Protein 3NAV (pdb70)

Secondary structure (DSSP, 8-state):
---HHHHHHHHHHHTTB-EEEEEEETTSS-HHHHHHHHHHHHHTT-SSEEEE-----GGG--SHHHHHHHHHHHTT--HHHHHHHHHHHHHH-TTS-EEEEE-HHHHHHT-HHHHHHHHHHHT--EEEETTS-GGG-HHHHHHHHHTTPEEEEEE-TT--HHHHHHHHHH--S-EEE------HHHHHHHHHHHHTTPPPEEE-SS--SHHHHHHHHHTT-SEEEESHHHHHHHHHTTT-HHHHHHHHHHHHHHHHHTTB-/---HHHHHHHHHHHHTB-EEEEEEETTSS-HHHHHHHHHHHHHTT-SSEEEE-----TT---HHHHHHHHHHHHTT--HHHHHHHHHHHHHH-TTS-EEEEE-HHHHHTT-HHHHHHHHHHHT--EEEETTS-GGG-HHHHHHHHHTTPEEE-EE-TT--SHHHHHHHHH--S-EEE-----HHHHHHHHHHTTPPPEEE-SS--SHHHHHHHHHTT-SEEEESSHHHHHHHHTTT-HHHHHHHHHHHHHHHHHTTB-

InterPro domains:
  IPR002028 Tryptophan synthase, alpha chain [MF_00131] (14-265)
  IPR002028 Tryptophan synthase, alpha chain [PF00290] (8-266)
  IPR002028 Tryptophan synthase, alpha chain [PTHR43406] (3-266)
  IPR002028 Tryptophan synthase, alpha chain [TIGR00262] (8-263)
  IPR002028 Tryptophan synthase, alpha chain [cd04724] (18-263)
  IPR011060 Ribulose-phosphate binding barrel [SSF51366] (1-266)
  IPR013785 Aldolase-type TIM barrel [G3DSA:3.20.20.70] (1-268)
  IPR018204 Tryptophan synthase, alpha chain, active site [PS00167] (48-61)

Structure (mmCIF, N/CA/C/O backbone):
data_3NAV
#
_entry.id   3NAV
#
_cell.length_a   57.594
_cell.length_b   60.380
_cell.length_c   141.197
_cell.angle_alpha   90.00
_cell.angle_beta   90.00
_cell.angle_gamma   90.00
#
_symmetry.space_group_name_H-M   'P 21 21 21'
#
loop_
_entity.id
_entity.type
_entity.pdbx_description
1 polymer 'Tryptophan synthase alpha chain'
2 non-polymer 1,2-ETHANEDIOL
3 water water
#
loop_
_atom_site.group_PDB
_atom_site.id
_atom_site.type_symbol
_atom_site.label_atom_id
_atom_site.label_alt_id
_atom_site.label_comp_id
_atom_site.label_asym_id
_atom_site.label_entity_id
_atom_site.label_seq_id
_atom_site.pdbx_PDB_ins_code
_atom_site.Cartn_x
_atom_site.Cartn_y
_atom_site.Cartn_z
_atom_site.occupancy
_atom_site.B_iso_or_equiv
_atom_site.auth_seq_id
_atom_site.auth_comp_id
_atom_site.auth_asym_id
_atom_site.auth_atom_id
_atom_site.pdbx_PDB_model_num
ATOM 1 N N . ALA A 1 3 ? 18.370 25.949 16.215 1.00 56.26 0 ALA A N 1
ATOM 2 C CA . ALA A 1 3 ? 17.819 24.873 15.323 1.00 54.65 0 ALA A CA 1
ATOM 3 C C . ALA A 1 3 ? 17.185 23.706 16.122 1.00 51.69 0 ALA A C 1
ATOM 4 O O . ALA A 1 3 ? 17.278 23.665 17.355 1.00 51.57 0 ALA A O 1
ATOM 6 N N . MET A 1 4 ? 16.531 22.775 15.416 1.00 49.30 1 MET A N 1
ATOM 7 C CA . MET A 1 4 ? 15.663 21.760 16.048 1.00 46.06 1 MET A CA 1
ATOM 8 C C . MET A 1 4 ? 16.423 20.780 16.937 1.00 42.39 1 MET A C 1
ATOM 9 O O . MET A 1 4 ? 17.484 20.302 16.549 1.00 41.27 1 MET A O 1
ATOM 14 N N . ASN A 1 5 ? 15.858 20.460 18.103 1.00 38.29 2 ASN A N 1
ATOM 15 C CA . ASN A 1 5 ? 16.363 19.377 18.909 1.00 35.24 2 ASN A CA 1
ATOM 16 C C . ASN A 1 5 ? 15.949 18.028 18.301 1.00 33.12 2 ASN A C 1
ATOM 17 O O . ASN A 1 5 ? 15.179 17.972 17.339 1.00 32.51 2 ASN A O 1
ATOM 22 N N . ARG A 1 6 ? 16.487 16.939 18.826 1.00 30.06 3 ARG A N 1
ATOM 23 C CA . ARG A 1 6 ? 16.355 15.683 18.159 1.00 28.93 3 ARG A CA 1
ATOM 24 C C . ARG A 1 6 ? 14.875 15.202 18.117 1.00 27.15 3 ARG A C 1
ATOM 25 O O . ARG A 1 6 ? 14.424 14.545 17.176 1.00 24.90 3 ARG A O 1
ATOM 33 N N . TYR A 1 7 ? 14.127 15.557 19.126 1.00 24.70 4 TYR A N 1
ATOM 34 C CA . TYR A 1 7 ? 12.759 15.100 19.195 1.00 24.60 4 TYR A CA 1
ATOM 35 C C . TYR A 1 7 ? 11.894 15.903 18.238 1.00 24.39 4 TYR A C 1
ATOM 36 O O . TYR A 1 7 ? 11.027 15.340 17.573 1.00 24.82 4 TYR A O 1
ATOM 45 N N . GLN A 1 8 ? 12.151 17.193 18.133 1.00 23.48 5 GLN A N 1
ATOM 46 C CA . GLN A 1 8 ? 11.359 18.080 17.250 1.00 24.03 5 GLN A CA 1
ATOM 47 C C . GLN A 1 8 ? 11.486 17.573 15.831 1.00 22.36 5 GLN A C 1
ATOM 48 O O . GLN A 1 8 ? 10.503 17.400 15.132 1.00 21.26 5 GLN A O 1
ATOM 54 N N . ALA A 1 9 ? 12.706 17.292 15.448 1.00 21.63 6 ALA A N 1
ATOM 55 C CA . ALA A 1 9 ? 12.991 16.721 14.113 1.00 22.07 6 ALA A CA 1
ATOM 56 C C . ALA A 1 9 ? 12.348 15.350 13.931 1.00 21.27 6 ALA A C 1
ATOM 57 O O . ALA A 1 9 ? 11.699 15.109 12.938 1.00 21.51 6 ALA A O 1
ATOM 59 N N . LEU A 1 10 ? 12.477 14.461 14.918 1.00 21.39 7 LEU A N 1
ATOM 60 C CA . LEU A 1 10 ? 11.872 13.143 14.811 1.00 19.44 7 LEU A CA 1
ATOM 61 C C . LEU A 1 10 ? 10.432 13.290 14.519 1.00 20.31 7 LEU A C 1
ATOM 62 O O . LEU A 1 10 ? 9.925 12.737 13.552 1.00 19.89 7 LEU A O 1
ATOM 67 N N . PHE A 1 11 ? 9.726 14.061 15.354 1.00 21.31 8 PHE A N 1
ATOM 68 C CA . PHE A 1 11 ? 8.290 14.117 15.213 1.00 22.98 8 PHE A CA 1
ATOM 69 C C . PHE A 1 11 ? 7.857 14.702 13.884 1.00 23.71 8 PHE A C 1
ATOM 70 O O . PHE A 1 11 ? 6.869 14.243 13.300 1.00 22.92 8 PHE A O 1
ATOM 78 N N . GLN A 1 12 ? 8.601 15.669 13.375 1.00 23.14 9 GLN A N 1
ATOM 79 C CA . GLN A 1 12 ? 8.171 16.262 12.109 1.00 25.43 9 GLN A CA 1
ATOM 80 C C . GLN A 1 12 ? 8.394 15.251 10.966 1.00 25.11 9 GLN A C 1
ATOM 81 O O . GLN A 1 12 ? 7.552 15.113 10.058 1.00 24.68 9 GLN A O 1
ATOM 87 N N . ARG A 1 13 ? 9.489 14.501 11.066 1.00 24.26 10 ARG A N 1
ATOM 88 C CA . ARG A 1 13 ? 9.851 13.553 10.036 1.00 25.27 10 ARG A CA 1
ATOM 89 C C . ARG A 1 13 ? 8.867 12.386 10.021 1.00 25.16 10 ARG A C 1
ATOM 90 O O . ARG A 1 13 ? 8.444 11.935 8.957 1.00 25.77 10 ARG A O 1
ATOM 98 N N . LEU A 1 14 ? 8.493 11.919 11.216 1.00 24.43 11 LEU A N 1
ATOM 99 C CA . LEU A 1 14 ? 7.543 10.848 11.351 1.00 24.44 11 LEU A CA 1
ATOM 100 C C . LEU A 1 14 ? 6.148 11.211 10.845 1.00 25.91 11 LEU A C 1
ATOM 101 O O . LEU A 1 14 ? 5.544 10.426 10.097 1.00 25.86 11 LEU A O 1
ATOM 106 N N . SER A 1 15 ? 5.640 12.373 11.265 1.00 27.17 12 SER A N 1
ATOM 107 C CA . SER A 1 15 ? 4.386 12.893 10.734 1.00 29.26 12 SER A CA 1
ATOM 108 C C . SER A 1 15 ? 4.382 12.960 9.212 1.00 30.77 12 SER A C 1
ATOM 109 O O . SER A 1 15 ? 3.408 12.579 8.604 1.00 31.73 12 SER A O 1
ATOM 112 N N . ALA A 1 16 ? 5.458 13.433 8.599 1.00 31.93 13 ALA A N 1
ATOM 113 C CA . ALA A 1 16 ? 5.517 13.435 7.124 1.00 34.46 13 ALA A CA 1
ATOM 114 C C . ALA A 1 16 ? 5.449 12.008 6.581 1.00 36.52 13 ALA A C 1
ATOM 115 O O . ALA A 1 16 ? 5.052 11.831 5.463 1.00 38.13 13 ALA A O 1
ATOM 117 N N . ALA A 1 17 ? 5.836 11.000 7.366 1.00 37.01 14 ALA A N 1
ATOM 118 C CA . ALA A 1 17 ? 5.759 9.607 6.910 1.00 38.61 14 ALA A CA 1
ATOM 119 C C . ALA A 1 17 ? 4.468 8.939 7.387 1.00 39.37 14 ALA A C 1
ATOM 120 O O . ALA A 1 17 ? 4.252 7.749 7.180 1.00 40.71 14 ALA A O 1
ATOM 122 N N . GLN A 1 18 ? 3.596 9.720 8.003 1.00 39.12 15 GLN A N 1
ATOM 123 C CA . GLN A 1 18 ? 2.356 9.204 8.575 1.00 39.19 15 GLN A CA 1
ATOM 124 C C . GLN A 1 18 ? 2.599 8.034 9.530 1.00 36.71 15 GLN A C 1
ATOM 125 O O . GLN A 1 18 ? 1.980 6.992 9.428 1.00 37.90 15 GLN A O 1
ATOM 131 N N . GLN A 1 19 ? 3.510 8.227 10.457 1.00 33.89 16 GLN A N 1
ATOM 132 C CA . GLN A 1 19 ? 3.762 7.269 11.536 1.00 32.21 16 GLN A CA 1
ATOM 133 C C . GLN A 1 19 ? 3.821 7.998 12.853 1.00 30.77 16 GLN A C 1
ATOM 134 O O . GLN A 1 19 ? 4.191 9.170 12.891 1.00 31.17 16 GLN A O 1
ATOM 140 N N . GLY A 1 20 ? 3.527 7.295 13.928 1.00 28.00 17 GLY A N 1
ATOM 141 C CA . GLY A 1 20 ? 3.900 7.750 15.207 1.00 27.52 17 GLY A CA 1
ATOM 142 C C . GLY A 1 20 ? 5.204 7.092 15.669 1.00 24.69 17 GLY A C 1
ATOM 143 O O . GLY A 1 20 ? 5.826 6.334 14.955 1.00 25.94 17 GLY A O 1
ATOM 144 N N . ALA A 1 21 ? 5.626 7.441 16.856 1.00 22.36 18 ALA A N 1
ATOM 145 C CA . ALA A 1 21 ? 6.913 7.009 17.405 1.00 19.87 18 ALA A CA 1
ATOM 146 C C . ALA A 1 21 ? 6.725 5.754 18.278 1.00 19.31 18 ALA A C 1
ATOM 147 O O . ALA A 1 21 ? 5.749 5.676 19.006 1.00 19.37 18 ALA A O 1
ATOM 149 N N . PHE A 1 22 ? 7.677 4.832 18.244 1.00 18.87 19 PHE A N 1
ATOM 150 C CA . PHE A 1 22 ? 7.769 3.780 19.241 1.00 18.78 19 PHE A CA 1
ATOM 151 C C . PHE A 1 22 ? 9.081 3.883 20.009 1.00 18.42 19 PHE A C 1
ATOM 152 O O . PHE A 1 22 ? 10.134 3.997 19.380 1.00 18.34 19 PHE A O 1
ATOM 160 N N . VAL A 1 23 ? 8.979 3.921 21.344 1.00 18.37 20 VAL A N 1
ATOM 161 C CA . VAL A 1 23 ? 10.161 4.175 22.194 1.00 18.20 20 VAL A CA 1
ATOM 162 C C . VAL A 1 23 ? 10.250 3.086 23.229 1.00 18.21 20 VAL A C 1
ATOM 163 O O . VAL A 1 23 ? 9.380 2.987 24.109 1.00 20.09 20 VAL A O 1
ATOM 167 N N . PRO A 1 24 ? 11.265 2.226 23.139 1.00 18.12 21 PRO A N 1
ATOM 168 C CA . PRO A 1 24 ? 11.335 1.199 24.130 1.00 18.17 21 PRO A CA 1
ATOM 169 C C . PRO A 1 24 ? 12.179 1.638 25.311 1.00 18.23 21 PRO A C 1
ATOM 170 O O . PRO A 1 24 ? 13.061 2.466 25.156 1.00 18.27 21 PRO A O 1
ATOM 174 N N . PHE A 1 25 ? 11.938 1.062 26.477 1.00 18.02 22 PHE A N 1
ATOM 175 C CA . PHE A 1 25 ? 12.732 1.388 27.684 1.00 18.00 22 PHE A CA 1
ATOM 176 C C . PHE A 1 25 ? 13.538 0.175 28.119 1.00 17.94 22 PHE A C 1
ATOM 177 O O . PHE A 1 25 ? 13.018 -0.920 28.118 1.00 18.59 22 PHE A O 1
ATOM 185 N N . VAL A 1 26 ? 14.825 0.369 28.469 1.00 17.91 23 VAL A N 1
ATOM 186 C CA . VAL A 1 26 ? 15.647 -0.654 29.108 1.00 17.94 23 VAL A CA 1
ATOM 187 C C . VAL A 1 26 ? 16.478 -0.014 30.197 1.00 18.03 23 VAL A C 1
ATOM 188 O O . VAL A 1 26 ? 16.673 1.224 30.215 1.00 18.07 23 VAL A O 1
ATOM 192 N N . THR A 1 27 ? 16.848 -0.834 31.186 1.00 18.14 24 THR A N 1
ATOM 193 C CA . THR A 1 27 ? 17.758 -0.430 32.257 1.00 18.31 24 THR A CA 1
ATOM 194 C C . THR A 1 27 ? 19.158 -0.616 31.735 1.00 18.37 24 THR A C 1
ATOM 195 O O . THR A 1 27 ? 19.513 -1.667 31.173 1.00 18.38 24 THR A O 1
ATOM 199 N N . ILE A 1 28 ? 19.975 0.388 31.911 1.00 18.49 25 ILE A N 1
ATOM 200 C CA . ILE A 1 28 ? 21.372 0.372 31.382 1.00 18.66 25 ILE A CA 1
ATOM 201 C C . ILE A 1 28 ? 22.201 -0.566 32.261 1.00 18.90 25 ILE A C 1
ATOM 202 O O . ILE A 1 28 ? 22.151 -0.479 33.495 1.00 19.04 25 ILE A O 1
ATOM 207 N N . GLY A 1 29 ? 22.944 -1.449 31.624 1.00 19.03 26 GLY A N 1
ATOM 208 C CA . GLY A 1 29 ? 23.728 -2.459 32.328 1.00 19.33 26 GLY A CA 1
ATOM 209 C C . GLY A 1 29 ? 23.066 -3.794 32.603 1.00 19.29 26 GLY A C 1
ATOM 210 O O . GLY A 1 29 ? 23.683 -4.686 33.227 1.00 19.60 26 GLY A O 1
ATOM 211 N N . ASP A 1 30 ? 21.812 -3.930 32.189 1.00 18.99 27 ASP A N 1
ATOM 212 C CA . ASP A 1 30 ? 21.048 -5.164 32.356 1.00 19.00 27 ASP A CA 1
ATOM 213 C C . ASP A 1 30 ? 21.161 -5.976 31.038 1.00 19.03 27 ASP A C 1
ATOM 214 O O . ASP A 1 30 ? 20.792 -5.465 29.974 1.00 18.84 27 ASP A O 1
ATOM 219 N N . PRO A 1 31 ? 21.678 -7.233 31.111 1.00 20.91 28 PRO A N 1
ATOM 220 C CA . PRO A 1 31 ? 22.149 -8.021 32.278 1.00 21.18 28 PRO A CA 1
ATOM 221 C C . PRO A 1 31 ? 23.587 -7.784 32.648 1.00 22.47 28 PRO A C 1
ATOM 222 O O . PRO A 1 31 ? 24.015 -8.140 33.768 1.00 24.41 28 PRO A O 1
ATOM 226 N N . ASN A 1 32 ? 24.323 -7.196 31.712 1.00 22.94 29 ASN A N 1
ATOM 227 C CA . ASN A 1 32 ? 25.667 -6.705 31.952 1.00 23.76 29 ASN A CA 1
ATOM 228 C C . ASN A 1 32 ? 25.979 -5.646 30.883 1.00 24.42 29 ASN A C 1
ATOM 229 O O . ASN A 1 32 ? 25.263 -5.533 29.914 1.00 23.53 29 ASN A O 1
ATOM 234 N N . PRO A 1 33 ? 27.031 -4.856 31.095 1.00 25.61 30 PRO A N 1
ATOM 235 C CA . PRO A 1 33 ? 27.354 -3.768 30.175 1.00 26.28 30 PRO A CA 1
ATOM 236 C C . PRO A 1 33 ? 27.432 -4.179 28.691 1.00 26.99 30 PRO A C 1
ATOM 237 O O . PRO A 1 33 ? 26.762 -3.574 27.819 1.00 26.57 30 PRO A O 1
ATOM 241 N N . GLU A 1 34 ? 28.204 -5.216 28.404 1.00 26.80 31 GLU A N 1
ATOM 242 C CA . GLU A 1 34 ? 28.414 -5.580 27.007 1.00 28.57 31 GLU A CA 1
ATOM 243 C C . GLU A 1 34 ? 27.115 -6.030 26.331 1.00 26.28 31 GLU A C 1
ATOM 244 O O . GLU A 1 34 ? 26.826 -5.662 25.163 1.00 24.74 31 GLU A O 1
ATOM 250 N N . GLN A 1 35 ? 26.316 -6.799 27.068 1.00 22.67 32 GLN A N 1
ATOM 251 C CA . GLN A 1 35 ? 25.057 -7.234 26.524 1.00 22.03 32 GLN A CA 1
ATOM 252 C C . GLN A 1 35 ? 24.054 -6.077 26.481 1.00 20.79 32 GLN A C 1
ATOM 253 O O . GLN A 1 35 ? 23.228 -6.025 25.574 1.00 20.31 32 GLN A O 1
ATOM 259 N N . SER A 1 36 ? 24.137 -5.159 27.435 1.00 19.64 33 SER A N 1
ATOM 260 C CA . SER A 1 36 ? 23.251 -4.024 27.434 1.00 19.66 33 SER A CA 1
ATOM 261 C C . SER A 1 36 ? 23.579 -3.172 26.195 1.00 20.59 33 SER A C 1
ATOM 262 O O . SER A 1 36 ? 22.678 -2.646 25.527 1.00 21.45 33 SER A O 1
ATOM 265 N N . LEU A 1 37 ? 24.851 -3.088 25.813 1.00 22.34 34 LEU A N 1
ATOM 266 C CA . LEU A 1 37 ? 25.199 -2.334 24.617 1.00 23.25 34 LEU A CA 1
ATOM 267 C C . LEU A 1 37 ? 24.574 -3.023 23.385 1.00 23.22 34 LEU A C 1
ATOM 268 O O . LEU A 1 37 ? 24.020 -2.359 22.519 1.00 23.35 34 LEU A O 1
ATOM 273 N N . ALA A 1 38 ? 24.643 -4.347 23.327 1.00 23.47 35 ALA A N 1
ATOM 274 C CA . ALA A 1 38 ? 24.087 -5.069 22.182 1.00 23.19 35 ALA A CA 1
ATOM 275 C C . ALA A 1 38 ? 22.561 -4.886 22.127 1.00 21.91 35 ALA A C 1
ATOM 276 O O . ALA A 1 38 ? 21.971 -4.644 21.052 1.00 21.39 35 ALA A O 1
ATOM 278 N N . ILE A 1 39 ? 21.937 -4.976 23.301 1.00 21.22 36 ILE A N 1
ATOM 279 C CA . ILE A 1 39 ? 20.514 -4.722 23.455 1.00 19.83 36 ILE A CA 1
ATOM 280 C C . ILE A 1 39 ? 20.138 -3.337 22.892 1.00 18.78 36 ILE A C 1
ATOM 281 O O . ILE A 1 39 ? 19.232 -3.240 22.044 1.00 19.27 36 ILE A O 1
ATOM 286 N N . MET A 1 40 ? 20.849 -2.285 23.299 1.00 18.77 37 MET A N 1
ATOM 287 C CA . MET A 1 40 ? 20.458 -0.924 22.877 1.00 18.64 37 MET A CA 1
ATOM 288 C C . MET A 1 40 ? 20.559 -0.757 21.372 1.00 18.86 37 MET A C 1
ATOM 289 O O . MET A 1 40 ? 19.658 -0.233 20.746 1.00 18.75 37 MET A O 1
ATOM 294 N N . GLN A 1 41 ? 21.626 -1.289 20.798 1.00 20.63 38 GLN A N 1
ATOM 295 C CA . GLN A 1 41 ? 21.862 -1.216 19.370 1.00 21.24 38 GLN A CA 1
ATOM 296 C C . GLN A 1 41 ? 20.830 -2.017 18.641 1.00 20.58 38 GLN A C 1
ATOM 297 O O . GLN A 1 41 ? 20.418 -1.655 17.537 1.00 19.73 38 GLN A O 1
ATOM 303 N N . THR A 1 42 ? 20.410 -3.137 19.241 1.00 21.77 39 THR A N 1
ATOM 304 C CA . THR A 1 42 ? 19.429 -4.014 18.580 1.00 21.18 39 THR A CA 1
ATOM 305 C C . THR A 1 42 ? 18.083 -3.310 18.512 1.00 20.83 39 THR A C 1
ATOM 306 O O . THR A 1 42 ? 17.344 -3.438 17.524 1.00 22.07 39 THR A O 1
ATOM 310 N N . LEU A 1 43 ? 17.754 -2.553 19.560 1.00 19.31 40 LEU A N 1
ATOM 311 C CA . LEU A 1 43 ? 16.488 -1.850 19.579 1.00 18.83 40 LEU A CA 1
ATOM 312 C C . LEU A 1 43 ? 16.488 -0.789 18.475 1.00 19.08 40 LEU A C 1
ATOM 313 O O . LEU A 1 43 ? 15.484 -0.600 17.781 1.00 20.06 40 LEU A O 1
ATOM 318 N N . ILE A 1 44 ? 17.602 -0.078 18.343 1.00 18.87 41 ILE A N 1
ATOM 319 C CA . ILE A 1 44 ? 17.739 0.953 17.347 1.00 19.09 41 ILE A CA 1
ATOM 320 C C . ILE A 1 44 ? 17.644 0.332 15.960 1.00 20.42 41 ILE A C 1
ATOM 321 O O . ILE A 1 44 ? 16.941 0.848 15.080 1.00 22.23 41 ILE A O 1
ATOM 326 N N . ASP A 1 45 ? 18.351 -0.762 15.763 1.00 20.99 42 ASP A N 1
ATOM 327 C CA . ASP A 1 45 ? 18.457 -1.364 14.449 1.00 21.82 42 ASP A CA 1
ATOM 328 C C . ASP A 1 45 ? 17.125 -1.919 14.015 1.00 22.99 42 ASP A C 1
ATOM 329 O O . ASP A 1 45 ? 16.789 -1.942 12.826 1.00 22.83 42 ASP A O 1
ATOM 334 N N . ALA A 1 46 ? 16.345 -2.412 14.993 1.00 23.19 43 ALA A N 1
ATOM 335 C CA . ALA A 1 46 ? 15.033 -2.992 14.682 1.00 22.12 43 ALA A CA 1
ATOM 336 C C . ALA A 1 46 ? 13.903 -1.980 14.476 1.00 22.98 43 ALA A C 1
ATOM 337 O O . ALA A 1 46 ? 12.762 -2.375 14.211 1.00 23.74 43 ALA A O 1
ATOM 339 N N . GLY A 1 47 ? 14.188 -0.677 14.572 1.00 22.28 44 GLY A N 1
ATOM 340 C CA . GLY A 1 47 ? 13.185 0.367 14.319 1.00 22.07 44 GLY A CA 1
ATOM 341 C C . GLY A 1 47 ? 12.728 1.223 15.514 1.00 22.40 44 GLY A C 1
ATOM 342 O O . GLY A 1 47 ? 11.760 1.961 15.362 1.00 21.70 44 GLY A O 1
ATOM 343 N N . ALA A 1 48 ? 13.369 1.145 16.700 1.00 20.65 45 ALA A N 1
ATOM 344 C CA . ALA A 1 48 ? 13.029 2.120 17.737 1.00 20.24 45 ALA A CA 1
ATOM 345 C C . ALA A 1 48 ? 13.312 3.528 17.234 1.00 19.92 45 ALA A C 1
ATOM 346 O O . ALA A 1 48 ? 14.404 3.820 16.787 1.00 20.09 45 ALA A O 1
ATOM 348 N N . ASP A 1 49 ? 12.317 4.406 17.374 1.00 20.12 46 ASP A N 1
ATOM 349 C CA . ASP A 1 49 ? 12.440 5.817 16.999 1.00 19.37 46 ASP A CA 1
ATOM 350 C C . ASP A 1 49 ? 13.276 6.650 17.990 1.00 19.78 46 ASP A C 1
ATOM 351 O O . ASP A 1 49 ? 13.983 7.571 17.566 1.00 19.78 46 ASP A O 1
ATOM 356 N N . ALA A 1 50 ? 13.289 6.267 19.268 1.00 18.73 47 ALA A N 1
ATOM 357 C CA . ALA A 1 50 ? 14.202 6.827 20.263 1.00 18.67 47 ALA A CA 1
ATOM 358 C C . ALA A 1 50 ? 14.412 5.755 21.318 1.00 18.41 47 ALA A C 1
ATOM 359 O O . ALA A 1 50 ? 13.755 4.730 21.281 1.00 18.32 47 ALA A O 1
ATOM 361 N N . LEU A 1 51 ? 15.339 5.962 22.240 1.00 18.37 48 LEU A N 1
ATOM 362 C CA . LEU A 1 51 ? 15.520 5.071 23.402 1.00 18.19 48 LEU A CA 1
ATOM 363 C C . LEU A 1 51 ? 15.170 5.810 24.666 1.00 18.23 48 LEU A C 1
ATOM 364 O O . LEU A 1 51 ? 15.475 6.991 24.778 1.00 18.41 48 LEU A O 1
ATOM 369 N N . GLU A 1 52 ? 14.544 5.125 25.618 1.00 21.07 49 GLU A N 1
ATOM 370 C CA . GLU A 1 52 ? 14.438 5.606 26.931 1.00 20.87 49 GLU A CA 1
ATOM 371 C C . GLU A 1 52 ? 15.229 4.669 27.835 1.00 20.35 49 GLU A C 1
ATOM 372 O O . GLU A 1 52 ? 15.000 3.469 27.800 1.00 21.87 49 GLU A O 1
ATOM 378 N N . LEU A 1 53 ? 16.095 5.216 28.685 1.00 20.17 50 LEU A N 1
ATOM 379 C CA . LEU A 1 53 ? 17.071 4.444 29.442 1.00 19.79 50 LEU A CA 1
ATOM 380 C C . LEU A 1 53 ? 17.103 4.797 30.921 1.00 19.67 50 LEU A C 1
ATOM 381 O O . LEU A 1 53 ? 17.047 5.949 31.310 1.00 19.84 50 LEU A O 1
ATOM 386 N N . GLY A 1 54 ? 17.252 3.779 31.750 1.00 19.41 51 GLY A N 1
ATOM 387 C CA . GLY A 1 54 ? 17.183 3.952 33.210 1.00 19.34 51 GLY A CA 1
ATOM 388 C C . GLY A 1 54 ? 18.510 3.544 33.759 1.00 19.20 51 GLY A C 1
ATOM 389 O O . GLY A 1 54 ? 19.174 2.692 33.191 1.00 19.09 51 GLY A O 1
ATOM 390 N N . MET A 1 55 ? 18.922 4.173 34.835 1.00 19.27 52 MET A N 1
ATOM 391 C CA . MET A 1 55 ? 20.093 3.727 35.558 1.00 19.24 52 MET A CA 1
ATOM 392 C C . MET A 1 55 ? 19.652 2.941 36.779 1.00 19.19 52 MET A C 1
ATOM 393 O O . MET A 1 55 ? 18.661 3.296 37.410 1.00 19.25 52 MET A O 1
ATOM 398 N N . PRO A 1 56 ? 20.383 1.870 37.085 1.00 19.13 53 PRO A N 1
ATOM 399 C CA . PRO A 1 56 ? 20.016 0.985 38.185 1.00 19.15 53 PRO A CA 1
ATOM 400 C C . PRO A 1 56 ? 20.358 1.545 39.566 1.00 19.50 53 PRO A C 1
ATOM 401 O O . PRO A 1 56 ? 21.340 2.247 39.703 1.00 20.15 53 PRO A O 1
ATOM 405 N N . PHE A 1 57 ? 19.561 1.179 40.561 1.00 19.45 54 PHE A N 1
ATOM 406 C CA . PHE A 1 57 ? 19.836 1.506 41.962 1.00 20.99 54 PHE A CA 1
ATOM 407 C C . PHE A 1 57 ? 19.017 0.526 42.827 1.00 22.05 54 PHE A C 1
ATOM 408 O O . PHE A 1 57 ? 18.086 -0.166 42.347 1.00 21.52 54 PHE A O 1
ATOM 416 N N . SER A 1 58 ? 19.416 0.400 44.065 1.00 23.87 55 SER A N 1
ATOM 417 C CA . SER A 1 58 ? 18.819 -0.564 44.933 1.00 25.20 55 SER A CA 1
ATOM 418 C C . SER A 1 58 ? 17.630 0.059 45.629 1.00 24.00 55 SER A C 1
ATOM 419 O O . SER A 1 58 ? 17.685 1.199 46.114 1.00 24.23 55 SER A O 1
ATOM 422 N N . ASP A 1 59 ? 16.571 -0.723 45.684 1.00 23.33 56 ASP A N 1
ATOM 423 C CA . ASP A 1 59 ? 15.320 -0.364 46.362 1.00 23.78 56 ASP A CA 1
ATOM 424 C C . ASP A 1 59 ? 14.584 -1.628 46.936 1.00 23.16 56 ASP A C 1
ATOM 425 O O . ASP A 1 59 ? 13.500 -1.969 46.490 1.00 22.81 56 ASP A O 1
ATOM 430 N N . PRO A 1 60 ? 15.171 -2.300 47.932 1.00 23.82 57 PRO A N 1
ATOM 431 C CA . PRO A 1 60 ? 14.693 -3.619 48.378 1.00 24.33 57 PRO A CA 1
ATOM 432 C C . PRO A 1 60 ? 13.221 -3.653 48.807 1.00 24.45 57 PRO A C 1
ATOM 433 O O . PRO A 1 60 ? 12.554 -4.631 48.522 1.00 24.72 57 PRO A O 1
ATOM 437 N N . LEU A 1 61 ? 12.724 -2.590 49.428 1.00 24.19 58 LEU A N 1
ATOM 438 C CA . LEU A 1 61 ? 11.303 -2.468 49.785 1.00 25.06 58 LEU A CA 1
ATOM 439 C C . LEU A 1 61 ? 10.366 -2.550 48.612 1.00 25.67 58 LEU A C 1
ATOM 440 O O . LEU A 1 61 ? 9.231 -2.964 48.782 1.00 25.97 58 LEU A O 1
ATOM 445 N N . ALA A 1 62 ? 10.856 -2.201 47.419 1.00 25.73 59 ALA A N 1
ATOM 446 C CA . ALA A 1 62 ? 10.014 -2.222 46.204 1.00 26.09 59 ALA A CA 1
ATOM 447 C C . ALA A 1 62 ? 10.354 -3.387 45.290 1.00 25.77 59 ALA A C 1
ATOM 448 O O . ALA A 1 62 ? 9.984 -3.373 44.142 1.00 23.57 59 ALA A O 1
ATOM 450 N N . ASP A 1 63 ? 11.035 -4.406 45.792 1.00 26.13 60 ASP A N 1
ATOM 451 C CA . ASP A 1 63 ? 11.284 -5.563 44.960 1.00 26.88 60 ASP A CA 1
ATOM 452 C C . ASP A 1 63 ? 10.006 -6.230 44.444 1.00 26.40 60 ASP A C 1
ATOM 453 O O . ASP A 1 63 ? 8.958 -6.272 45.140 1.00 25.45 60 ASP A O 1
ATOM 458 N N . GLY A 1 64 ? 10.122 -6.748 43.221 1.00 24.97 61 GLY A N 1
ATOM 459 C CA . GLY A 1 64 ? 9.065 -7.540 42.576 1.00 25.77 61 GLY A CA 1
ATOM 460 C C . GLY A 1 64 ? 8.724 -7.165 41.125 1.00 25.88 61 GLY A C 1
ATOM 461 O O . GLY A 1 64 ? 8.636 -8.034 40.250 1.00 26.31 61 GLY A O 1
ATOM 462 N N . PRO A 1 65 ? 8.524 -5.867 40.848 1.00 24.61 62 PRO A N 1
ATOM 463 C CA . PRO A 1 65 ? 8.130 -5.588 39.456 1.00 23.64 62 PRO A CA 1
ATOM 464 C C . PRO A 1 65 ? 9.314 -5.810 38.486 1.00 23.08 62 PRO A C 1
ATOM 465 O O . PRO A 1 65 ? 10.446 -5.889 38.917 1.00 23.33 62 PRO A O 1
ATOM 469 N N . THR A 1 66 ? 9.024 -5.949 37.202 1.00 22.20 63 THR A N 1
ATOM 470 C CA . THR A 1 66 ? 10.075 -6.221 36.174 1.00 22.00 63 THR A CA 1
ATOM 471 C C . THR A 1 66 ? 11.293 -5.292 36.161 1.00 21.44 63 THR A C 1
ATOM 472 O O . THR A 1 66 ? 12.421 -5.764 36.109 1.00 22.16 63 THR A O 1
ATOM 476 N N . ILE A 1 67 ? 11.079 -3.980 36.195 1.00 21.73 64 ILE A N 1
ATOM 477 C CA . ILE A 1 67 ? 12.206 -3.047 36.126 1.00 21.22 64 ILE A CA 1
ATOM 478 C C . ILE A 1 67 ? 13.073 -3.160 37.349 1.00 20.75 64 ILE A C 1
ATOM 479 O O . ILE A 1 67 ? 14.293 -3.167 37.206 1.00 22.29 64 ILE A O 1
ATOM 484 N N . GLN A 1 68 ? 12.513 -3.305 38.541 1.00 20.45 65 GLN A N 1
ATOM 485 C CA A GLN A 1 68 ? 13.314 -3.531 39.736 0.50 20.13 65 GLN A CA 1
ATOM 486 C CA B GLN A 1 68 ? 13.392 -3.512 39.718 0.50 19.92 65 GLN A CA 1
ATOM 487 C C . GLN A 1 68 ? 14.179 -4.798 39.566 1.00 20.68 65 GLN A C 1
ATOM 488 O O . GLN A 1 68 ? 15.349 -4.881 40.035 1.00 19.66 65 GLN A O 1
ATOM 499 N N . GLY A 1 69 ? 13.599 -5.795 38.897 1.00 19.82 66 GLY A N 1
ATOM 500 C CA . GLY A 1 69 ? 14.345 -7.018 38.576 1.00 20.04 66 GLY A CA 1
ATOM 501 C C . GLY A 1 69 ? 15.546 -6.668 37.712 1.00 19.39 66 GLY A C 1
ATOM 502 O O . GLY A 1 69 ? 16.627 -7.106 37.971 1.00 18.93 66 GLY A O 1
ATOM 503 N N . ALA A 1 70 ? 15.356 -5.840 36.701 1.00 19.04 67 ALA A N 1
ATOM 504 C CA . ALA A 1 70 ? 16.462 -5.362 35.890 1.00 18.81 67 ALA A CA 1
ATOM 505 C C . ALA A 1 70 ? 17.535 -4.644 36.741 1.00 18.68 67 ALA A C 1
ATOM 506 O O . ALA A 1 70 ? 18.735 -4.817 36.552 1.00 19.08 67 ALA A O 1
ATOM 508 N N . ASN A 1 71 ? 17.091 -3.803 37.659 1.00 18.61 68 ASN A N 1
ATOM 509 C CA . ASN A 1 71 ? 18.007 -3.066 38.477 1.00 18.60 68 ASN A CA 1
ATOM 510 C C . ASN A 1 71 ? 18.896 -4.000 39.280 1.00 18.70 68 ASN A C 1
ATOM 511 O O . ASN A 1 71 ? 20.095 -3.751 39.398 1.00 18.66 68 ASN A O 1
ATOM 516 N N . LEU A 1 72 ? 18.328 -5.059 39.837 1.00 18.90 69 LEU A N 1
ATOM 517 C CA . LEU A 1 72 ? 19.110 -6.029 40.591 1.00 19.06 69 LEU A CA 1
ATOM 518 C C . LEU A 1 72 ? 20.171 -6.728 39.702 1.00 18.96 69 LEU A C 1
ATOM 519 O O . LEU A 1 72 ? 21.302 -6.873 40.078 1.00 19.03 69 LEU A O 1
ATOM 524 N N . ARG A 1 73 ? 19.802 -7.115 38.495 1.00 18.84 70 ARG A N 1
ATOM 525 C CA . ARG A 1 73 ? 20.756 -7.749 37.591 1.00 18.82 70 ARG A CA 1
ATOM 526 C C . ARG A 1 73 ? 21.915 -6.859 37.237 1.00 18.72 70 ARG A C 1
ATOM 527 O O . ARG A 1 73 ? 23.088 -7.272 37.311 1.00 18.85 70 ARG A O 1
ATOM 535 N N . ALA A 1 74 ? 21.608 -5.623 36.873 1.00 18.55 71 ALA A N 1
ATOM 536 C CA . ALA A 1 74 ? 22.609 -4.611 36.545 1.00 18.47 71 ALA A CA 1
ATOM 537 C C . ALA A 1 74 ? 23.524 -4.281 37.698 1.00 18.57 71 ALA A C 1
ATOM 538 O O . ALA A 1 74 ? 24.703 -4.124 37.518 1.00 18.64 71 ALA A O 1
ATOM 540 N N . LEU A 1 75 ? 22.967 -4.233 38.901 1.00 18.66 72 LEU A N 1
ATOM 541 C CA . LEU A 1 75 ? 23.750 -4.024 40.115 1.00 19.71 72 LEU A CA 1
ATOM 542 C C . LEU A 1 75 ? 24.641 -5.257 40.377 1.00 20.71 72 LEU A C 1
ATOM 543 O O . LEU A 1 75 ? 25.826 -5.124 40.617 1.00 20.93 72 LEU A O 1
ATOM 548 N N . ALA A 1 76 ? 24.091 -6.454 40.245 1.00 19.59 73 ALA A N 1
ATOM 549 C CA . ALA A 1 76 ? 24.910 -7.663 40.391 1.00 19.43 73 ALA A CA 1
ATOM 550 C C . ALA A 1 76 ? 26.069 -7.674 39.378 1.00 19.39 73 ALA A C 1
ATOM 551 O O . ALA A 1 76 ? 27.095 -8.216 39.672 1.00 19.66 73 ALA A O 1
ATOM 553 N N . ALA A 1 77 ? 25.904 -7.013 38.244 1.00 19.17 74 ALA A N 1
ATOM 554 C CA . ALA A 1 77 ? 26.928 -6.888 37.255 1.00 19.24 74 ALA A CA 1
ATOM 555 C C . ALA A 1 77 ? 27.812 -5.704 37.527 1.00 19.23 74 ALA A C 1
ATOM 556 O O . ALA A 1 77 ? 28.654 -5.379 36.735 1.00 19.31 74 ALA A O 1
ATOM 558 N N . LYS A 1 78 ? 27.605 -5.056 38.663 1.00 19.20 75 LYS A N 1
ATOM 559 C CA . LYS A 1 78 ? 28.394 -3.885 39.114 1.00 20.49 75 LYS A CA 1
ATOM 560 C C . LYS A 1 78 ? 28.306 -2.700 38.183 1.00 20.29 75 LYS A C 1
ATOM 561 O O . LYS A 1 78 ? 29.281 -2.005 37.979 1.00 21.31 75 LYS A O 1
ATOM 567 N N . THR A 1 79 ? 27.115 -2.456 37.648 1.00 19.12 76 THR A N 1
ATOM 568 C CA . THR A 1 79 ? 26.875 -1.234 36.898 1.00 18.84 76 THR A CA 1
ATOM 569 C C . THR A 1 79 ? 26.876 0.008 37.795 1.00 18.75 76 THR A C 1
ATOM 570 O O . THR A 1 79 ? 26.235 0.031 38.827 1.00 18.58 76 THR A O 1
ATOM 574 N N . THR A 1 80 ? 27.590 1.049 37.372 1.00 18.57 77 THR A N 1
ATOM 575 C CA . THR A 1 80 ? 27.674 2.265 38.135 1.00 18.75 77 THR A CA 1
ATOM 576 C C . THR A 1 80 ? 27.208 3.369 37.192 1.00 18.42 77 THR A C 1
ATOM 577 O O . THR A 1 80 ? 27.075 3.136 35.994 1.00 19.66 77 THR A O 1
ATOM 581 N N . PRO A 1 81 ? 27.001 4.568 37.701 1.00 18.42 78 PRO A N 1
ATOM 582 C CA . PRO A 1 81 ? 26.615 5.623 36.763 1.00 18.32 78 PRO A CA 1
ATOM 583 C C . PRO A 1 81 ? 27.692 5.974 35.724 1.00 18.40 78 PRO A C 1
ATOM 584 O O . PRO A 1 81 ? 27.338 6.224 34.565 1.00 18.36 78 PRO A O 1
ATOM 588 N N . ASP A 1 82 ? 28.963 5.913 36.123 1.00 18.58 79 ASP A N 1
ATOM 589 C CA . ASP A 1 82 ? 30.101 6.137 35.224 1.00 18.76 79 ASP A CA 1
ATOM 590 C C . ASP A 1 82 ? 30.029 5.167 34.079 1.00 18.78 79 ASP A C 1
ATOM 591 O O . ASP A 1 82 ? 30.160 5.540 32.924 1.00 18.86 79 ASP A O 1
ATOM 596 N N . ILE A 1 83 ? 29.751 3.930 34.403 1.00 18.75 80 ILE A N 1
ATOM 597 C CA . ILE A 1 83 ? 29.543 2.913 33.378 1.00 18.79 80 ILE A CA 1
ATOM 598 C C . ILE A 1 83 ? 28.376 3.233 32.484 1.00 18.63 80 ILE A C 1
ATOM 599 O O . ILE A 1 83 ? 28.514 3.098 31.288 1.00 18.76 80 ILE A O 1
ATOM 604 N N . CYS A 1 84 ? 27.268 3.724 33.059 1.00 18.41 81 CYS A N 1
ATOM 605 C CA . CYS A 1 84 ? 26.069 4.031 32.291 1.00 18.30 81 CYS A CA 1
ATOM 606 C C . CYS A 1 84 ? 26.346 5.159 31.274 1.00 18.41 81 CYS A C 1
ATOM 607 O O . CYS A 1 84 ? 26.032 4.997 30.088 1.00 18.50 81 CYS A O 1
ATOM 610 N N . PHE A 1 85 ? 26.993 6.228 31.710 1.00 18.45 82 PHE A N 1
ATOM 611 C CA . PHE A 1 85 ? 27.414 7.300 30.815 1.00 18.60 82 PHE A CA 1
ATOM 612 C C . PHE A 1 85 ? 28.403 6.801 29.722 1.00 18.87 82 PHE A C 1
ATOM 613 O O . PHE A 1 85 ? 28.300 7.264 28.616 1.00 21.40 82 PHE A O 1
ATOM 621 N N . GLU A 1 86 ? 29.330 5.889 30.012 1.00 22.03 83 GLU A N 1
ATOM 622 C CA . GLU A 1 86 ? 30.282 5.412 28.991 1.00 23.74 83 GLU A CA 1
ATOM 623 C C . GLU A 1 86 ? 29.442 4.700 27.920 1.00 22.86 83 GLU A C 1
ATOM 624 O O . GLU A 1 86 ? 29.580 4.968 26.717 1.00 21.21 83 GLU A O 1
ATOM 630 N N . LEU A 1 87 ? 28.552 3.813 28.386 1.00 21.80 84 LEU A N 1
ATOM 631 C CA . LEU A 1 87 ? 27.661 3.095 27.463 1.00 21.33 84 LEU A CA 1
ATOM 632 C C . LEU A 1 87 ? 26.777 4.018 26.638 1.00 20.39 84 LEU A C 1
ATOM 633 O O . LEU A 1 87 ? 26.637 3.817 25.458 1.00 20.82 84 LEU A O 1
ATOM 638 N N . ILE A 1 88 ? 26.229 5.074 27.221 1.00 19.93 85 ILE A N 1
ATOM 639 C CA . ILE A 1 88 ? 25.430 5.981 26.445 1.00 19.57 85 ILE A CA 1
ATOM 640 C C . ILE A 1 88 ? 26.301 6.665 25.366 1.00 20.68 85 ILE A C 1
ATOM 641 O O . ILE A 1 88 ? 25.874 6.826 24.238 1.00 21.08 85 ILE A O 1
ATOM 646 N N . ALA A 1 89 ? 27.483 7.127 25.740 1.00 20.11 86 ALA A N 1
ATOM 647 C CA . ALA A 1 89 ? 28.400 7.694 24.769 1.00 21.31 86 ALA A CA 1
ATOM 648 C C . ALA A 1 89 ? 28.636 6.775 23.530 1.00 22.02 86 ALA A C 1
ATOM 649 O O . ALA A 1 89 ? 28.692 7.257 22.416 1.00 22.29 86 ALA A O 1
ATOM 651 N N . GLN A 1 90 ? 28.790 5.477 23.747 1.00 22.26 87 GLN A N 1
ATOM 652 C CA . GLN A 1 90 ? 29.102 4.569 22.650 1.00 23.43 87 GLN A CA 1
ATOM 653 C C . GLN A 1 90 ? 27.900 4.421 21.735 1.00 22.19 87 GLN A C 1
ATOM 654 O O . GLN A 1 90 ? 28.063 4.374 20.536 1.00 22.21 87 GLN A O 1
ATOM 660 N N . ILE A 1 91 ? 26.698 4.365 22.310 1.00 20.46 88 ILE A N 1
ATOM 661 C CA . ILE A 1 91 ? 25.463 4.342 21.523 1.00 19.71 88 ILE A CA 1
ATOM 662 C C . ILE A 1 91 ? 25.296 5.631 20.689 1.00 19.70 88 ILE A C 1
ATOM 663 O O . ILE A 1 91 ? 24.945 5.603 19.471 1.00 19.78 88 ILE A O 1
ATOM 668 N N . ARG A 1 92 ? 25.548 6.767 21.343 1.00 19.69 89 ARG A N 1
ATOM 669 C CA . ARG A 1 92 ? 25.529 8.047 20.637 1.00 19.81 89 ARG A CA 1
ATOM 670 C C . ARG A 1 92 ? 26.567 8.138 19.494 1.00 20.54 89 ARG A C 1
ATOM 671 O O . ARG A 1 92 ? 26.294 8.713 18.425 1.00 20.42 89 ARG A O 1
ATOM 679 N N . ALA A 1 93 ? 27.775 7.663 19.739 1.00 21.53 90 ALA A N 1
ATOM 680 C CA . ALA A 1 93 ? 28.832 7.693 18.707 1.00 22.70 90 ALA A CA 1
ATOM 681 C C . ALA A 1 93 ? 28.422 6.875 17.515 1.00 23.67 90 ALA A C 1
ATOM 682 O O . ALA A 1 93 ? 28.716 7.269 16.406 1.00 24.31 90 ALA A O 1
ATOM 684 N N . ARG A 1 94 ? 27.752 5.745 17.731 1.00 23.44 91 ARG A N 1
ATOM 685 C CA . ARG A 1 94 ? 27.406 4.820 16.615 1.00 24.17 91 ARG A CA 1
ATOM 686 C C . ARG A 1 94 ? 26.092 5.229 15.969 1.00 24.51 91 ARG A C 1
ATOM 687 O O . ARG A 1 94 ? 25.844 4.925 14.831 1.00 25.28 91 ARG A O 1
ATOM 689 N N . ASN A 1 95 ? 25.241 5.910 16.718 1.00 25.09 92 ASN A N 1
ATOM 690 C CA . ASN A 1 95 ? 23.938 6.347 16.226 1.00 24.44 92 ASN A CA 1
ATOM 691 C C . ASN A 1 95 ? 23.749 7.855 16.453 1.00 24.86 92 ASN A C 1
ATOM 692 O O . ASN A 1 95 ? 22.950 8.265 17.316 1.00 23.06 92 ASN A O 1
ATOM 697 N N . PRO A 1 96 ? 24.427 8.693 15.645 1.00 25.99 93 PRO A N 1
ATOM 698 C CA . PRO A 1 96 ? 24.342 10.139 15.908 1.00 27.23 93 PRO A CA 1
ATOM 699 C C . PRO A 1 96 ? 22.967 10.807 15.814 1.00 26.99 93 PRO A C 1
ATOM 700 O O . PRO A 1 96 ? 22.811 11.861 16.388 1.00 26.52 93 PRO A O 1
ATOM 704 N N . GLU A 1 97 ? 22.021 10.229 15.079 1.00 26.51 94 GLU A N 1
ATOM 705 C CA . GLU A 1 97 ? 20.655 10.799 14.906 1.00 26.31 94 GLU A CA 1
ATOM 706 C C . GLU A 1 97 ? 19.605 10.357 15.982 1.00 24.69 94 GLU A C 1
ATOM 707 O O . GLU A 1 97 ? 18.604 11.043 16.221 1.00 25.30 94 GLU A O 1
ATOM 713 N N . THR A 1 98 ? 19.802 9.202 16.613 1.00 22.65 95 THR A N 1
ATOM 714 C CA . THR A 1 98 ? 18.770 8.624 17.504 1.00 20.66 95 THR A CA 1
ATOM 715 C C . THR A 1 98 ? 18.596 9.424 18.793 1.00 19.89 95 THR A C 1
ATOM 716 O O . THR A 1 98 ? 19.576 9.576 19.553 1.00 19.81 95 THR A O 1
ATOM 720 N N . PRO A 1 99 ? 17.387 9.966 19.038 1.00 20.09 96 PRO A N 1
ATOM 721 C CA . PRO A 1 99 ? 17.185 10.630 20.337 1.00 19.98 96 PRO A CA 1
ATOM 722 C C . PRO A 1 99 ? 17.367 9.631 21.479 1.00 19.51 96 PRO A C 1
ATOM 723 O O . PRO A 1 99 ? 16.899 8.470 21.374 1.00 19.35 96 PRO A O 1
ATOM 727 N N . ILE A 1 100 ? 18.038 10.082 22.550 1.00 19.37 97 ILE A N 1
ATOM 728 C CA . ILE A 1 100 ? 18.286 9.309 23.785 1.00 19.06 97 ILE A CA 1
ATOM 729 C C . ILE A 1 100 ? 17.764 10.089 24.989 1.00 19.15 97 ILE A C 1
ATOM 730 O O . ILE A 1 100 ? 18.181 11.214 25.279 1.00 19.32 97 ILE A O 1
ATOM 735 N N . GLY A 1 101 ? 16.776 9.510 25.641 1.00 18.91 98 GLY A N 1
ATOM 736 C CA . GLY A 1 101 ? 16.235 10.059 26.839 1.00 18.76 98 GLY A CA 1
ATOM 737 C C . GLY A 1 101 ? 16.616 9.238 28.076 1.00 18.58 98 GLY A C 1
ATOM 738 O O . GLY A 1 101 ? 16.678 8.034 28.034 1.00 18.63 98 GLY A O 1
ATOM 739 N N . LEU A 1 102 ? 16.823 9.874 29.189 1.00 18.46 99 LEU A N 1
ATOM 740 C CA . LEU A 1 102 ? 16.995 9.103 30.430 1.00 18.39 99 LEU A CA 1
ATOM 741 C C . LEU A 1 102 ? 15.757 9.276 31.305 1.00 18.47 99 LEU A C 1
ATOM 742 O O . LEU A 1 102 ? 15.232 10.369 31.457 1.00 18.53 99 LEU A O 1
ATOM 747 N N . LEU A 1 103 ? 15.349 8.204 31.918 1.00 18.57 100 LEU A N 1
ATOM 748 C CA . LEU A 1 103 ? 14.322 8.226 32.937 1.00 18.75 100 LEU A CA 1
ATOM 749 C C . LEU A 1 103 ? 15.052 7.976 34.229 1.00 18.73 100 LEU A C 1
ATOM 750 O O . LEU A 1 103 ? 15.485 6.852 34.468 1.00 18.79 100 LEU A O 1
ATOM 755 N N . MET A 1 104 ? 15.189 9.013 35.056 1.00 18.71 101 MET A N 1
ATOM 756 C CA . MET A 1 104 ? 15.974 8.939 36.268 1.00 18.73 101 MET A CA 1
ATOM 757 C C . MET A 1 104 ? 15.097 9.090 37.462 1.00 19.02 101 MET A C 1
ATOM 758 O O . MET A 1 104 ? 14.100 9.803 37.454 1.00 19.17 101 MET A O 1
ATOM 763 N N . TYR A 1 105 ? 15.505 8.448 38.520 1.00 19.18 102 TYR A N 1
ATOM 764 C CA . TYR A 1 105 ? 15.067 8.866 39.840 1.00 19.48 102 TYR A CA 1
ATOM 765 C C . TYR A 1 105 ? 16.038 9.876 40.437 1.00 19.56 102 TYR A C 1
ATOM 766 O O . TYR A 1 105 ? 17.199 9.904 40.126 1.00 20.51 102 TYR A O 1
ATOM 775 N N . ALA A 1 106 ? 15.548 10.750 41.268 1.00 20.11 103 ALA A N 1
ATOM 776 C CA . ALA A 1 106 ? 16.350 11.816 41.810 1.00 21.04 103 ALA A CA 1
ATOM 777 C C . ALA A 1 106 ? 17.619 11.405 42.553 1.00 20.96 103 ALA A C 1
ATOM 778 O O . ALA A 1 106 ? 18.595 12.110 42.525 1.00 20.71 103 ALA A O 1
ATOM 780 N N . ASN A 1 107 ? 17.582 10.284 43.241 1.00 21.03 104 ASN A N 1
ATOM 781 C CA . ASN A 1 107 ? 18.718 9.827 44.035 1.00 21.53 104 ASN A CA 1
ATOM 782 C C . ASN A 1 107 ? 20.115 9.954 43.336 1.00 20.85 104 ASN A C 1
ATOM 783 O O . ASN A 1 107 ? 21.006 10.603 43.808 1.00 20.54 104 ASN A O 1
ATOM 788 N N . LEU A 1 108 ? 20.264 9.344 42.184 1.00 20.88 105 LEU A N 1
ATOM 789 C CA . LEU A 1 108 ? 21.496 9.361 41.464 1.00 20.95 105 LEU A CA 1
ATOM 790 C C . LEU A 1 108 ? 21.813 10.752 40.861 1.00 20.66 105 LEU A C 1
ATOM 791 O O . LEU A 1 108 ? 22.953 11.093 40.605 1.00 20.76 105 LEU A O 1
ATOM 796 N N . VAL A 1 109 ? 20.800 11.555 40.634 1.00 19.32 106 VAL A N 1
ATOM 797 C CA . VAL A 1 109 ? 21.010 12.874 40.072 1.00 18.80 106 VAL A CA 1
ATOM 798 C C . VAL A 1 109 ? 21.526 13.779 41.193 1.00 19.07 106 VAL A C 1
ATOM 799 O O . VAL A 1 109 ? 22.382 14.658 40.963 1.00 19.01 106 VAL A O 1
ATOM 803 N N . TYR A 1 110 ? 21.035 13.581 42.411 1.00 19.29 107 TYR A N 1
ATOM 804 C CA . TYR A 1 110 ? 21.555 14.403 43.510 1.00 19.56 107 TYR A CA 1
ATOM 805 C C . TYR A 1 110 ? 22.897 13.866 43.954 1.00 19.66 107 TYR A C 1
ATOM 806 O O . TYR A 1 110 ? 23.689 14.614 44.509 1.00 19.84 107 TYR A O 1
ATOM 815 N N . ALA A 1 111 ? 23.173 12.576 43.750 1.00 19.62 108 ALA A N 1
ATOM 816 C CA . ALA A 1 111 ? 24.262 11.989 44.560 1.00 20.91 108 ALA A CA 1
ATOM 817 C C . ALA A 1 111 ? 25.618 12.684 44.368 1.00 20.74 108 ALA A C 1
ATOM 818 O O . ALA A 1 111 ? 26.359 12.788 45.312 1.00 21.89 108 ALA A O 1
ATOM 820 N N . ARG A 1 112 ? 25.941 13.088 43.139 1.00 20.77 109 ARG A N 1
ATOM 821 C CA . ARG A 1 112 ? 27.199 13.776 42.803 1.00 21.90 109 ARG A CA 1
ATOM 822 C C . ARG A 1 112 ? 26.931 15.187 42.290 1.00 21.76 109 ARG A C 1
ATOM 823 O O . ARG A 1 112 ? 27.738 15.755 41.589 1.00 21.25 109 ARG A O 1
ATOM 831 N N . GLY A 1 113 ? 25.778 15.731 42.674 1.00 21.51 110 GLY A N 1
ATOM 832 C CA . GLY A 1 113 ? 25.391 17.075 42.331 1.00 21.83 110 GLY A CA 1
ATOM 833 C C . GLY A 1 113 ? 24.586 17.132 41.040 1.00 20.03 110 GLY A C 1
ATOM 834 O O . GLY A 1 113 ? 24.902 16.443 40.058 1.00 19.10 110 GLY A O 1
ATOM 835 N N . ILE A 1 114 ? 23.551 17.964 41.072 1.00 19.73 111 ILE A N 1
ATOM 836 C CA . ILE A 1 114 ? 22.598 18.046 40.027 1.00 19.46 111 ILE A CA 1
ATOM 837 C C . ILE A 1 114 ? 23.264 18.509 38.727 1.00 20.87 111 ILE A C 1
ATOM 838 O O . ILE A 1 114 ? 23.104 17.878 37.672 1.00 19.86 111 ILE A O 1
ATOM 843 N N . ASP A 1 115 ? 24.033 19.586 38.853 1.00 21.61 112 ASP A N 1
ATOM 844 C CA . ASP A 1 115 ? 24.719 20.236 37.776 1.00 22.87 112 ASP A CA 1
ATOM 845 C C . ASP A 1 115 ? 25.726 19.269 37.167 1.00 22.30 112 ASP A C 1
ATOM 846 O O . ASP A 1 115 ? 25.863 19.185 35.949 1.00 22.42 112 ASP A O 1
ATOM 851 N N . ASP A 1 116 ? 26.378 18.488 38.028 1.00 21.50 113 ASP A N 1
ATOM 852 C CA . ASP A 1 116 ? 27.339 17.516 37.560 1.00 20.27 113 ASP A CA 1
ATOM 853 C C . ASP A 1 116 ? 26.693 16.450 36.668 1.00 19.03 113 ASP A C 1
ATOM 854 O O . ASP A 1 116 ? 27.235 16.033 35.628 1.00 19.06 113 ASP A O 1
ATOM 859 N N . PHE A 1 117 ? 25.554 15.964 37.129 1.00 18.84 114 PHE A N 1
ATOM 860 C CA . PHE A 1 117 ? 24.790 14.986 36.368 1.00 18.64 114 PHE A CA 1
ATOM 861 C C . PHE A 1 117 ? 24.444 15.465 34.932 1.00 18.60 114 PHE A C 1
ATOM 862 O O . PHE A 1 117 ? 24.645 14.759 33.911 1.00 18.57 114 PHE A O 1
ATOM 870 N N . TYR A 1 118 ? 23.882 16.658 34.839 1.00 18.68 115 TYR A N 1
ATOM 871 C CA . TYR A 1 118 ? 23.524 17.190 33.524 1.00 18.74 115 TYR A CA 1
ATOM 872 C C . TYR A 1 118 ? 24.728 17.499 32.620 1.00 18.95 115 TYR A C 1
ATOM 873 O O . TYR A 1 118 ? 24.634 17.425 31.410 1.00 19.93 115 TYR A O 1
ATOM 882 N N . GLN A 1 119 ? 25.855 17.859 33.204 1.00 19.12 116 GLN A N 1
ATOM 883 C CA . GLN A 1 119 ? 27.091 17.998 32.460 1.00 19.40 116 GLN A CA 1
ATOM 884 C C . GLN A 1 119 ? 27.492 16.662 31.843 1.00 19.34 116 GLN A C 1
ATOM 885 O O . GLN A 1 119 ? 27.887 16.620 30.703 1.00 19.55 116 GLN A O 1
ATOM 891 N N . ARG A 1 120 ? 27.448 15.604 32.636 1.00 19.15 117 ARG A N 1
ATOM 892 C CA . ARG A 1 120 ? 27.736 14.269 32.143 1.00 19.16 117 ARG A CA 1
ATOM 893 C C . ARG A 1 120 ? 26.729 13.887 31.043 1.00 19.02 117 ARG A C 1
ATOM 894 O O . ARG A 1 120 ? 27.123 13.241 30.059 1.00 20.69 117 ARG A O 1
ATOM 902 N N . CYS A 1 121 ? 25.456 14.291 31.173 1.00 18.80 118 CYS A N 1
ATOM 903 C CA . CYS A 1 121 ? 24.479 14.060 30.128 1.00 18.75 118 CYS A CA 1
ATOM 904 C C . CYS A 1 121 ? 24.908 14.687 28.816 1.00 19.04 118 CYS A C 1
ATOM 905 O O . CYS A 1 121 ? 24.810 14.057 27.768 1.00 19.14 118 CYS A O 1
ATOM 908 N N . GLN A 1 122 ? 25.401 15.918 28.871 1.00 19.24 119 GLN A N 1
ATOM 909 C CA . GLN A 1 122 ? 25.792 16.601 27.644 1.00 20.54 119 GLN A CA 1
ATOM 910 C C . GLN A 1 122 ? 27.037 15.910 27.068 1.00 20.50 119 GLN A C 1
ATOM 911 O O . GLN A 1 122 ? 27.107 15.653 25.893 1.00 20.53 119 GLN A O 1
ATOM 917 N N . LYS A 1 123 ? 28.002 15.566 27.908 1.00 21.10 120 LYS A N 1
ATOM 918 C CA . LYS A 1 123 ? 29.196 14.874 27.411 1.00 21.66 120 LYS A CA 1
ATOM 919 C C . LYS A 1 123 ? 28.820 13.559 26.711 1.00 21.00 120 LYS A C 1
ATOM 920 O O . LYS A 1 123 ? 29.423 13.229 25.696 1.00 21.59 120 LYS A O 1
ATOM 926 N N . ALA A 1 124 ? 27.845 12.805 27.264 1.00 19.34 121 ALA A N 1
ATOM 927 C CA . ALA A 1 124 ? 27.453 11.511 26.696 1.00 19.47 121 ALA A CA 1
ATOM 928 C C . ALA A 1 124 ? 26.492 11.619 25.515 1.00 19.37 121 ALA A C 1
ATOM 929 O O . ALA A 1 124 ? 26.240 10.672 24.802 1.00 19.58 121 ALA A O 1
ATOM 931 N N . GLY A 1 125 ? 25.932 12.789 25.299 1.00 20.81 122 GLY A N 1
ATOM 932 C CA . GLY A 1 125 ? 25.026 13.014 24.124 1.00 20.75 12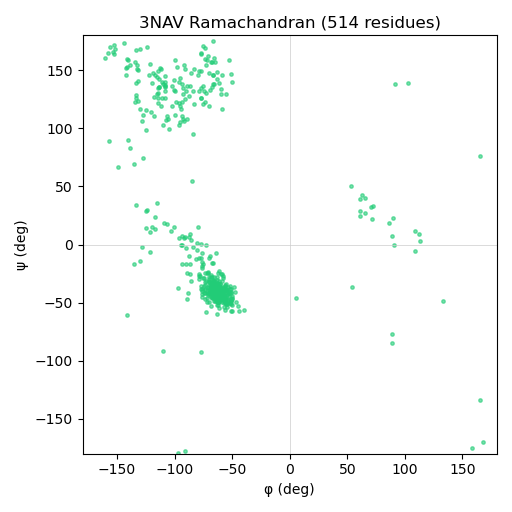2 GLY A CA 1
ATOM 933 C C . GLY A 1 125 ? 23.550 12.717 24.394 1.00 20.35 122 GLY A C 1
ATOM 934 O O . GLY A 1 125 ? 22.782 12.438 23.487 1.00 19.84 122 GLY A O 1
ATOM 935 N N . VAL A 1 126 ? 23.174 12.761 25.658 1.00 18.86 123 VAL A N 1
ATOM 936 C CA . VAL A 1 126 ? 21.778 12.591 26.058 1.00 18.79 123 VAL A CA 1
ATOM 937 C C . VAL A 1 126 ? 20.950 13.769 25.561 1.00 18.70 123 VAL A C 1
ATOM 938 O O . VAL A 1 126 ? 21.358 14.958 25.612 1.00 18.99 123 VAL A O 1
ATOM 942 N N . ASP A 1 127 ? 19.755 13.476 25.057 1.00 18.83 124 ASP A N 1
ATOM 943 C CA . ASP A 1 127 ? 18.840 14.534 24.684 1.00 18.85 124 ASP A CA 1
ATOM 944 C C . ASP A 1 127 ? 17.919 15.033 25.813 1.00 18.70 124 ASP A C 1
ATOM 945 O O . ASP A 1 127 ? 17.640 16.227 25.881 1.00 18.68 124 ASP A O 1
ATOM 950 N N . SER A 1 128 ? 17.384 14.130 26.623 1.00 18.68 125 SER A N 1
ATOM 951 C CA . SER A 1 128 ? 16.346 14.485 27.579 1.00 18.62 125 SER A CA 1
ATOM 952 C C . SER A 1 128 ? 16.509 13.740 28.898 1.00 18.51 125 SER A C 1
ATOM 953 O O . SER A 1 128 ? 17.043 12.640 28.939 1.00 18.58 125 SER A O 1
ATOM 956 N N . VAL A 1 129 ? 16.042 14.362 29.968 1.00 18.40 126 VAL A N 1
ATOM 957 C CA . VAL A 1 129 ? 16.009 13.731 31.281 1.00 18.36 126 VAL A CA 1
ATOM 958 C C . VAL A 1 129 ? 14.669 13.940 31.932 1.00 18.43 126 VAL A C 1
ATOM 959 O O . VAL A 1 129 ? 14.158 15.033 32.017 1.00 18.41 126 VAL A O 1
ATOM 963 N N . LEU A 1 130 ? 14.122 12.827 32.373 1.00 18.57 127 LEU A N 1
ATOM 964 C CA . LEU A 1 130 ? 12.852 12.800 33.053 1.00 18.70 127 LEU A CA 1
ATOM 965 C C . LEU A 1 130 ? 13.142 12.407 34.473 1.00 18.67 127 LEU A C 1
ATOM 966 O O . LEU A 1 130 ? 13.703 11.350 34.738 1.00 18.76 127 LEU A O 1
ATOM 971 N N . ILE A 1 131 ? 12.806 13.296 35.392 1.00 18.60 128 ILE A N 1
ATOM 972 C CA . ILE A 1 131 ? 13.013 13.039 36.799 1.00 18.64 128 ILE A CA 1
ATOM 973 C C . ILE A 1 131 ? 11.721 12.483 37.428 1.00 18.86 128 ILE A C 1
ATOM 974 O O . ILE A 1 131 ? 10.800 13.181 37.686 1.00 19.09 128 ILE A O 1
ATOM 979 N N . ALA A 1 132 ? 11.701 11.194 37.701 1.00 19.06 129 ALA A N 1
ATOM 980 C CA . ALA A 1 132 ? 10.467 10.445 37.837 1.00 19.37 129 ALA A CA 1
ATOM 981 C C . ALA A 1 132 ? 9.717 10.844 39.098 1.00 20.80 129 ALA A C 1
ATOM 982 O O . ALA A 1 132 ? 8.486 10.751 39.135 1.00 20.56 129 ALA A O 1
ATOM 984 N N . ASP A 1 133 ? 10.452 11.290 40.120 1.00 19.95 130 ASP A N 1
ATOM 985 C CA . ASP A 1 133 ? 9.902 11.420 41.455 1.00 19.87 130 ASP A CA 1
ATOM 986 C C . ASP A 1 133 ? 9.996 12.807 42.108 1.00 19.43 130 ASP A C 1
ATOM 987 O O . ASP A 1 133 ? 10.041 12.898 43.291 1.00 19.58 130 ASP A O 1
ATOM 992 N N . VAL A 1 134 ? 9.973 13.862 41.304 1.00 19.25 131 VAL A N 1
ATOM 993 C CA . VAL A 1 134 ? 9.991 15.238 41.737 1.00 19.27 131 VAL A CA 1
ATOM 994 C C . VAL A 1 134 ? 8.904 15.954 40.929 1.00 20.15 131 VAL A C 1
ATOM 995 O O . VAL A 1 134 ? 8.913 15.875 39.703 1.00 19.80 131 VAL A O 1
ATOM 999 N N . PRO A 1 135 ? 7.975 16.642 41.597 1.00 19.92 132 PRO A N 1
ATOM 1000 C CA . PRO A 1 135 ? 6.924 17.336 40.861 1.00 21.33 132 PRO A CA 1
ATOM 1001 C C . PRO A 1 135 ? 7.347 18.615 40.215 1.00 20.77 132 PRO A C 1
ATOM 1002 O O . PRO A 1 135 ? 8.367 19.173 40.546 1.00 19.56 132 PRO A O 1
ATOM 1006 N N . THR A 1 136 ? 6.535 19.081 39.283 1.00 21.90 133 THR A N 1
ATOM 1007 C CA . THR A 1 136 ? 6.911 20.196 38.476 1.00 22.56 133 THR A CA 1
ATOM 1008 C C . THR A 1 136 ? 7.247 21.406 39.362 1.00 23.50 133 THR A C 1
ATOM 1009 O O . THR A 1 136 ? 8.166 22.191 39.038 1.00 22.01 133 THR A O 1
ATOM 1013 N N . ASN A 1 137 ? 6.493 21.557 40.456 1.00 23.35 134 ASN A N 1
ATOM 1014 C CA . ASN A 1 137 ? 6.627 22.716 41.290 1.00 24.63 134 ASN A CA 1
ATOM 1015 C C . ASN A 1 137 ? 7.869 22.664 42.202 1.00 24.15 134 ASN A C 1
ATOM 101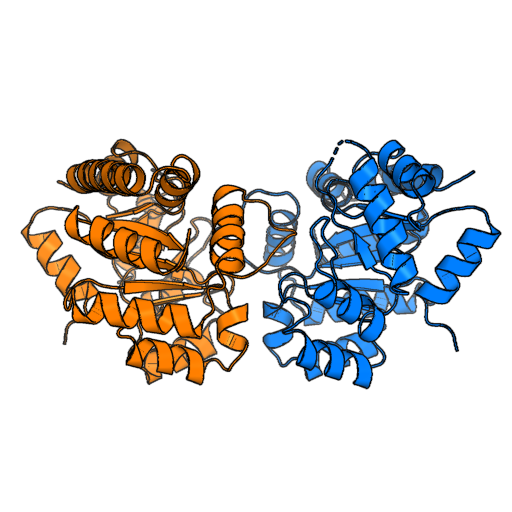6 O O . ASN A 1 137 ? 8.120 23.603 42.914 1.00 24.61 134 ASN A O 1
ATOM 1021 N N . GLU A 1 138 ? 8.660 21.590 42.108 1.00 22.43 135 GLU A N 1
ATOM 1022 C CA . GLU A 1 138 ? 9.905 21.433 42.823 1.00 21.99 135 GLU A CA 1
ATOM 1023 C C . GLU A 1 138 ? 11.025 21.144 41.846 1.00 21.21 135 GLU A C 1
ATOM 1024 O O . GLU A 1 138 ? 12.128 20.773 42.237 1.00 19.57 135 GLU A O 1
ATOM 1030 N N . SER A 1 139 ? 10.763 21.367 40.581 1.00 20.96 136 SER A N 1
ATOM 1031 C CA . SER A 1 139 ? 11.692 20.950 39.553 1.00 22.28 136 SER A CA 1
ATOM 1032 C C . SER A 1 139 ? 12.751 21.977 39.150 1.00 22.17 136 SER A C 1
ATOM 1033 O O . SER A 1 139 ? 13.649 21.675 38.333 1.00 21.27 136 SER A O 1
ATOM 1036 N N . GLN A 1 140 ? 12.675 23.174 39.734 1.00 23.71 137 GLN A N 1
ATOM 1037 C CA . GLN A 1 140 ? 13.506 24.310 39.376 1.00 24.51 137 GLN A CA 1
ATOM 1038 C C . GLN A 1 140 ? 15.002 23.997 39.240 1.00 23.12 137 GLN A C 1
ATOM 1039 O O . GLN A 1 140 ? 15.598 24.375 38.274 1.00 23.66 137 GLN A O 1
ATOM 1045 N N . PRO A 1 141 ? 15.621 23.329 40.215 1.00 22.00 138 PRO A N 1
ATOM 1046 C CA . PRO A 1 141 ? 17.088 23.152 40.079 1.00 21.32 138 PRO A CA 1
ATOM 1047 C C . PRO A 1 141 ? 17.469 22.116 39.010 1.00 21.01 138 PRO A C 1
ATOM 1048 O O . PRO A 1 141 ? 18.548 22.203 38.426 1.00 21.83 138 PRO A O 1
ATOM 1052 N N . PHE A 1 142 ? 16.556 21.190 38.721 1.00 19.03 139 PHE A N 1
ATOM 1053 C CA . PHE A 1 142 ? 16.712 20.243 37.641 1.00 18.74 139 PHE A CA 1
ATOM 1054 C C . PHE A 1 142 ? 16.658 20.891 36.284 1.00 18.72 139 PHE A C 1
ATOM 1055 O O . PHE A 1 142 ? 17.541 20.638 35.457 1.00 18.62 139 PHE A O 1
ATOM 1063 N N . VAL A 1 143 ? 15.659 21.763 36.108 1.00 18.89 140 VAL A N 1
ATOM 1064 C CA . VAL A 1 143 ? 15.443 22.519 34.862 1.00 19.00 140 VAL A CA 1
ATOM 1065 C C . VAL A 1 143 ? 16.556 23.532 34.613 1.00 19.20 140 VAL A C 1
ATOM 1066 O O . VAL A 1 143 ? 17.021 23.666 33.483 1.00 19.19 140 VAL A O 1
ATOM 1070 N N . ALA A 1 144 ? 17.043 24.181 35.663 1.00 19.44 141 ALA A N 1
ATOM 1071 C CA . ALA A 1 144 ? 18.144 25.156 35.521 1.00 19.74 141 ALA A CA 1
ATOM 1072 C C . ALA A 1 144 ? 19.380 24.454 34.987 1.00 19.70 141 ALA A C 1
ATOM 1073 O O . ALA A 1 144 ? 20.036 24.948 34.087 1.00 19.66 141 ALA A O 1
ATOM 1075 N N . ALA A 1 145 ? 19.670 23.279 35.549 1.00 19.28 142 ALA A N 1
ATOM 1076 C CA . ALA A 1 145 ? 20.744 22.460 35.075 1.00 19.12 142 ALA A CA 1
ATOM 1077 C C . ALA A 1 145 ? 20.539 21.962 33.651 1.00 18.88 142 ALA A C 1
ATOM 1078 O O . ALA A 1 145 ? 21.443 22.072 32.818 1.00 18.93 142 ALA A O 1
ATOM 1080 N N . ALA A 1 146 ? 19.337 21.456 33.375 1.00 20.44 143 ALA A N 1
ATOM 1081 C CA . ALA A 1 146 ? 18.997 21.019 32.054 1.00 20.51 143 ALA A CA 1
ATOM 1082 C C . ALA A 1 146 ? 19.201 22.157 31.031 1.00 21.47 143 ALA A C 1
ATOM 1083 O O . ALA A 1 146 ? 19.789 21.933 29.964 1.00 19.33 143 ALA A O 1
ATOM 1085 N N . GLU A 1 147 ? 18.742 23.349 31.370 1.00 22.63 144 GLU A N 1
ATOM 1086 C CA . GLU A 1 147 ? 18.872 24.479 30.456 1.00 25.02 144 GLU A CA 1
ATOM 1087 C C . GLU A 1 147 ? 20.348 24.830 30.162 1.00 24.42 144 GLU A C 1
ATOM 1088 O O . GLU A 1 147 ? 20.733 25.038 29.039 1.00 22.95 144 GLU A O 1
ATOM 1094 N N . LYS A 1 148 ? 21.152 24.903 31.202 1.00 23.02 145 LYS A N 1
ATOM 1095 C CA . LYS A 1 148 ? 22.554 25.195 31.080 1.00 23.59 145 LYS A CA 1
ATOM 1096 C C . LYS A 1 148 ? 23.290 24.199 30.135 1.00 21.70 145 LYS A C 1
ATOM 1097 O O . LYS A 1 148 ? 24.145 24.619 29.319 1.00 21.00 145 LYS A O 1
ATOM 1103 N N . PHE A 1 149 ? 22.921 22.912 30.221 1.00 19.12 146 PHE A N 1
ATOM 1104 C CA . PHE A 1 149 ? 23.585 21.845 29.446 1.00 18.74 146 PHE A CA 1
ATOM 1105 C C . PHE A 1 149 ? 22.824 21.397 28.181 1.00 18.91 146 PHE A C 1
ATOM 1106 O O . PHE A 1 149 ? 23.176 20.387 27.573 1.00 19.04 146 PHE A O 1
ATOM 1114 N N . GLY A 1 150 ? 21.852 22.197 27.767 1.00 19.30 147 GLY A N 1
ATOM 1115 C CA . GLY A 1 150 ? 21.091 21.969 26.526 1.00 19.88 147 GLY A CA 1
ATOM 1116 C C . GLY A 1 150 ? 20.226 20.706 26.522 1.00 19.88 147 GLY A C 1
ATOM 1117 O O . GLY A 1 150 ? 19.969 20.174 25.476 1.00 20.40 147 GLY A O 1
ATOM 1118 N N . ILE A 1 151 ? 19.782 20.255 27.702 1.00 19.31 148 ILE A N 1
ATOM 1119 C CA . ILE A 1 151 ? 19.044 19.014 27.895 1.00 19.22 148 ILE A CA 1
ATOM 1120 C C . ILE A 1 151 ? 17.560 19.324 28.013 1.00 19.70 148 ILE A C 1
ATOM 1121 O O . ILE A 1 151 ? 17.158 20.198 28.775 1.00 19.81 148 ILE A O 1
ATOM 1126 N N . GLN A 1 152 ? 16.739 18.573 27.265 1.00 19.57 149 GLN A N 1
ATOM 1127 C CA . GLN A 1 152 ? 15.286 18.728 27.307 1.00 19.67 149 GLN A CA 1
ATOM 1128 C C . GLN A 1 152 ? 14.695 18.116 28.572 1.00 19.21 149 GLN A C 1
ATOM 1129 O O . GLN A 1 152 ? 14.852 16.912 28.797 1.00 19.18 149 GLN A O 1
ATOM 1135 N N . PRO A 1 153 ? 13.998 18.920 29.406 1.00 19.24 150 PRO A N 1
ATOM 1136 C CA . PRO A 1 153 ? 13.294 18.307 30.518 1.00 19.15 150 PRO A CA 1
ATOM 1137 C C . PRO A 1 153 ? 11.974 17.642 30.144 1.00 19.08 150 PRO A C 1
ATOM 1138 O O . PRO A 1 153 ? 11.163 18.234 29.449 1.00 19.42 150 PRO A O 1
ATOM 1142 N N . ILE A 1 154 ? 11.778 16.395 30.628 1.00 19.00 151 ILE A N 1
ATOM 1143 C CA . ILE A 1 154 ? 10.597 15.607 30.326 1.00 18.96 151 ILE A CA 1
ATOM 1144 C C . ILE A 1 154 ? 9.791 15.490 31.614 1.00 19.07 151 ILE A C 1
ATOM 1145 O O . ILE A 1 154 ? 10.300 15.002 32.655 1.00 19.48 151 ILE A O 1
ATOM 1150 N N . PHE A 1 155 ? 8.520 15.873 31.524 1.00 19.01 152 PHE A N 1
ATOM 1151 C CA . PHE A 1 155 ? 7.614 15.700 32.650 1.00 19.28 152 PHE A CA 1
ATOM 1152 C C . PHE A 1 155 ? 6.512 14.650 32.409 1.00 19.05 152 PHE A C 1
ATOM 1153 O O . PHE A 1 155 ? 6.055 14.412 31.264 1.00 18.75 152 PHE A O 1
ATOM 1161 N N . ILE A 1 156 ? 6.081 14.046 33.516 1.00 19.46 153 ILE A N 1
ATOM 1162 C CA . ILE A 1 156 ? 4.912 13.183 33.524 1.00 20.90 153 ILE A CA 1
ATOM 1163 C C . ILE A 1 156 ? 3.625 14.002 33.733 1.00 22.29 153 ILE A C 1
ATOM 1164 O O . ILE A 1 156 ? 3.569 14.886 34.617 1.00 22.62 153 ILE A O 1
ATOM 1169 N N . ALA A 1 157 ? 2.589 13.691 32.960 1.00 23.46 154 ALA A N 1
ATOM 1170 C CA . ALA A 1 157 ? 1.311 14.384 33.074 1.00 25.86 154 ALA A CA 1
ATOM 1171 C C . ALA A 1 157 ? 0.265 13.343 33.311 1.00 28.31 154 ALA A C 1
ATOM 1172 O O . ALA A 1 157 ? -0.134 12.677 32.384 1.00 29.84 154 ALA A O 1
ATOM 1174 N N . PRO A 1 158 ? -0.115 13.158 34.567 1.00 31.10 155 PRO A N 1
ATOM 1175 C CA . PRO A 1 158 ? -1.154 12.212 34.860 1.00 35.55 155 PRO A CA 1
ATOM 1176 C C . PRO A 1 158 ? -2.509 12.748 34.447 1.00 37.22 155 PRO A C 1
ATOM 1177 O O . PRO A 1 158 ? -2.657 13.934 34.134 1.00 35.79 155 PRO A O 1
ATOM 1181 N N . PRO A 1 159 ? -3.513 11.874 34.458 1.00 41.07 156 PRO A N 1
ATOM 1182 C CA . PRO A 1 159 ? -4.848 12.249 33.973 1.00 41.83 156 PRO A CA 1
ATOM 1183 C C . PRO A 1 159 ? -5.441 13.402 34.804 1.00 39.93 156 PRO A C 1
ATOM 1184 O O . PRO A 1 159 ? -6.072 14.286 34.273 1.00 37.76 156 PRO A O 1
ATOM 1188 N N . THR A 1 160 ? -5.154 13.387 36.096 1.00 39.38 157 THR A N 1
ATOM 1189 C CA . THR A 1 160 ? -5.627 14.401 36.997 1.00 39.32 157 THR A CA 1
ATOM 1190 C C . THR A 1 160 ? -4.789 15.706 36.945 1.00 35.71 157 THR A C 1
ATOM 1191 O O . THR A 1 160 ? -4.910 16.511 37.850 1.00 35.95 157 THR A O 1
ATOM 1195 N N . ALA A 1 161 ? -3.944 15.926 35.939 1.00 31.89 158 ALA A N 1
ATOM 1196 C CA . ALA A 1 161 ? -2.967 17.052 36.064 1.00 29.51 158 ALA A CA 1
ATOM 1197 C C . ALA A 1 161 ? -3.669 18.376 36.245 1.00 27.31 158 ALA A C 1
ATOM 1198 O O . ALA A 1 161 ? -4.612 18.684 35.509 1.00 27.69 158 ALA A O 1
ATOM 1200 N N . SER A 1 162 ? -3.195 19.160 37.202 1.00 24.99 159 SER A N 1
ATOM 1201 C CA . SER A 1 162 ? -3.730 20.502 37.430 1.00 23.76 159 SER A CA 1
ATOM 1202 C C . SER A 1 162 ? -3.259 21.466 36.326 1.00 23.18 159 SER A C 1
ATOM 1203 O O . SER A 1 162 ? -2.260 21.221 35.688 1.00 23.43 159 SER A O 1
ATOM 1206 N N . ASP A 1 163 ? -3.957 22.575 36.152 1.00 23.16 160 ASP A N 1
ATOM 1207 C CA . ASP A 1 163 ? -3.497 23.682 35.298 1.00 23.33 160 ASP A CA 1
ATOM 1208 C C . ASP A 1 163 ? -2.087 24.174 35.631 1.00 23.79 160 ASP A C 1
ATOM 1209 O O . ASP A 1 163 ? -1.301 24.467 34.717 1.00 22.32 160 ASP A O 1
ATOM 1214 N N . GLU A 1 164 ? -1.748 24.288 36.919 1.00 25.13 161 GLU A N 1
ATOM 1215 C CA . GLU A 1 164 ? -0.412 24.813 37.208 1.00 26.95 161 GLU A CA 1
ATOM 1216 C C . GLU A 1 164 ? 0.634 23.743 36.864 1.00 26.53 161 GLU A C 1
ATOM 1217 O O . GLU A 1 164 ? 1.714 24.076 36.389 1.00 25.09 161 GLU A O 1
ATOM 1223 N N . THR A 1 165 ? 0.283 22.466 37.008 1.00 26.35 162 THR A N 1
ATOM 1224 C CA . THR A 1 165 ? 1.160 21.395 36.502 1.00 26.84 162 THR A CA 1
ATOM 1225 C C . THR A 1 165 ? 1.285 21.496 34.985 1.00 24.58 162 THR A C 1
ATOM 1226 O O . THR A 1 165 ? 2.367 21.501 34.475 1.00 24.52 162 THR A O 1
ATOM 1230 N N . LEU A 1 166 ? 0.201 21.620 34.249 1.00 24.31 163 LEU A N 1
ATOM 1231 C CA . LEU A 1 166 ? 0.365 21.656 32.793 1.00 23.48 163 LEU A CA 1
ATOM 1232 C C . LEU A 1 166 ? 1.017 22.916 32.258 1.00 24.31 163 LEU A C 1
ATOM 1233 O O . LEU A 1 166 ? 1.656 22.867 31.206 1.00 26.13 163 LEU A O 1
ATOM 1238 N N . ARG A 1 167 ? 0.833 24.035 32.931 1.00 23.39 164 ARG A N 1
ATOM 1239 C CA . ARG A 1 167 ? 1.600 25.229 32.659 1.00 25.88 164 ARG A CA 1
ATOM 1240 C C . ARG A 1 167 ? 3.117 24.997 32.755 1.00 24.89 164 ARG A C 1
ATOM 1241 O O . ARG A 1 167 ? 3.870 25.355 31.874 1.00 23.38 164 ARG A O 1
ATOM 1249 N N . ALA A 1 168 ? 3.527 24.401 33.844 1.00 24.05 165 ALA A N 1
ATOM 1250 C CA . ALA A 1 168 ? 4.928 24.076 34.038 1.00 24.90 165 ALA A CA 1
ATOM 1251 C C . ALA A 1 168 ? 5.418 23.151 32.927 1.00 24.53 165 ALA A C 1
ATOM 1252 O O . ALA A 1 168 ? 6.469 23.378 32.345 1.00 26.07 165 ALA A O 1
ATOM 1254 N N . VAL A 1 169 ? 4.646 22.134 32.588 1.00 22.86 166 VAL A N 1
ATOM 1255 C CA . VAL A 1 169 ? 5.062 21.265 31.569 1.00 22.18 166 VAL A CA 1
ATOM 1256 C C . VAL A 1 169 ? 5.347 22.052 30.303 1.00 23.65 166 VAL A C 1
ATOM 1257 O O . VAL A 1 169 ? 6.416 21.925 29.749 1.00 24.12 166 VAL A O 1
ATOM 1261 N N . ALA A 1 170 ? 4.413 22.903 29.881 1.00 23.84 167 ALA A N 1
ATOM 1262 C CA . ALA A 1 170 ? 4.552 23.677 28.683 1.00 24.57 167 ALA A CA 1
ATOM 1263 C C . ALA A 1 170 ? 5.667 24.709 28.803 1.00 26.25 167 ALA A C 1
ATOM 1264 O O . ALA A 1 170 ? 6.347 24.905 27.851 1.00 27.25 167 ALA A O 1
ATOM 1266 N N . GLN A 1 171 ? 5.835 25.401 29.931 1.00 26.42 168 GLN A N 1
ATOM 1267 C CA . GLN A 1 171 ? 6.916 26.385 30.032 1.00 29.31 168 GLN A CA 1
ATOM 1268 C C . GLN A 1 171 ? 8.310 25.755 30.180 1.00 29.26 168 GLN A C 1
ATOM 1269 O O . GLN A 1 171 ? 9.258 26.214 29.566 1.00 29.94 168 GLN A O 1
ATOM 1275 N N . LEU A 1 172 ? 8.414 24.711 30.998 1.00 27.55 169 LEU A N 1
ATOM 1276 C CA . LEU A 1 172 ? 9.708 24.126 31.357 1.00 28.16 169 LEU A CA 1
ATOM 1277 C C . LEU A 1 172 ? 10.053 22.918 30.503 1.00 27.34 169 LEU A C 1
ATOM 1278 O O . LEU A 1 172 ? 11.204 22.695 30.200 1.00 27.41 169 LEU A O 1
ATOM 1283 N N . GLY A 1 173 ? 9.056 22.095 30.175 1.00 26.00 170 GLY A N 1
ATOM 1284 C CA . GLY A 1 173 ? 9.320 20.865 29.447 1.00 25.80 170 GLY A CA 1
ATOM 1285 C C . GLY A 1 173 ? 9.742 21.136 27.991 1.00 26.58 170 GLY A C 1
ATOM 1286 O O . GLY A 1 173 ? 9.308 22.075 27.383 1.00 25.10 170 GLY A O 1
ATOM 1287 N N . LYS A 1 174 ? 10.600 20.272 27.458 1.00 27.23 171 LYS A N 1
ATOM 1288 C CA . LYS A 1 174 ? 10.869 20.256 26.013 1.00 28.68 171 LYS A CA 1
ATOM 1289 C C . LYS A 1 174 ? 10.820 18.780 25.546 1.00 27.44 171 LYS A C 1
ATOM 1290 O O . LYS A 1 174 ? 10.730 17.858 26.362 1.00 26.58 171 LYS A O 1
ATOM 1296 N N . GLY A 1 175 ? 10.773 18.583 24.242 1.00 26.24 172 GLY A N 1
ATOM 1297 C CA . GLY A 1 175 ? 10.967 17.248 23.696 1.00 25.33 172 GLY A CA 1
ATOM 1298 C C . GLY A 1 175 ? 9.691 16.452 23.580 1.00 24.30 172 GLY A C 1
ATOM 1299 O O . GLY A 1 175 ? 9.164 16.317 22.495 1.00 25.47 172 GLY A O 1
ATOM 1300 N N . TYR A 1 176 ? 9.189 15.920 24.686 1.00 22.05 173 TYR A N 1
ATOM 1301 C CA . TYR A 1 176 ? 7.899 15.254 24.673 1.00 21.89 173 TYR A CA 1
ATOM 1302 C C . TYR A 1 176 ? 7.286 15.342 26.095 1.00 20.34 173 TYR A C 1
ATOM 1303 O O . TYR A 1 176 ? 8.004 15.674 27.064 1.00 20.36 173 TYR A O 1
ATOM 1312 N N . THR A 1 177 ? 6.010 15.057 26.205 1.00 30.93 174 THR A N 1
ATOM 1313 C CA . THR A 1 177 ? 5.352 14.877 27.492 1.00 31.48 174 THR A CA 1
ATOM 1314 C C . THR A 1 177 ? 5.031 13.414 27.703 1.00 29.98 174 THR A C 1
ATOM 1315 O O . THR A 1 177 ? 4.550 12.718 26.808 1.00 28.85 174 THR A O 1
ATOM 1319 N N . TYR A 1 178 ? 5.297 12.950 28.913 1.00 31.28 175 TYR A N 1
ATOM 1320 C CA . TYR A 1 178 ? 5.055 11.547 29.287 1.00 30.86 175 TYR A CA 1
ATOM 1321 C C . TYR A 1 178 ? 3.677 11.474 29.869 1.00 32.28 175 TYR A C 1
ATOM 1322 O O . TYR A 1 178 ? 3.459 11.894 31.011 1.00 31.38 175 TYR A O 1
ATOM 1331 N N . LEU A 1 179 ? 2.766 10.908 29.086 1.00 32.61 176 LEU A N 1
ATOM 1332 C CA . LEU A 1 179 ? 1.397 10.787 29.450 1.00 35.29 176 LEU A CA 1
ATOM 1333 C C . LEU A 1 179 ? 1.228 9.434 30.089 1.00 37.02 176 LEU A C 1
ATOM 1334 O O . LEU A 1 179 ? 1.369 8.400 29.454 1.00 35.30 176 LEU A O 1
ATOM 1339 N N . LEU A 1 180 ? 0.978 9.460 31.383 1.00 40.98 177 LEU A N 1
ATOM 1340 C CA . LEU A 1 180 ? 0.831 8.276 32.167 1.00 45.44 177 LEU A CA 1
ATOM 1341 C C . LEU A 1 180 ? -0.655 8.128 32.287 1.00 49.22 177 LEU A C 1
ATOM 1342 O O . LEU A 1 180 ? -1.342 8.972 32.868 1.00 50.42 177 LEU A O 1
ATOM 1347 N N . SER A 1 181 ? -1.163 7.097 31.643 1.00 52.94 178 SER A N 1
ATOM 1348 C CA . SER A 1 181 ? -2.555 6.776 31.707 1.00 56.78 178 SER A CA 1
ATOM 1349 C C . SER A 1 181 ? -2.594 5.369 32.281 1.00 60.79 178 SER A C 1
ATOM 1350 O O . SER A 1 181 ? -2.117 4.434 31.625 1.00 61.45 178 SER A O 1
ATOM 1353 N N . ARG A 1 182 ? -3.134 5.214 33.495 1.00 64.95 179 ARG A N 1
ATOM 1354 C CA . ARG A 1 182 ? -3.324 3.874 34.097 1.00 69.16 179 ARG A CA 1
ATOM 1355 C C . ARG A 1 182 ? -4.650 3.174 33.673 1.00 71.70 179 ARG A C 1
ATOM 1356 O O . ARG A 1 182 ? -5.433 2.738 34.519 1.00 74.00 179 ARG A O 1
ATOM 1364 N N . ALA A 1 183 ? -4.852 3.044 32.356 1.00 72.69 180 ALA A N 1
ATOM 1365 C CA . ALA A 1 183 ? -6.072 2.492 31.731 1.00 74.25 180 ALA A CA 1
ATOM 1366 C C . ALA A 1 183 ? -6.109 2.823 30.224 1.00 73.46 180 ALA A C 1
ATOM 1367 O O . ALA A 1 183 ? -5.433 3.754 29.746 1.00 71.83 180 ALA A O 1
ATOM 1369 N N . ALA A 1 192 ? -14.906 5.984 28.603 1.00 82.04 189 ALA A N 1
ATOM 1370 C CA . ALA A 1 192 ? -13.653 5.343 29.021 1.00 82.08 189 ALA A CA 1
ATOM 1371 C C . ALA A 1 192 ? -12.390 5.976 28.390 1.00 79.69 189 ALA A C 1
ATOM 1372 O O . ALA A 1 192 ? -11.404 6.228 29.097 1.00 79.33 189 ALA A O 1
ATOM 1374 N N . ASN A 1 193 ? -12.426 6.228 27.076 1.00 77.55 190 ASN A N 1
ATOM 1375 C CA . ASN A 1 193 ? -11.326 6.924 26.343 1.00 74.95 190 ASN A CA 1
ATOM 1376 C C . ASN A 1 193 ? -11.280 8.439 26.556 1.00 72.57 190 ASN A C 1
ATOM 1377 O O . ASN A 1 193 ? -10.263 9.076 26.297 1.00 70.91 190 ASN A O 1
ATOM 1382 N N . MET A 1 194 ? -12.395 8.997 27.027 1.00 71.75 191 MET A N 1
ATOM 1383 C CA . MET A 1 194 ? -12.592 10.443 27.150 1.00 69.44 191 MET A CA 1
ATOM 1384 C C . MET A 1 194 ? -11.474 11.120 27.948 1.00 67.48 191 MET A C 1
ATOM 1385 O O . MET A 1 194 ? -10.954 12.124 27.491 1.00 66.37 191 MET A O 1
ATOM 1387 N N . PRO A 1 195 ? -11.093 10.571 29.122 1.00 66.72 192 PRO A N 1
ATOM 1388 C CA . PRO A 1 195 ? -9.978 11.147 29.880 1.00 65.11 192 PRO A CA 1
ATOM 1389 C C . PRO A 1 195 ? -8.684 11.306 29.067 1.00 62.66 192 PRO A C 1
ATOM 1390 O O . PRO A 1 195 ? -8.025 12.340 29.162 1.00 61.50 192 PRO A O 1
ATOM 1394 N N . VAL A 1 196 ? -8.341 10.304 28.265 1.00 60.70 193 VAL A N 1
ATOM 1395 C CA . VAL A 1 196 ? -7.155 10.386 27.408 1.00 58.13 193 VAL A CA 1
ATOM 1396 C C . VAL A 1 196 ? -7.305 11.446 26.325 1.00 55.54 193 VAL A C 1
ATOM 1397 O O . VAL A 1 196 ? -6.385 12.235 26.098 1.00 53.31 193 VAL A O 1
ATOM 1401 N N . HIS A 1 197 ? -8.462 11.444 25.659 1.00 49.81 194 HIS A N 1
ATOM 1402 C CA . HIS A 1 197 ? -8.805 12.484 24.668 1.00 50.01 194 HIS A CA 1
ATOM 1403 C C . HIS A 1 197 ? -8.819 13.895 25.247 1.00 47.07 194 HIS A C 1
ATOM 1404 O O . HIS A 1 197 ? -8.385 14.830 24.615 1.00 46.06 194 HIS A O 1
ATOM 1411 N N . ALA A 1 198 ? -9.352 14.015 26.455 1.00 45.78 195 ALA A N 1
ATOM 1412 C CA . ALA A 1 198 ? -9.432 15.277 27.157 1.00 43.86 195 ALA A CA 1
ATOM 1413 C C . ALA A 1 198 ? -8.027 15.781 27.413 1.00 40.50 195 ALA A C 1
ATOM 1414 O O . ALA A 1 198 ? -7.760 16.962 27.173 1.00 40.81 195 ALA A O 1
ATOM 1416 N N . LEU A 1 199 ? -7.123 14.894 27.848 1.00 36.91 196 LEU A N 1
ATOM 1417 C CA . LEU A 1 199 ? -5.816 15.321 28.282 1.00 32.93 196 LEU A CA 1
ATOM 1418 C C . LEU A 1 199 ? -4.963 15.707 27.073 1.00 32.05 196 LEU A C 1
ATOM 1419 O O . LEU A 1 199 ? -4.313 16.738 27.097 1.00 27.92 196 LEU A O 1
ATOM 1424 N N . LEU A 1 200 ? -5.027 14.927 25.997 1.00 31.81 197 LEU A N 1
ATOM 1425 C CA . LEU A 1 200 ? -4.340 15.295 24.784 1.00 32.30 197 LEU A CA 1
ATOM 1426 C C . LEU A 1 200 ? -4.751 16.699 24.312 1.00 33.81 197 LEU A C 1
ATOM 1427 O O . LEU A 1 200 ? -3.915 17.537 23.986 1.00 32.54 197 LEU A O 1
ATOM 1432 N N . GLU A 1 201 ? -6.051 16.960 24.304 1.00 36.27 198 GLU A N 1
ATOM 1433 C CA . GLU A 1 201 ? -6.557 18.259 23.846 1.00 36.97 198 GLU A CA 1
ATOM 1434 C C . GLU A 1 201 ? -6.125 19.405 24.766 1.00 34.25 198 GLU A C 1
ATOM 1435 O O . GLU A 1 201 ? -5.730 20.446 24.317 1.00 32.82 198 GLU A O 1
ATOM 1441 N N . ARG A 1 202 ? -6.168 19.152 26.064 1.00 32.72 199 ARG A N 1
ATOM 1442 C CA . ARG A 1 202 ? -5.691 20.052 27.110 1.00 30.97 199 ARG A CA 1
ATOM 1443 C C . ARG A 1 202 ? -4.208 20.383 26.931 1.00 28.74 199 ARG A C 1
ATOM 1444 O O . ARG A 1 202 ? -3.794 21.573 26.938 1.00 27.83 199 ARG A O 1
ATOM 1452 N N . LEU A 1 203 ? -3.400 19.346 26.713 1.00 25.52 200 LEU A N 1
ATOM 1453 C CA . LEU A 1 203 ? -1.983 19.541 26.552 1.00 24.51 200 LEU A CA 1
ATOM 1454 C C . LEU A 1 203 ? -1.678 20.435 25.346 1.00 25.22 200 LEU A C 1
ATOM 1455 O O . LEU A 1 203 ? -0.793 21.288 25.404 1.00 23.93 200 LEU A O 1
ATOM 1460 N N . GLN A 1 204 ? -2.408 20.254 24.254 1.00 26.29 201 GLN A N 1
ATOM 1461 C CA . GLN A 1 204 ? -2.211 21.118 23.113 1.00 28.19 201 GLN A CA 1
ATOM 1462 C C . GLN A 1 204 ? -2.609 22.571 23.419 1.00 27.25 201 GLN A C 1
ATOM 1463 O O . GLN A 1 204 ? -1.982 23.503 22.907 1.00 27.91 201 GLN A O 1
ATOM 1469 N N . GLN A 1 205 ? -3.672 22.764 24.193 1.00 26.02 202 GLN A N 1
ATOM 1470 C CA . GLN A 1 205 ? -4.156 24.113 24.499 1.00 26.82 202 GLN A CA 1
ATOM 1471 C C . GLN A 1 205 ? -3.152 24.857 25.356 1.00 24.73 202 GLN A C 1
ATOM 1472 O O . GLN A 1 205 ? -2.936 26.036 25.177 1.00 25.18 202 GLN A O 1
ATOM 1478 N N . PHE A 1 206 ? -2.512 24.136 26.254 1.00 22.45 203 PHE A N 1
ATOM 1479 C CA . PHE A 1 206 ? -1.407 24.647 27.020 1.00 21.54 203 PHE A CA 1
ATOM 1480 C C . PHE A 1 206 ? -0.118 24.725 26.233 1.00 21.24 203 PHE A C 1
ATOM 1481 O O . PHE A 1 206 ? 0.830 25.322 26.710 1.00 20.73 203 PHE A O 1
ATOM 1489 N N . ASP A 1 207 ? -0.085 24.203 25.019 1.00 22.65 204 ASP A N 1
ATOM 1490 C CA . ASP A 1 207 ? 1.133 24.219 24.178 1.00 25.28 204 ASP A CA 1
ATOM 1491 C C . ASP A 1 207 ? 2.274 23.377 24.763 1.00 24.87 204 ASP A C 1
ATOM 1492 O O . ASP A 1 207 ? 3.439 23.802 24.750 1.00 25.67 204 ASP A O 1
ATOM 1497 N N . ALA A 1 208 ? 1.945 22.209 25.321 1.00 24.00 205 ALA A N 1
ATOM 1498 C CA . ALA A 1 208 ? 2.972 21.259 25.821 1.00 23.45 205 ALA A CA 1
ATOM 1499 C C . ALA A 1 208 ? 3.640 20.481 24.679 1.00 23.11 205 ALA A C 1
ATOM 1500 O O . ALA A 1 208 ? 3.165 20.477 23.572 1.00 23.40 205 ALA A O 1
ATOM 1502 N N . PRO A 1 209 ? 4.782 19.838 24.973 1.00 22.67 206 PRO A N 1
ATOM 1503 C CA . PRO A 1 209 ? 5.467 19.100 23.963 1.00 22.97 206 PRO A CA 1
ATOM 1504 C C . PRO A 1 209 ? 4.558 17.925 23.586 1.00 22.58 206 PRO A C 1
ATOM 1505 O O . PRO A 1 209 ? 3.681 17.566 24.344 1.00 19.44 206 PRO A O 1
ATOM 1509 N N . PRO A 1 210 ? 4.777 17.339 22.420 1.00 23.72 207 PRO A N 1
ATOM 1510 C CA . PRO A 1 210 ? 4.000 16.169 21.952 1.00 23.67 207 PRO A CA 1
ATOM 1511 C C . PRO A 1 210 ? 3.935 15.053 22.971 1.00 21.98 207 PRO A C 1
ATOM 1512 O O . PRO A 1 210 ? 4.876 14.898 23.731 1.00 21.89 207 PRO A O 1
ATOM 1516 N N . ALA A 1 211 ? 2.820 14.310 23.030 1.00 21.83 208 ALA A N 1
ATOM 1517 C CA . ALA A 1 211 ? 2.604 13.301 24.081 1.00 20.45 208 ALA A CA 1
ATOM 1518 C C . ALA A 1 211 ? 3.068 11.962 23.603 1.00 21.39 208 ALA A C 1
ATOM 1519 O O . ALA A 1 211 ? 2.746 11.592 22.478 1.00 23.63 208 ALA A O 1
ATOM 1521 N N . LEU A 1 212 ? 3.796 11.248 24.453 1.00 20.36 209 LEU A N 1
ATOM 1522 C CA . LEU A 1 212 ? 3.914 9.796 24.392 1.00 20.95 209 LEU A CA 1
ATOM 1523 C C . LEU A 1 212 ? 3.170 9.125 25.544 1.00 20.99 209 LEU A C 1
ATOM 1524 O O . LEU A 1 212 ? 3.418 9.472 26.705 1.00 19.34 209 LEU A O 1
ATOM 1529 N N . LEU A 1 213 ? 2.267 8.181 25.228 1.00 23.18 210 LEU A N 1
ATOM 1530 C CA . LEU A 1 213 ? 1.560 7.389 26.255 1.00 24.69 210 LEU A CA 1
ATOM 1531 C C . LEU A 1 213 ? 2.532 6.372 26.743 1.00 24.25 210 LEU A C 1
ATOM 1532 O O . LEU A 1 213 ? 3.081 5.610 25.931 1.00 24.85 210 LEU A O 1
ATOM 1537 N N . GLY A 1 214 ? 2.729 6.330 28.054 1.00 24.02 211 GLY A N 1
ATOM 1538 C CA . GLY A 1 214 ? 3.824 5.570 28.604 1.00 24.75 211 GLY A CA 1
ATOM 1539 C C . GLY A 1 214 ? 3.598 4.461 29.580 1.00 26.51 211 GLY A C 1
ATOM 1540 O O . GLY A 1 214 ? 4.559 3.779 29.947 1.00 29.56 211 GLY A O 1
ATOM 1541 N N . PHE A 1 215 ? 2.380 4.263 30.031 1.00 24.17 212 PHE A N 1
ATOM 1542 C CA . PHE A 1 215 ? 2.131 3.305 31.106 1.00 23.47 212 PHE A CA 1
ATOM 1543 C C . PHE A 1 215 ? 1.428 2.034 30.689 1.00 22.85 212 PHE A C 1
ATOM 1544 O O . PHE A 1 215 ? 0.404 2.101 30.073 1.00 23.66 212 PHE A O 1
ATOM 1552 N N . GLY A 1 216 ? 1.939 0.875 31.103 1.00 21.84 213 GLY A N 1
ATOM 1553 C CA . GLY A 1 216 ? 1.292 -0.408 30.745 1.00 21.92 213 GLY A CA 1
ATOM 1554 C C . GLY A 1 216 ? 1.205 -0.722 29.275 1.00 20.81 213 GLY A C 1
ATOM 1555 O O . GLY A 1 216 ? 0.317 -1.473 28.856 1.00 20.54 213 GLY A O 1
ATOM 1556 N N . ILE A 1 217 ? 2.096 -0.149 28.472 1.00 19.77 214 ILE A N 1
ATOM 1557 C CA . ILE A 1 217 ? 2.055 -0.372 27.034 1.00 20.31 214 ILE A CA 1
ATOM 1558 C C . ILE A 1 217 ? 2.901 -1.609 26.720 1.00 20.75 214 ILE A C 1
ATOM 1559 O O . ILE A 1 217 ? 4.145 -1.565 26.843 1.00 19.96 214 ILE A O 1
ATOM 1564 N N . SER A 1 218 ? 2.228 -2.701 26.367 1.00 20.33 215 SER A N 1
ATOM 1565 C CA . SER A 1 218 ? 2.888 -3.981 26.064 1.00 20.73 215 SER A CA 1
ATOM 1566 C C . SER A 1 218 ? 2.441 -4.606 24.762 1.00 20.00 215 SER A C 1
ATOM 1567 O O . SER A 1 218 ? 3.092 -5.509 24.253 1.00 21.31 215 SER A O 1
ATOM 1570 N N . GLU A 1 219 ? 1.349 -4.153 24.181 1.00 20.26 216 GLU A N 1
ATOM 1571 C CA . GLU A 1 219 ? 0.904 -4.792 22.906 1.00 20.16 216 GLU A CA 1
ATOM 1572 C C . GLU A 1 219 ? 0.928 -3.807 21.751 1.00 18.82 216 GLU A C 1
ATOM 1573 O O . GLU A 1 219 ? 0.593 -2.650 21.946 1.00 19.29 216 GLU A O 1
ATOM 1579 N N . PRO A 1 220 ? 1.241 -4.276 20.534 1.00 18.98 217 PRO A N 1
ATOM 1580 C CA . PRO A 1 220 ? 1.191 -3.431 19.353 1.00 19.13 217 PRO A CA 1
ATOM 1581 C C . PRO A 1 220 ? -0.109 -2.689 19.204 1.00 19.49 217 PRO A C 1
ATOM 1582 O O . PRO A 1 220 ? -0.079 -1.541 18.888 1.00 19.90 217 PRO A O 1
ATOM 1586 N N . ALA A 1 221 ? -1.246 -3.323 19.489 1.00 20.99 218 ALA A N 1
ATOM 1587 C CA . ALA A 1 221 ? -2.562 -2.669 19.407 1.00 21.36 218 ALA A CA 1
ATOM 1588 C C . ALA A 1 221 ? -2.659 -1.422 20.337 1.00 20.90 218 ALA A C 1
ATOM 1589 O O . ALA A 1 221 ? -3.304 -0.417 19.982 1.00 20.07 218 ALA A O 1
ATOM 1591 N N . GLN A 1 222 ? -1.957 -1.449 21.464 1.00 19.26 219 GLN A N 1
ATOM 1592 C CA . GLN A 1 222 ? -1.957 -0.274 22.355 1.00 19.98 219 GLN A CA 1
ATOM 1593 C C . GLN A 1 222 ? -1.235 0.875 21.733 1.00 19.33 219 GLN A C 1
ATOM 1594 O O . GLN A 1 222 ? -1.637 2.004 21.877 1.00 18.96 219 GLN A O 1
ATOM 1600 N N . VAL A 1 223 ? -0.158 0.568 21.023 1.00 20.35 220 VAL A N 1
ATOM 1601 C CA . VAL A 1 223 ? 0.571 1.598 20.262 1.00 20.49 220 VAL A CA 1
ATOM 1602 C C . VAL A 1 223 ? -0.317 2.221 19.201 1.00 21.45 220 VAL A C 1
ATOM 1603 O O . VAL A 1 223 ? -0.393 3.445 19.139 1.00 22.40 220 VAL A O 1
ATOM 1607 N N . LYS A 1 224 ? -0.915 1.395 18.334 1.00 22.30 221 LYS A N 1
ATOM 1608 C CA . LYS A 1 224 ? -1.832 1.886 17.311 1.00 23.32 221 LYS A CA 1
ATOM 1609 C C . LYS A 1 224 ? -2.967 2.753 17.932 1.00 24.09 221 LYS A C 1
ATOM 1610 O O . LYS A 1 224 ? -3.240 3.860 17.467 1.00 22.55 221 LYS A O 1
ATOM 1616 N N . GLN A 1 225 ? -3.578 2.262 19.015 1.00 24.99 222 GLN A N 1
ATOM 1617 C CA . GLN A 1 225 ? -4.604 3.025 19.713 1.00 27.22 222 GLN A CA 1
ATOM 1618 C C . GLN A 1 225 ? -4.075 4.339 20.229 1.00 26.76 222 GLN A C 1
ATOM 1619 O O . GLN A 1 225 ? -4.797 5.289 20.179 1.00 28.26 222 GLN A O 1
ATOM 1625 N N . ALA A 1 226 ? -2.839 4.400 20.744 1.00 25.45 223 ALA A N 1
ATOM 1626 C CA . ALA A 1 226 ? -2.307 5.663 21.277 1.00 25.13 223 ALA A CA 1
ATOM 1627 C C . ALA A 1 226 ? -2.259 6.728 20.181 1.00 25.34 223 ALA A C 1
ATOM 1628 O O . ALA A 1 226 ? -2.609 7.874 20.395 1.00 24.00 223 ALA A O 1
ATOM 1630 N N . ILE A 1 227 ? -1.803 6.300 19.006 1.00 25.79 224 ILE A N 1
ATOM 1631 C CA . ILE A 1 227 ? -1.656 7.154 17.833 1.00 27.60 224 ILE A CA 1
ATOM 1632 C C . ILE A 1 227 ? -3.001 7.579 17.262 1.00 30.59 224 ILE A C 1
ATOM 1633 O O . ILE A 1 227 ? -3.165 8.745 16.877 1.00 31.79 224 ILE A O 1
ATOM 1638 N N . GLU A 1 228 ? -3.966 6.664 17.281 1.00 32.37 225 GLU A N 1
ATOM 1639 C CA . GLU A 1 228 ? -5.302 6.946 16.812 1.00 35.39 225 GLU A CA 1
ATOM 1640 C C . GLU A 1 228 ? -5.987 7.997 17.700 1.00 35.81 225 GLU A C 1
ATOM 1641 O O . GLU A 1 228 ? -6.613 8.908 17.179 1.00 36.86 225 GLU A O 1
ATOM 1647 N N . ALA A 1 229 ? -5.798 7.901 19.025 1.00 34.92 226 ALA A N 1
ATOM 1648 C CA . ALA A 1 229 ? -6.315 8.889 19.974 1.00 34.64 226 ALA A CA 1
ATOM 1649 C C . ALA A 1 229 ? -5.629 10.252 19.805 1.00 34.50 226 ALA A C 1
ATOM 1650 O O . ALA A 1 229 ? -6.135 11.236 20.311 1.00 35.86 226 ALA A O 1
ATOM 1652 N N . GLY A 1 230 ? -4.493 10.308 19.120 1.00 33.32 227 GLY A N 1
ATOM 1653 C CA . GLY A 1 230 ? -3.846 11.578 18.830 1.00 32.98 227 GLY A CA 1
ATOM 1654 C C . GLY A 1 230 ? -2.514 11.808 19.508 1.00 31.11 227 GLY A C 1
ATOM 1655 O O . GLY A 1 230 ? -1.920 12.859 19.326 1.00 31.21 227 GLY A O 1
ATOM 1656 N N . ALA A 1 231 ? -2.012 10.821 20.256 1.00 28.78 228 ALA A N 1
ATOM 1657 C CA . ALA A 1 231 ? -0.685 10.907 20.808 1.00 26.50 228 ALA A CA 1
ATOM 1658 C C . ALA A 1 231 ? 0.306 10.841 19.669 1.00 27.11 228 ALA A C 1
ATOM 1659 O O . ALA A 1 231 ? 0.011 10.340 18.564 1.00 27.84 228 ALA A O 1
ATOM 1661 N N . ALA A 1 232 ? 1.486 11.366 19.934 1.00 26.55 229 ALA A N 1
ATOM 1662 C CA . ALA A 1 232 ? 2.599 11.357 18.978 1.00 26.16 229 ALA A CA 1
ATOM 1663 C C . ALA A 1 232 ? 3.282 9.965 18.861 1.00 25.18 229 ALA A C 1
ATOM 1664 O O . ALA A 1 232 ? 4.028 9.683 17.905 1.00 24.37 229 ALA A O 1
ATOM 1666 N N . GLY A 1 233 ? 3.023 9.115 19.844 1.00 22.97 230 GLY A N 1
ATOM 1667 C CA . GLY A 1 233 ? 3.649 7.800 19.953 1.00 21.39 230 GLY A CA 1
ATOM 1668 C C . GLY A 1 233 ? 3.397 7.150 21.315 1.00 20.60 230 GLY A C 1
ATOM 1669 O O . GLY A 1 233 ? 2.570 7.636 22.136 1.00 20.27 230 GLY A O 1
ATOM 1670 N N . ALA A 1 234 ? 4.119 6.055 21.553 1.00 19.84 231 ALA A N 1
ATOM 1671 C CA . ALA A 1 234 ? 4.035 5.301 22.796 1.00 19.20 231 ALA A CA 1
ATOM 1672 C C . ALA A 1 234 ? 5.403 4.802 23.249 1.00 18.94 231 ALA A C 1
ATOM 1673 O O . ALA A 1 234 ? 6.331 4.619 22.429 1.00 18.75 231 ALA A O 1
ATOM 1675 N N . ILE A 1 235 ? 5.513 4.639 24.569 1.00 18.32 232 ILE A N 1
ATOM 1676 C CA . ILE A 1 235 ? 6.693 4.114 25.222 1.00 18.59 232 ILE A CA 1
ATOM 1677 C C . ILE A 1 235 ? 6.337 2.867 25.972 1.00 20.28 232 ILE A C 1
ATOM 1678 O O . ILE A 1 235 ? 5.301 2.826 26.641 1.00 20.80 232 ILE A 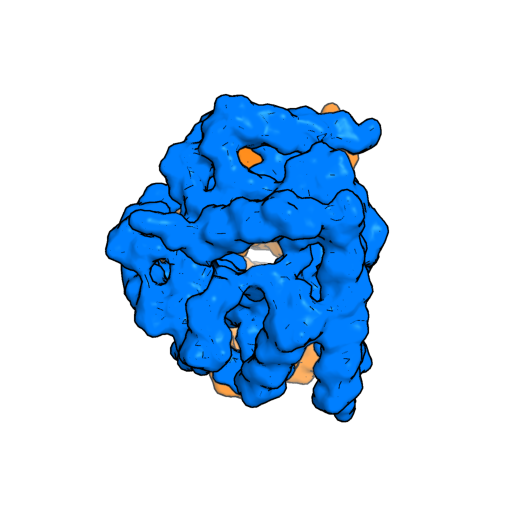O 1
ATOM 1683 N N . SER A 1 236 ? 7.214 1.861 25.897 1.00 22.06 233 SER A N 1
ATOM 1684 C CA . SER A 1 236 ? 6.997 0.555 26.536 1.00 22.84 233 SER A CA 1
ATOM 1685 C C . SER A 1 236 ? 8.083 0.276 27.591 1.00 23.73 233 SER A C 1
ATOM 1686 O O . SER A 1 236 ? 9.219 0.141 27.272 1.00 25.10 233 SER A O 1
ATOM 1689 N N . GLY A 1 237 ? 7.732 0.286 28.851 1.00 26.07 234 GLY A N 1
ATOM 1690 C CA . GLY A 1 237 ? 8.691 -0.067 29.923 1.00 27.23 234 GLY A CA 1
ATOM 1691 C C . GLY A 1 237 ? 8.940 -1.557 30.051 1.00 28.92 234 GLY A C 1
ATOM 1692 O O . GLY A 1 237 ? 9.820 -2.205 29.365 1.00 31.44 234 GLY A O 1
ATOM 1693 N N . SER A 1 238 ? 8.138 -2.105 30.920 1.00 27.26 235 SER A N 1
ATOM 1694 C CA . SER A 1 238 ? 8.239 -3.457 31.374 1.00 27.27 235 SER A CA 1
ATOM 1695 C C . SER A 1 238 ? 8.416 -4.488 30.264 1.00 25.64 235 SER A C 1
ATOM 1696 O O . SER A 1 238 ? 9.105 -5.449 30.446 1.00 25.99 235 SER A O 1
ATOM 1699 N N . ALA A 1 239 ? 7.706 -4.329 29.171 1.00 20.09 236 ALA A N 1
ATOM 1700 C CA . ALA A 1 239 ? 7.550 -5.420 28.215 1.00 20.38 236 ALA A CA 1
ATOM 1701 C C . ALA A 1 239 ? 8.860 -5.708 27.475 1.00 19.55 236 ALA A C 1
ATOM 1702 O O . ALA A 1 239 ? 9.176 -6.848 27.125 1.00 20.43 236 ALA A O 1
ATOM 1704 N N . VAL A 1 240 ? 9.659 -4.687 27.260 1.00 19.51 237 VAL A N 1
ATOM 1705 C CA . VAL A 1 240 ? 10.991 -4.913 26.665 1.00 19.22 237 VAL A CA 1
ATOM 1706 C C . VAL A 1 240 ? 11.923 -5.573 27.661 1.00 18.92 237 VAL A C 1
ATOM 1707 O O . VAL A 1 240 ? 12.627 -6.568 27.325 1.00 18.50 237 VAL A O 1
ATOM 1711 N N . VAL A 1 241 ? 11.928 -5.052 28.908 1.00 18.11 238 VAL A N 1
ATOM 1712 C CA . VAL A 1 241 ? 12.744 -5.615 29.922 1.00 17.95 238 VAL A CA 1
ATOM 1713 C C . VAL A 1 241 ? 12.375 -7.085 30.207 1.00 18.51 238 VAL A C 1
ATOM 1714 O O . VAL A 1 241 ? 13.243 -7.911 30.411 1.00 21.26 238 VAL A O 1
ATOM 1718 N N . LYS A 1 242 ? 11.099 -7.396 30.226 1.00 19.02 239 LYS A N 1
ATOM 1719 C CA . LYS A 1 242 ? 10.614 -8.757 30.417 1.00 21.30 239 LYS A CA 1
ATOM 1720 C C . LYS A 1 242 ? 11.258 -9.718 29.410 1.00 21.76 239 LYS A C 1
ATOM 1721 O O . LYS A 1 242 ? 11.582 -10.887 29.753 1.00 23.91 239 LYS A O 1
ATOM 1727 N N . ILE A 1 243 ? 11.475 -9.260 28.184 1.00 20.27 240 ILE A N 1
ATOM 1728 C CA . ILE A 1 243 ? 12.012 -10.159 27.154 1.00 19.72 240 ILE A CA 1
ATOM 1729 C C . ILE A 1 243 ? 13.440 -10.547 27.561 1.00 19.51 240 ILE A C 1
ATOM 1730 O O . ILE A 1 243 ? 13.863 -11.738 27.491 1.00 19.00 240 ILE A O 1
ATOM 1735 N N . ILE A 1 244 ? 14.182 -9.548 28.011 1.00 18.32 241 ILE A N 1
ATOM 1736 C CA . ILE A 1 244 ? 15.533 -9.778 28.507 1.00 19.40 241 ILE A CA 1
ATOM 1737 C C . ILE A 1 244 ? 15.477 -10.818 29.666 1.00 19.92 241 ILE A C 1
ATOM 1738 O O . ILE A 1 244 ? 16.223 -11.770 29.679 1.00 20.96 241 ILE A O 1
ATOM 1743 N N . GLU A 1 245 ? 14.572 -10.647 30.609 1.00 21.79 242 GLU A N 1
ATOM 1744 C CA . GLU A 1 245 ? 14.471 -11.561 31.754 1.00 23.60 242 GLU A CA 1
ATOM 1745 C C . GLU A 1 245 ? 14.113 -12.992 31.369 1.00 25.91 242 GLU A C 1
ATOM 1746 O O . GLU A 1 245 ? 14.621 -13.931 31.970 1.00 27.74 242 GLU A O 1
ATOM 1752 N N . THR A 1 246 ? 13.260 -13.145 30.365 1.00 25.64 243 THR A N 1
ATOM 1753 C CA . THR A 1 246 ? 12.744 -14.442 29.921 1.00 27.77 243 THR A CA 1
ATOM 1754 C C . THR A 1 246 ? 13.822 -15.288 29.268 1.00 28.94 243 THR A C 1
ATOM 1755 O O . THR A 1 246 ? 13.790 -16.458 29.385 1.00 30.21 243 THR A O 1
ATOM 1759 N N . HIS A 1 247 ? 14.772 -14.651 28.601 1.00 28.89 244 HIS A N 1
ATOM 1760 C CA . HIS A 1 247 ? 15.866 -15.294 27.938 1.00 29.83 244 HIS A CA 1
ATOM 1761 C C . HIS A 1 247 ? 17.234 -14.967 28.511 1.00 30.38 244 HIS A C 1
ATOM 1762 O O . HIS A 1 247 ? 18.208 -14.872 27.772 1.00 30.02 244 HIS A O 1
ATOM 1769 N N . LEU A 1 248 ? 17.316 -14.798 29.815 1.00 31.65 245 LEU A N 1
ATOM 1770 C CA . LEU A 1 248 ? 18.603 -14.617 30.460 1.00 34.38 245 LEU A CA 1
ATOM 1771 C C . LEU A 1 248 ? 19.606 -15.697 30.067 1.00 36.08 245 LEU A C 1
ATOM 1772 O O . LEU A 1 248 ? 20.778 -15.431 29.911 1.00 35.70 245 LEU A O 1
ATOM 1777 N N . ASP A 1 249 ? 19.134 -16.926 29.940 1.00 38.92 246 ASP A N 1
ATOM 1778 C CA . ASP A 1 249 ? 20.025 -18.067 29.631 1.00 41.99 246 ASP A CA 1
ATOM 1779 C C . ASP A 1 249 ? 20.637 -17.993 28.211 1.00 40.69 246 ASP A C 1
ATOM 1780 O O . ASP A 1 249 ? 21.615 -18.676 27.925 1.00 42.41 246 ASP A O 1
ATOM 1785 N N . ASN A 1 250 ? 20.086 -17.166 27.331 1.00 37.83 247 ASN A N 1
ATOM 1786 C CA . ASN A 1 250 ? 20.468 -17.227 25.929 1.00 37.31 247 ASN A CA 1
ATOM 1787 C C . ASN A 1 250 ? 20.573 -15.844 25.302 1.00 35.57 247 ASN A C 1
ATOM 1788 O O . ASN A 1 250 ? 19.584 -15.358 24.788 1.00 34.71 247 ASN A O 1
ATOM 1793 N N . PRO A 1 251 ? 21.772 -15.217 25.359 1.00 35.11 248 PRO A N 1
ATOM 1794 C CA . PRO A 1 251 ? 21.956 -13.867 24.887 1.00 33.91 248 PRO A CA 1
ATOM 1795 C C . PRO A 1 251 ? 21.518 -13.662 23.474 1.00 33.40 248 PRO A C 1
ATOM 1796 O O . PRO A 1 251 ? 20.967 -12.625 23.198 1.00 31.56 248 PRO A O 1
ATOM 1800 N N . ALA A 1 252 ? 21.764 -14.635 22.612 1.00 33.45 249 ALA A N 1
ATOM 1801 C CA . ALA A 1 252 ? 21.406 -14.520 21.199 1.00 34.03 249 ALA A CA 1
ATOM 1802 C C . ALA A 1 252 ? 19.924 -14.477 20.996 1.00 33.32 249 ALA A C 1
ATOM 1803 O O . ALA A 1 252 ? 19.451 -13.772 20.106 1.00 32.20 249 ALA A O 1
ATOM 1805 N N . LYS A 1 253 ? 19.182 -15.239 21.789 1.00 32.91 250 LYS A N 1
ATOM 1806 C CA . LYS A 1 253 ? 17.739 -15.196 21.637 1.00 33.41 250 LYS A CA 1
ATOM 1807 C C . LYS A 1 253 ? 17.083 -13.962 22.291 1.00 30.42 250 LYS A C 1
ATOM 1808 O O . LYS A 1 253 ? 16.008 -13.547 21.892 1.00 30.28 250 LYS A O 1
ATOM 1814 N N . GLN A 1 254 ? 17.718 -13.416 23.312 1.00 29.35 251 GLN A N 1
ATOM 1815 C CA . GLN A 1 254 ? 17.351 -12.112 23.828 1.00 28.00 251 GLN A CA 1
ATOM 1816 C C . GLN A 1 254 ? 17.279 -11.131 22.660 1.00 26.30 251 GLN A C 1
ATOM 1817 O O . GLN A 1 254 ? 16.298 -10.458 22.505 1.00 24.72 251 GLN A O 1
ATOM 1823 N N . LEU A 1 255 ? 18.331 -11.070 21.855 1.00 25.46 252 LEU A N 1
ATOM 1824 C CA . LEU A 1 255 ? 18.391 -10.075 20.828 1.00 25.58 252 LEU A CA 1
ATOM 1825 C C . LEU A 1 255 ? 17.349 -10.306 19.754 1.00 25.73 252 LEU A C 1
ATOM 1826 O O . LEU A 1 255 ? 16.664 -9.369 19.352 1.00 26.06 252 LEU A O 1
ATOM 1831 N N . THR A 1 256 ? 17.204 -11.532 19.294 1.00 27.28 253 THR A N 1
ATOM 1832 C CA . THR A 1 256 ? 16.251 -11.810 18.181 1.00 27.72 253 THR A CA 1
ATOM 1833 C C . THR A 1 256 ? 14.819 -11.585 18.691 1.00 27.31 253 THR A C 1
ATOM 1834 O O . THR A 1 256 ? 13.975 -11.012 17.992 1.00 28.46 253 THR A O 1
ATOM 1838 N N . GLU A 1 257 ? 14.543 -11.936 19.948 1.00 27.10 254 GLU A N 1
ATOM 1839 C CA . GLU A 1 257 ? 13.216 -11.646 20.499 1.00 26.85 254 GLU A CA 1
ATOM 1840 C C . GLU A 1 257 ? 12.992 -10.133 20.712 1.00 25.28 254 GLU A C 1
ATOM 1841 O O . GLU A 1 257 ? 11.923 -9.613 20.380 1.00 23.26 254 GLU A O 1
ATOM 1847 N N . LEU A 1 258 ? 14.001 -9.413 21.221 1.00 24.49 255 LEU A N 1
ATOM 1848 C CA . LEU A 1 258 ? 13.886 -7.942 21.268 1.00 23.28 255 LEU A CA 1
ATOM 1849 C C . LEU A 1 258 ? 13.695 -7.322 19.856 1.00 21.90 255 LEU A C 1
ATOM 1850 O O . LEU A 1 258 ? 12.935 -6.365 19.687 1.00 21.58 255 LEU A O 1
ATOM 1855 N N . ALA A 1 259 ? 14.389 -7.820 18.853 1.00 20.94 256 ALA A N 1
ATOM 1856 C CA . ALA A 1 259 ? 14.190 -7.246 17.517 1.00 21.17 256 ALA A CA 1
ATOM 1857 C C . ALA A 1 259 ? 12.762 -7.512 17.034 1.00 21.15 256 ALA A C 1
ATOM 1858 O O . ALA A 1 259 ? 12.100 -6.602 16.486 1.00 20.51 256 ALA A O 1
ATOM 1860 N N . ASN A 1 260 ? 12.296 -8.749 17.234 1.00 21.46 257 ASN A N 1
ATOM 1861 C CA . ASN A 1 260 ? 10.973 -9.155 16.752 1.00 22.54 257 ASN A CA 1
ATOM 1862 C C . ASN A 1 260 ? 9.879 -8.319 17.426 1.00 21.95 257 ASN A C 1
ATOM 1863 O O . ASN A 1 260 ? 8.960 -7.801 16.726 1.00 21.66 257 ASN A O 1
ATOM 1868 N N . PHE A 1 261 ? 10.003 -8.149 18.752 1.00 20.94 258 PHE A N 1
ATOM 1869 C CA . PHE A 1 261 ? 9.026 -7.353 19.508 1.00 20.89 258 PHE A CA 1
ATOM 1870 C C . PHE A 1 261 ? 9.028 -5.875 19.067 1.00 20.10 258 PHE A C 1
ATOM 1871 O O . PHE A 1 261 ? 7.933 -5.265 18.922 1.00 19.64 258 PHE A O 1
ATOM 1879 N N . THR A 1 262 ? 10.225 -5.332 18.822 1.00 18.81 259 THR A N 1
ATOM 1880 C CA . THR A 1 262 ? 10.376 -3.976 18.409 1.00 18.63 259 THR A CA 1
ATOM 1881 C C . THR A 1 262 ? 9.782 -3.734 17.021 1.00 20.33 259 THR A C 1
ATOM 1882 O O . THR A 1 262 ? 9.131 -2.709 16.792 1.00 19.09 259 THR A O 1
ATOM 1886 N N . GLN A 1 263 ? 9.969 -4.699 16.120 1.00 21.64 260 GLN A N 1
ATOM 1887 C CA . GLN A 1 263 ? 9.426 -4.605 14.795 1.00 23.20 260 GLN A CA 1
ATOM 1888 C C . GLN A 1 263 ? 7.905 -4.629 14.885 1.00 22.91 260 GLN A C 1
ATOM 1889 O O . GLN A 1 263 ? 7.217 -3.848 14.202 1.00 22.85 260 GLN A O 1
ATOM 1895 N N . ALA A 1 264 ? 7.366 -5.509 15.703 1.00 20.84 261 ALA A N 1
ATOM 1896 C CA . ALA A 1 264 ? 5.931 -5.564 15.834 1.00 21.43 261 ALA A CA 1
ATOM 1897 C C . ALA A 1 264 ? 5.389 -4.247 16.386 1.00 21.32 261 ALA A C 1
ATOM 1898 O O . ALA A 1 264 ? 4.431 -3.695 15.832 1.00 22.37 261 ALA A O 1
ATOM 1900 N N . MET A 1 265 ? 5.969 -3.746 17.477 1.00 19.54 262 MET A N 1
ATOM 1901 C CA . MET A 1 265 ? 5.522 -2.478 18.024 1.00 18.99 262 MET A CA 1
ATOM 1902 C C . MET A 1 265 ? 5.703 -1.284 17.064 1.00 19.10 262 MET A C 1
ATOM 1903 O O . MET A 1 265 ? 4.850 -0.415 17.005 1.00 19.27 262 MET A O 1
ATOM 1908 N N . LYS A 1 266 ? 6.765 -1.238 16.275 1.00 19.04 263 LYS A N 1
ATOM 1909 C CA . LYS A 1 266 ? 6.948 -0.114 15.381 1.00 20.41 263 LYS A CA 1
ATOM 1910 C C . LYS A 1 266 ? 5.990 -0.165 14.199 1.00 22.88 263 LYS A C 1
ATOM 1911 O O . LYS A 1 266 ? 5.543 0.910 13.698 1.00 22.52 263 LYS A O 1
ATOM 1917 N N . LYS A 1 267 ? 5.697 -1.398 13.742 1.00 23.83 264 LYS A N 1
ATOM 1918 C CA . LYS A 1 267 ? 4.770 -1.588 12.666 1.00 26.11 264 LYS A CA 1
ATOM 1919 C C . LYS A 1 267 ? 3.419 -0.993 13.051 1.00 25.73 264 LYS A C 1
ATOM 1920 O O . LYS A 1 267 ? 2.747 -0.434 12.188 1.00 26.04 264 LYS A O 1
ATOM 1926 N N . ALA A 1 268 ? 3.030 -1.134 14.326 1.00 23.80 265 ALA A N 1
ATOM 1927 C CA . ALA A 1 268 ? 1.753 -0.602 14.792 1.00 23.47 265 ALA A CA 1
ATOM 1928 C C . ALA A 1 268 ? 1.711 0.940 14.827 1.00 22.82 265 ALA A C 1
ATOM 1929 O O . ALA A 1 268 ? 0.664 1.496 15.052 1.00 23.07 265 ALA A O 1
ATOM 1931 N N . THR A 1 269 ? 2.855 1.616 14.641 1.00 22.16 266 THR A N 1
ATOM 1932 C CA . THR A 1 269 ? 2.865 3.069 14.520 1.00 22.33 266 THR A CA 1
ATOM 1933 C C . THR A 1 269 ? 2.478 3.545 13.105 1.00 25.15 266 THR A C 1
ATOM 1934 O O . THR A 1 269 ? 2.366 4.718 12.902 1.00 22.16 266 THR A O 1
ATOM 1938 N N . LYS A 1 270 ? 2.281 2.636 12.163 1.00 28.84 267 LYS A N 1
ATOM 1939 C CA . LYS A 1 270 ? 2.101 3.026 10.787 1.00 34.69 267 LYS A CA 1
ATOM 1940 C C . LYS A 1 270 ? 0.625 3.057 10.346 1.00 38.31 267 LYS A C 1
ATOM 1941 O O . LYS A 1 270 ? -0.239 2.425 10.947 1.00 38.82 267 LYS A O 1
ATOM 1947 N N . ILE A 1 271 ? 0.413 3.818 9.271 1.00 43.26 268 ILE A N 1
ATOM 1948 C CA . ILE A 1 271 ? -0.825 3.976 8.429 1.00 46.73 268 ILE A CA 1
ATOM 1949 C C . ILE A 1 271 ? -1.770 5.076 8.931 1.00 47.24 268 ILE A C 1
ATOM 1950 O O . ILE A 1 271 ? -1.871 6.131 8.302 1.00 49.21 268 ILE A O 1
ATOM 1955 N N . ALA B 1 3 ? 25.046 5.655 77.652 1.00 56.46 0 ALA B N 1
ATOM 1956 C CA . ALA B 1 3 ? 23.830 6.520 77.703 1.00 55.42 0 ALA B CA 1
ATOM 1957 C C . ALA B 1 3 ? 22.791 6.069 76.638 1.00 52.03 0 ALA B C 1
ATOM 1958 O O . ALA B 1 3 ? 23.008 6.195 75.420 1.00 51.45 0 ALA B O 1
ATOM 1960 N N . MET B 1 4 ? 21.661 5.532 77.099 1.00 49.60 1 MET B N 1
ATOM 1961 C CA . MET B 1 4 ? 20.764 4.777 76.203 1.00 45.64 1 MET B CA 1
ATOM 1962 C C . MET B 1 4 ? 19.921 5.672 75.287 1.00 42.50 1 MET B C 1
ATOM 1963 O O . MET B 1 4 ? 19.228 6.541 75.754 1.00 42.84 1 MET B O 1
ATOM 1968 N N . ASN B 1 5 ? 19.971 5.435 73.985 1.00 38.27 2 ASN B N 1
ATOM 1969 C CA . ASN B 1 5 ? 18.971 6.030 73.125 1.00 35.32 2 ASN B CA 1
ATOM 1970 C C . ASN B 1 5 ? 17.558 5.430 73.415 1.00 31.68 2 ASN B C 1
ATOM 1971 O O . ASN B 1 5 ? 17.397 4.520 74.257 1.00 29.90 2 ASN B O 1
ATOM 1976 N N . ARG B 1 6 ? 16.530 5.961 72.761 1.00 28.10 3 ARG B N 1
ATOM 1977 C CA . ARG B 1 6 ? 15.127 5.527 73.041 1.00 25.14 3 ARG B CA 1
ATOM 1978 C C . ARG B 1 6 ? 14.939 4.068 72.708 1.00 24.15 3 ARG B C 1
ATOM 1979 O O . ARG B 1 6 ? 14.145 3.375 73.379 1.00 24.28 3 ARG B O 1
ATOM 1987 N N . TYR B 1 7 ? 15.651 3.587 71.690 1.00 22.65 4 TYR B N 1
ATOM 1988 C CA . TYR B 1 7 ? 15.544 2.187 71.279 1.00 22.28 4 TYR B CA 1
ATOM 1989 C C . TYR B 1 7 ? 16.206 1.237 72.275 1.00 23.45 4 TYR B C 1
ATOM 1990 O O . TYR B 1 7 ? 15.688 0.174 72.562 1.00 22.49 4 TYR B O 1
ATOM 1999 N N . GLN B 1 8 ? 17.360 1.605 72.783 1.00 24.87 5 GLN B N 1
ATOM 2000 C CA . GLN B 1 8 ? 18.016 0.788 73.795 1.00 26.44 5 GLN B CA 1
ATOM 2001 C C . GLN B 1 8 ? 17.146 0.697 75.032 1.00 25.80 5 GLN B C 1
ATOM 2002 O O . GLN B 1 8 ? 17.042 -0.351 75.599 1.00 25.53 5 GLN B O 1
ATOM 2008 N N . ALA B 1 9 ? 16.499 1.780 75.425 1.00 25.71 6 ALA B N 1
ATOM 2009 C CA . ALA B 1 9 ? 15.681 1.750 76.642 1.00 25.57 6 ALA B CA 1
ATOM 2010 C C . ALA B 1 9 ? 14.460 0.867 76.371 1.00 25.07 6 ALA B C 1
ATOM 2011 O O . ALA B 1 9 ? 14.115 0.046 77.196 1.00 25.83 6 ALA B O 1
ATOM 2013 N N . LEU B 1 10 ? 13.857 1.000 75.187 1.00 21.77 7 LEU B N 1
ATOM 2014 C CA . LEU B 1 10 ? 12.851 0.068 74.737 1.00 21.77 7 LEU B CA 1
ATOM 2015 C C . LEU B 1 10 ? 13.256 -1.406 74.840 1.00 22.83 7 LEU B C 1
ATOM 2016 O O . LEU B 1 10 ? 12.578 -2.200 75.484 1.00 22.66 7 LEU B O 1
ATOM 2021 N N . PHE B 1 11 ? 14.359 -1.799 74.214 1.00 23.40 8 PHE B N 1
ATOM 2022 C CA . PHE B 1 11 ? 14.637 -3.220 74.157 1.00 23.44 8 PHE B CA 1
ATOM 2023 C C . PHE B 1 11 ? 14.952 -3.769 75.548 1.00 24.25 8 PHE B C 1
ATOM 2024 O O . PHE B 1 11 ? 14.715 -4.952 75.773 1.00 22.91 8 PHE B O 1
ATOM 2032 N N . GLN B 1 12 ? 15.484 -2.924 76.434 1.00 24.18 9 GLN B N 1
ATOM 2033 C CA . GLN B 1 12 ? 15.778 -3.331 77.822 1.00 24.77 9 GLN B CA 1
ATOM 2034 C C . GLN B 1 12 ? 14.438 -3.687 78.504 1.00 25.18 9 GLN B C 1
ATOM 2035 O O . GLN B 1 12 ? 14.313 -4.708 79.142 1.00 26.58 9 GLN B O 1
ATOM 2041 N N . ARG B 1 13 ? 13.450 -2.821 78.347 1.00 23.94 10 ARG B N 1
ATOM 2042 C CA . ARG B 1 13 ? 12.117 -3.041 78.844 1.00 25.25 10 ARG B CA 1
ATOM 2043 C C . ARG B 1 13 ? 11.456 -4.251 78.268 1.00 22.98 10 ARG B C 1
ATOM 2044 O O . ARG B 1 13 ? 10.802 -5.003 78.983 1.00 22.51 10 ARG B O 1
ATOM 2052 N N . LEU B 1 14 ? 11.562 -4.401 76.949 1.00 21.73 11 LEU B N 1
ATOM 2053 C CA . LEU B 1 14 ? 10.896 -5.490 76.295 1.00 20.97 11 LEU B CA 1
ATOM 2054 C C . LEU B 1 14 ? 11.545 -6.809 76.775 1.00 21.45 11 LEU B C 1
ATOM 2055 O O . LEU B 1 14 ? 10.869 -7.799 76.975 1.00 21.49 11 LEU B O 1
ATOM 2060 N N . SER B 1 15 ? 12.853 -6.787 76.952 1.00 21.28 12 SER B N 1
ATOM 2061 C CA . SER B 1 15 ? 13.548 -7.983 77.335 1.00 23.87 12 SER B CA 1
ATOM 2062 C C . SER B 1 15 ? 13.109 -8.412 78.740 1.00 23.59 12 SER B C 1
ATOM 2063 O O . SER B 1 15 ? 12.934 -9.570 78.974 1.00 25.03 12 SER B O 1
ATOM 2066 N N . ALA B 1 16 ? 12.936 -7.456 79.654 1.00 23.34 13 ALA B N 1
ATOM 2067 C CA . ALA B 1 16 ? 12.405 -7.713 81.008 1.00 24.23 13 ALA B CA 1
ATOM 2068 C C . ALA B 1 16 ? 10.955 -8.174 80.992 1.00 24.61 13 ALA B C 1
ATOM 2069 O O . ALA B 1 16 ? 10.509 -8.879 81.872 1.00 26.80 13 ALA B O 1
ATOM 2071 N N . ALA B 1 17 ? 10.212 -7.772 79.989 1.00 24.46 14 ALA B N 1
ATOM 2072 C CA . ALA B 1 17 ? 8.836 -8.145 79.924 1.00 24.06 14 ALA B CA 1
ATOM 2073 C C . ALA B 1 17 ? 8.633 -9.392 79.090 1.00 24.78 14 ALA B C 1
ATOM 2074 O O . ALA B 1 17 ? 7.496 -9.806 78.928 1.00 26.12 14 ALA B O 1
ATOM 2076 N N . GLN B 1 18 ? 9.679 -9.975 78.526 1.00 24.36 15 GLN B N 1
ATOM 2077 C CA . GLN B 1 18 ? 9.522 -11.226 77.804 1.00 26.63 15 GLN B CA 1
ATOM 2078 C C . GLN B 1 18 ? 8.609 -11.057 76.594 1.00 25.19 15 GLN B C 1
ATOM 2079 O O . GLN B 1 18 ? 7.715 -11.861 76.343 1.00 25.11 15 GLN B O 1
ATOM 2085 N N . GLN B 1 19 ? 8.839 -9.948 75.905 1.00 24.95 16 GLN B N 1
ATOM 2086 C CA . GLN B 1 19 ? 8.162 -9.614 74.672 1.00 24.39 16 GLN B CA 1
ATOM 2087 C C . GLN B 1 19 ? 9.177 -9.154 73.606 1.00 23.23 16 GLN B C 1
ATOM 2088 O O . GLN B 1 19 ? 10.235 -8.599 73.916 1.00 20.38 16 GLN B O 1
ATOM 2094 N N . GLY B 1 20 ? 8.837 -9.383 72.352 1.00 22.82 17 GLY B N 1
ATOM 2095 C CA . GLY B 1 20 ? 9.543 -8.723 71.256 1.00 23.32 17 GLY B CA 1
ATOM 2096 C C . GLY B 1 20 ? 8.821 -7.424 70.944 1.00 22.91 17 GLY B C 1
ATOM 2097 O O . GLY B 1 20 ? 7.836 -7.098 71.590 1.00 23.47 17 GLY B O 1
ATOM 2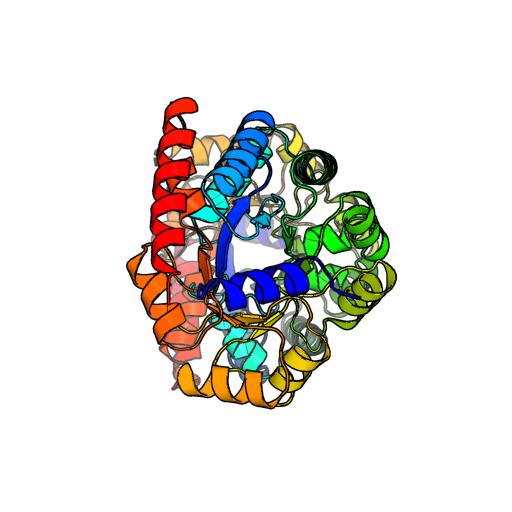098 N N . ALA B 1 21 ? 9.311 -6.705 69.930 1.00 23.42 18 ALA B N 1
ATOM 2099 C CA . ALA B 1 21 ? 8.792 -5.416 69.505 1.00 23.12 18 ALA B CA 1
ATOM 2100 C C . ALA B 1 21 ? 7.738 -5.502 68.362 1.00 23.52 18 ALA B C 1
ATOM 2101 O O . ALA B 1 21 ? 7.871 -6.324 67.414 1.00 22.98 18 ALA B O 1
ATOM 2103 N N . PHE B 1 22 ? 6.676 -4.699 68.484 1.00 22.28 19 PHE B N 1
ATOM 2104 C CA . PHE B 1 22 ? 5.784 -4.411 67.336 1.00 22.30 19 PHE B CA 1
ATOM 2105 C C . PHE B 1 22 ? 5.817 -2.940 66.892 1.00 21.29 19 PHE B C 1
ATOM 2106 O O . PHE B 1 22 ? 5.552 -2.022 67.693 1.00 21.07 19 PHE B O 1
ATOM 2114 N N . VAL B 1 23 ? 6.178 -2.730 65.625 1.00 20.84 20 VAL B N 1
ATOM 2115 C CA . VAL B 1 23 ? 6.400 -1.392 65.063 1.00 18.62 20 VAL B CA 1
ATOM 2116 C C . VAL B 1 23 ? 5.569 -1.264 63.781 1.00 18.07 20 VAL B C 1
ATOM 2117 O O . VAL B 1 23 ? 5.874 -1.915 62.755 1.00 18.16 20 VAL B O 1
ATOM 2121 N N . PRO B 1 24 ? 4.486 -0.499 63.839 1.00 18.04 21 PRO B N 1
ATOM 2122 C CA . PRO B 1 24 ? 3.701 -0.205 62.645 1.00 18.06 21 PRO B CA 1
ATOM 2123 C C . PRO B 1 24 ? 4.245 0.935 61.819 1.00 17.94 21 PRO B C 1
ATOM 2124 O O . PRO B 1 24 ? 4.911 1.855 62.361 1.00 17.86 21 PRO B O 1
ATOM 2128 N N . PHE B 1 25 ? 3.977 0.870 60.511 1.00 18.00 22 PHE B N 1
ATOM 2129 C CA . PHE B 1 25 ? 4.325 1.923 59.622 1.00 17.96 22 PHE B CA 1
ATOM 2130 C C . PHE B 1 25 ? 3.111 2.710 59.126 1.00 18.07 22 PHE B C 1
ATOM 2131 O O . PHE B 1 25 ? 2.113 2.090 58.711 1.00 18.09 22 PHE B O 1
ATOM 2139 N N . VAL B 1 26 ? 3.211 4.058 59.115 1.00 18.08 23 VAL B N 1
ATOM 2140 C CA . VAL B 1 26 ? 2.209 4.878 58.433 1.00 17.96 23 VAL B CA 1
ATOM 2141 C C . VAL B 1 26 ? 2.901 6.012 57.740 1.00 17.96 23 VAL B C 1
ATOM 2142 O O . VAL B 1 26 ? 4.029 6.389 58.091 1.00 17.93 23 VAL B O 1
ATOM 2146 N N . THR B 1 27 ? 2.205 6.559 56.754 1.00 18.04 24 THR B N 1
ATOM 2147 C CA . THR B 1 27 ? 2.662 7.732 56.030 1.00 18.10 24 THR B CA 1
ATOM 2148 C C . THR B 1 27 ? 2.101 8.917 56.783 1.00 18.12 24 THR B C 1
ATOM 2149 O O . THR B 1 27 ? 0.899 8.914 57.139 1.00 18.16 24 THR B O 1
ATOM 2153 N N . ILE B 1 28 ? 2.973 9.890 57.048 1.00 18.16 25 ILE B N 1
ATOM 2154 C CA . ILE B 1 28 ? 2.626 11.037 57.818 1.00 18.26 25 ILE B CA 1
ATOM 2155 C C . ILE B 1 28 ? 1.734 11.884 56.930 1.00 18.39 25 ILE B C 1
ATOM 2156 O O . ILE B 1 28 ? 2.069 12.180 55.780 1.00 18.54 25 ILE B O 1
ATOM 2161 N N . GLY B 1 29 ? 0.611 12.281 57.505 1.00 18.48 26 GLY B N 1
ATOM 2162 C CA . GLY B 1 29 ? -0.413 13.106 56.835 1.00 18.66 26 GLY B CA 1
ATOM 2163 C C . GLY B 1 29 ? -1.459 12.307 56.093 1.00 18.65 26 GLY B C 1
ATOM 2164 O O . GLY B 1 29 ? -2.241 12.882 55.391 1.00 19.30 26 GLY B O 1
ATOM 2165 N N . ASP B 1 30 ? -1.452 10.979 56.225 1.00 18.61 27 ASP B N 1
ATOM 2166 C CA . ASP B 1 30 ? -2.406 10.139 55.550 1.00 18.59 27 ASP B CA 1
ATOM 2167 C C . ASP B 1 30 ? -3.481 9.824 56.585 1.00 18.71 27 ASP B C 1
ATOM 2168 O O . ASP B 1 30 ? -3.136 9.256 57.636 1.00 18.62 27 ASP B O 1
ATOM 2173 N N . PRO B 1 31 ? -4.779 10.149 56.303 1.00 19.08 28 PRO B N 1
ATOM 2174 C CA . PRO B 1 31 ? -5.384 10.746 55.082 1.00 20.35 28 PRO B CA 1
ATOM 2175 C C . PRO B 1 31 ? -5.430 12.292 55.086 1.00 21.50 28 PRO B C 1
ATOM 2176 O O . PRO B 1 31 ? -5.629 12.911 54.036 1.00 22.07 28 PRO B O 1
ATOM 2180 N N . ASN B 1 32 ? -5.271 12.902 56.267 1.00 21.45 29 ASN B N 1
ATOM 2181 C CA . ASN B 1 32 ? -4.977 14.307 56.320 1.00 22.37 29 ASN B CA 1
ATOM 2182 C C . ASN B 1 32 ? -4.181 14.530 57.603 1.00 22.66 29 ASN B C 1
ATOM 2183 O O . ASN B 1 32 ? -4.123 13.650 58.431 1.00 22.82 29 ASN B O 1
ATOM 2188 N N . PRO B 1 33 ? -3.575 15.699 57.779 1.00 23.82 30 PRO B N 1
ATOM 2189 C CA . PRO B 1 33 ? -2.712 15.913 58.961 1.00 24.37 30 PRO B CA 1
ATOM 2190 C C . PRO B 1 33 ? -3.382 15.725 60.304 1.00 25.07 30 PRO B C 1
ATOM 2191 O O . PRO B 1 33 ? -2.792 15.135 61.208 1.00 24.95 30 PRO B O 1
ATOM 2195 N N . GLU B 1 34 ? -4.596 16.216 60.450 1.00 26.21 31 GLU B N 1
ATOM 2196 C CA . GLU B 1 34 ? -5.296 16.093 61.736 1.00 27.49 31 GLU B CA 1
ATOM 2197 C C . GLU B 1 34 ? -5.585 14.637 62.081 1.00 26.12 31 GLU B C 1
ATOM 2198 O O . GLU B 1 34 ? -5.361 14.210 63.225 1.00 25.50 31 GLU B O 1
ATOM 2204 N N . GLN B 1 35 ? -6.092 13.887 61.112 1.00 23.83 32 GLN B N 1
ATOM 2205 C CA . GLN B 1 35 ? -6.396 12.476 61.351 1.00 23.62 32 GLN B CA 1
ATOM 2206 C C . GLN B 1 35 ? -5.114 11.661 61.556 1.00 23.13 32 GLN B C 1
ATOM 2207 O O . GLN B 1 35 ? -5.125 10.744 62.360 1.00 23.39 32 GLN B O 1
ATOM 2213 N N . SER B 1 36 ? -4.033 12.007 60.844 1.00 22.05 33 SER B N 1
ATOM 2214 C CA . SER B 1 36 ? -2.734 11.335 60.990 1.00 21.80 33 SER B CA 1
ATOM 2215 C C . SER B 1 36 ? -2.208 11.462 62.400 1.00 22.16 33 SER B C 1
ATOM 2216 O O . SER B 1 36 ? -1.704 10.504 62.941 1.00 20.71 33 SER B O 1
ATOM 2219 N N . LEU B 1 37 ? -2.361 12.640 62.993 1.00 23.67 34 LEU B N 1
ATOM 2220 C CA . LEU B 1 37 ? -2.012 12.883 64.369 1.00 25.59 34 LEU B CA 1
ATOM 2221 C C . LEU B 1 37 ? -2.890 11.975 65.248 1.00 24.85 34 LEU B C 1
ATOM 2222 O O . LEU B 1 37 ? -2.350 11.332 66.141 1.00 22.76 34 LEU B O 1
ATOM 2227 N N . ALA B 1 38 ? -4.182 11.797 64.932 1.00 24.99 35 ALA B N 1
ATOM 2228 C CA . ALA B 1 38 ? -5.007 10.847 65.759 1.00 24.98 35 ALA B CA 1
ATOM 2229 C C . ALA B 1 38 ? -4.541 9.405 65.577 1.00 23.84 35 ALA B C 1
ATOM 2230 O O . ALA B 1 38 ? -4.495 8.596 66.526 1.00 23.03 35 ALA B O 1
ATOM 2232 N N . ILE B 1 39 ? -4.202 9.074 64.344 1.00 22.70 36 ILE B N 1
ATOM 2233 C CA . ILE B 1 39 ? -3.751 7.712 64.008 1.00 21.55 36 ILE B CA 1
ATOM 2234 C C . ILE B 1 39 ? -2.471 7.396 64.775 1.00 21.22 36 ILE B C 1
ATOM 2235 O O . ILE B 1 39 ? -2.382 6.394 65.464 1.00 21.70 36 ILE B O 1
ATOM 2240 N N . MET B 1 40 ? -1.486 8.263 64.687 1.00 21.00 37 MET B N 1
ATOM 2241 C CA . MET B 1 40 ? -0.234 8.035 65.410 1.00 20.71 37 MET B CA 1
ATOM 2242 C C . MET B 1 40 ? -0.426 7.845 66.916 1.00 21.05 37 MET B C 1
ATOM 2243 O O . MET B 1 40 ? 0.186 6.955 67.509 1.00 19.57 37 MET B O 1
ATOM 2248 N N . GLN B 1 41 ? -1.283 8.656 67.524 1.00 22.11 38 GLN B N 1
ATOM 2249 C CA . GLN B 1 41 ? -1.566 8.527 68.954 1.00 22.24 38 GLN B CA 1
ATOM 2250 C C . GLN B 1 41 ? -2.312 7.222 69.239 1.00 23.00 38 GLN B C 1
ATOM 2251 O O . GLN B 1 41 ? -2.059 6.535 70.258 1.00 23.34 38 GLN B O 1
ATOM 2257 N N . THR B 1 42 ? -3.275 6.887 68.383 1.00 23.22 39 THR B N 1
ATOM 2258 C CA . THR B 1 42 ? -4.029 5.612 68.514 1.00 23.55 39 THR B CA 1
ATOM 2259 C C . THR B 1 42 ? -3.095 4.386 68.477 1.00 22.56 39 THR B C 1
ATOM 2260 O O . THR B 1 42 ? -3.186 3.462 69.312 1.00 22.21 39 THR B O 1
ATOM 2264 N N . LEU B 1 43 ? -2.142 4.404 67.550 1.00 21.26 40 LEU B N 1
ATOM 2265 C CA . LEU B 1 43 ? -1.178 3.311 67.433 1.00 20.89 40 LEU B CA 1
ATOM 2266 C C . LEU B 1 43 ? -0.355 3.167 68.716 1.00 21.34 40 LEU B C 1
ATOM 2267 O O . LEU B 1 43 ? -0.190 2.053 69.243 1.00 21.60 40 LEU B O 1
ATOM 2272 N N . ILE B 1 44 ? 0.140 4.287 69.250 1.00 22.14 41 ILE B N 1
ATOM 2273 C CA . ILE B 1 44 ? 0.915 4.263 70.487 1.00 21.37 41 ILE B CA 1
ATOM 2274 C C . ILE B 1 44 ? 0.045 3.771 71.629 1.00 23.81 41 ILE B C 1
ATOM 2275 O O . ILE B 1 44 ? 0.470 2.902 72.416 1.00 24.54 41 ILE B O 1
ATOM 2280 N N . ASP B 1 45 ? -1.180 4.273 71.705 1.00 24.27 42 ASP B N 1
ATOM 2281 C CA . ASP B 1 45 ? -2.063 3.992 72.855 1.00 26.16 42 ASP B CA 1
ATOM 2282 C C . ASP B 1 45 ? -2.407 2.519 72.884 1.00 27.21 42 ASP B C 1
ATOM 2283 O O . ASP B 1 45 ? -2.546 1.940 73.958 1.00 27.65 42 ASP B O 1
ATOM 2288 N N . ALA B 1 46 ? -2.510 1.938 71.683 1.00 26.74 43 ALA B N 1
ATOM 2289 C CA . ALA B 1 46 ? -2.903 0.556 71.476 1.00 26.21 43 ALA B CA 1
ATOM 2290 C C . ALA B 1 46 ? -1.707 -0.439 71.576 1.00 26.38 43 ALA B C 1
ATOM 2291 O O . ALA B 1 46 ? -1.872 -1.640 71.357 1.00 27.38 43 ALA B O 1
ATOM 2293 N N . GLY B 1 47 ? -0.523 0.084 71.913 1.00 24.82 44 GLY B N 1
ATOM 2294 C CA . GLY B 1 47 ? 0.613 -0.698 72.382 1.00 23.92 44 GLY B CA 1
ATOM 2295 C C . GLY B 1 47 ? 1.784 -0.818 71.391 1.00 22.55 44 GLY B C 1
ATOM 2296 O O . GLY B 1 47 ? 2.677 -1.667 71.575 1.00 21.46 44 GLY B O 1
ATOM 2297 N N . ALA B 1 48 ? 1.760 -0.019 70.316 1.00 21.11 45 ALA B N 1
ATOM 2298 C CA . ALA B 1 48 ? 2.908 0.017 69.363 1.00 20.13 45 ALA B CA 1
ATOM 2299 C C . ALA B 1 48 ? 4.159 0.332 70.171 1.00 20.01 45 ALA B C 1
ATOM 2300 O O . ALA B 1 48 ? 4.169 1.290 70.954 1.00 19.82 45 ALA B O 1
ATOM 2302 N N . ASP B 1 49 ? 5.214 -0.454 70.006 1.00 18.99 46 ASP B N 1
ATOM 2303 C CA . ASP B 1 49 ? 6.424 -0.197 70.769 1.00 19.32 46 ASP B CA 1
ATOM 2304 C C . ASP B 1 49 ? 7.264 1.012 70.260 1.00 19.22 46 ASP B C 1
ATOM 2305 O O . ASP B 1 49 ? 8.021 1.623 71.021 1.00 18.47 46 ASP B O 1
ATOM 2310 N N . ALA B 1 50 ? 7.168 1.274 68.965 1.00 19.11 47 ALA B N 1
ATOM 2311 C CA . ALA B 1 50 ? 7.801 2.410 68.302 1.00 18.87 47 ALA B CA 1
ATOM 2312 C C . ALA B 1 50 ? 6.983 2.672 67.050 1.00 18.21 47 ALA B C 1
ATOM 2313 O O . ALA B 1 50 ? 6.170 1.805 66.634 1.00 19.40 47 ALA B O 1
ATOM 2315 N N . LEU B 1 51 ? 7.256 3.790 66.398 1.00 18.01 48 LEU B N 1
ATOM 2316 C CA . LEU B 1 51 ? 6.585 4.115 65.129 1.00 17.92 48 LEU B CA 1
ATOM 2317 C C . LEU B 1 51 ? 7.614 4.146 64.022 1.00 17.91 48 LEU B C 1
ATOM 2318 O O . LEU B 1 51 ? 8.740 4.539 64.261 1.00 18.00 48 LEU B O 1
ATOM 2323 N N . GLU B 1 52 ? 7.226 3.696 62.833 1.00 17.86 49 GLU B N 1
ATOM 2324 C CA . GLU B 1 52 ? 8.016 3.936 61.645 1.00 17.92 49 GLU B CA 1
ATOM 2325 C C . GLU B 1 52 ? 7.210 4.814 60.717 1.00 17.90 49 GLU B C 1
ATOM 2326 O O . GLU B 1 52 ? 6.020 4.549 60.488 1.00 17.85 49 GLU B O 1
ATOM 2332 N N . LEU B 1 53 ? 7.805 5.909 60.234 1.00 17.99 50 LEU B N 1
ATOM 2333 C CA . LEU B 1 53 ? 6.969 6.957 59.636 1.00 18.00 50 LEU B CA 1
ATOM 2334 C C . LEU B 1 53 ? 7.565 7.376 58.346 1.00 18.13 50 LEU B C 1
ATOM 2335 O O . LEU B 1 53 ? 8.759 7.547 58.262 1.00 18.28 50 LEU B O 1
ATOM 2340 N N . GLY B 1 54 ? 6.712 7.587 57.345 1.00 18.14 51 GLY B N 1
ATOM 2341 C CA . GLY B 1 54 ? 7.159 8.044 56.026 1.00 18.32 51 GLY B CA 1
ATOM 2342 C C . GLY B 1 54 ? 6.689 9.448 55.723 1.00 18.39 51 GLY B C 1
ATOM 2343 O O . GLY B 1 54 ? 5.618 9.868 56.166 1.00 19.01 51 GLY B O 1
ATOM 2344 N N . MET B 1 55 ? 7.450 10.172 54.903 1.00 18.63 52 MET B N 1
ATOM 2345 C CA . MET B 1 55 ? 6.995 11.457 54.414 1.00 19.19 52 MET B CA 1
ATOM 2346 C C . MET B 1 55 ? 6.514 11.298 52.984 1.00 19.88 52 MET B C 1
ATOM 2347 O O . MET B 1 55 ? 7.196 10.662 52.167 1.00 20.95 52 MET B O 1
ATOM 2352 N N . PRO B 1 56 ? 5.366 11.909 52.652 1.00 20.97 53 PRO B N 1
ATOM 2353 C CA . PRO B 1 56 ? 4.829 11.595 51.338 1.00 20.90 53 PRO B CA 1
ATOM 2354 C C . PRO B 1 56 ? 5.513 12.352 50.197 1.00 21.27 53 PRO B C 1
ATOM 2355 O O . PRO B 1 56 ? 5.941 13.476 50.380 1.00 20.98 53 PRO B O 1
ATOM 2359 N N . PHE B 1 57 ? 5.626 11.710 49.040 1.00 20.15 54 PHE B N 1
ATOM 2360 C CA . PHE B 1 57 ? 6.085 12.341 47.821 1.00 20.27 54 PHE B CA 1
ATOM 2361 C C . PHE B 1 57 ? 5.467 11.595 46.633 1.00 20.80 54 PHE B C 1
ATOM 2362 O O . PHE B 1 57 ? 4.970 10.497 46.777 1.00 21.41 54 PHE B O 1
ATOM 2370 N N . SER B 1 58 ? 5.513 12.206 45.488 1.00 21.76 55 SER B N 1
ATOM 2371 C CA . SER B 1 58 ? 4.806 11.730 44.309 1.00 23.45 55 SER B CA 1
ATOM 2372 C C . SER B 1 58 ? 5.747 10.846 43.487 1.00 22.88 55 SER B C 1
ATOM 2373 O O . SER B 1 58 ? 6.835 11.228 43.186 1.00 24.14 55 SER B O 1
ATOM 2376 N N . ASP B 1 59 ? 5.362 9.598 43.230 1.00 24.44 56 ASP B N 1
ATOM 2377 C CA . ASP B 1 59 ? 6.116 8.693 42.344 1.00 23.25 56 ASP B CA 1
ATOM 2378 C C . ASP B 1 59 ? 5.084 7.947 41.504 1.00 22.44 56 ASP B C 1
ATOM 2379 O O . ASP B 1 59 ? 4.663 6.814 41.813 1.00 22.04 56 ASP B O 1
ATOM 2384 N N . PRO B 1 60 ? 4.651 8.600 40.426 1.00 22.16 57 PRO B N 1
ATOM 2385 C CA . PRO B 1 60 ? 3.473 8.023 39.799 1.00 22.41 57 PRO B CA 1
ATOM 2386 C C . PRO B 1 60 ? 3.784 6.787 39.000 1.00 21.21 57 PRO B C 1
ATOM 2387 O O . PRO B 1 60 ? 2.896 6.067 38.666 1.00 21.40 57 PRO B O 1
ATOM 2391 N N . LEU B 1 61 ? 5.036 6.530 38.698 1.00 21.85 58 LEU B N 1
ATOM 2392 C CA . LEU B 1 61 ? 5.409 5.321 37.980 1.00 21.84 58 LEU B CA 1
ATOM 2393 C C . LEU B 1 61 ? 5.449 4.102 38.889 1.00 22.71 58 LEU B C 1
ATOM 2394 O O . LEU B 1 61 ? 5.478 2.985 38.386 1.00 23.39 58 LEU B O 1
ATOM 2399 N N . ALA B 1 62 ? 5.388 4.300 40.209 1.00 22.14 59 ALA B N 1
ATOM 2400 C CA . ALA B 1 62 ? 5.624 3.194 41.166 1.00 23.68 59 ALA B CA 1
ATOM 2401 C C . ALA B 1 62 ? 4.545 2.138 41.100 1.00 24.93 59 ALA B C 1
ATOM 2402 O O . ALA B 1 62 ? 3.396 2.424 40.842 1.00 25.06 59 ALA B O 1
ATOM 2404 N N . ASP B 1 63 ? 4.958 0.894 41.312 1.00 26.38 60 ASP B N 1
ATOM 2405 C CA . ASP B 1 63 ? 4.039 -0.230 41.465 1.00 27.44 60 ASP B CA 1
ATOM 2406 C C . ASP B 1 63 ? 3.993 -0.606 42.892 1.00 28.74 60 ASP B C 1
ATOM 2407 O O . ASP B 1 63 ? 4.931 -1.226 43.361 1.00 31.87 60 ASP B O 1
ATOM 2412 N N . GLY B 1 64 ? 2.896 -0.323 43.562 1.00 27.26 61 GLY B N 1
ATOM 2413 C CA . GLY B 1 64 ? 2.771 -0.571 44.979 1.00 26.74 61 GLY B CA 1
ATOM 2414 C C . GLY B 1 64 ? 1.556 0.214 45.430 1.00 26.33 61 GLY B C 1
ATOM 2415 O O . GLY B 1 64 ? 1.714 1.290 45.985 1.00 24.25 61 GLY B O 1
ATOM 2416 N N . PRO B 1 65 ? 0.339 -0.296 45.128 1.00 25.63 62 PRO B N 1
ATOM 2417 C CA . PRO B 1 65 ? -0.897 0.465 45.307 1.00 25.97 62 PRO B CA 1
ATOM 2418 C C . PRO B 1 65 ? -1.148 1.000 46.725 1.00 25.56 62 PRO B C 1
ATOM 2419 O O . PRO B 1 65 ? -1.671 2.114 46.885 1.00 23.71 62 PRO B O 1
ATOM 2423 N N . THR B 1 66 ? -0.806 0.217 47.744 1.00 26.16 63 THR B N 1
ATOM 2424 C CA . THR B 1 66 ? -1.076 0.645 49.147 1.00 27.50 63 THR B CA 1
ATOM 2425 C C . THR B 1 66 ? -0.306 1.892 49.520 1.00 26.91 63 THR B C 1
ATOM 2426 O O . THR B 1 66 ? -0.909 2.951 49.758 1.00 26.09 63 THR B O 1
ATOM 2430 N N . ILE B 1 67 ? 1.016 1.819 49.444 1.00 27.62 64 ILE B N 1
ATOM 2431 C CA . ILE B 1 67 ? 1.864 2.970 49.754 1.00 28.48 64 ILE B CA 1
ATOM 2432 C C . ILE B 1 67 ? 1.659 4.132 48.750 1.00 27.70 64 ILE B C 1
ATOM 2433 O O . ILE B 1 67 ? 1.773 5.283 49.128 1.00 26.99 64 ILE B O 1
ATOM 2438 N N . GLN B 1 68 ? 1.330 3.838 47.497 1.00 29.70 65 GLN B N 1
ATOM 2439 C CA . GLN B 1 68 ? 1.043 4.901 46.547 1.00 30.61 65 GLN B CA 1
ATOM 2440 C C . GLN B 1 68 ? -0.206 5.709 46.905 1.00 27.94 65 GLN B C 1
ATOM 2441 O O . GLN B 1 68 ? -0.246 6.905 46.744 1.00 27.50 65 GLN B O 1
ATOM 2447 N N . GLY B 1 69 ? -1.237 5.023 47.347 1.00 26.17 66 GLY B N 1
ATOM 2448 C CA . GLY B 1 69 ? -2.473 5.670 47.687 1.00 24.33 66 GLY B CA 1
ATOM 2449 C C . GLY B 1 69 ? -2.310 6.522 48.917 1.00 22.62 66 GLY B C 1
ATOM 2450 O O . GLY B 1 69 ? -2.908 7.573 49.004 1.00 22.61 66 GLY B O 1
ATOM 2451 N N . ALA B 1 70 ? -1.483 6.062 49.845 1.00 20.16 67 ALA B N 1
ATOM 2452 C CA . ALA B 1 70 ? -1.155 6.827 51.037 1.00 19.63 67 ALA B CA 1
ATOM 2453 C C . ALA B 1 70 ? -0.468 8.132 50.661 1.00 19.49 67 ALA B C 1
ATOM 2454 O O . ALA B 1 70 ? -0.831 9.181 51.213 1.00 19.14 67 ALA B O 1
ATOM 2456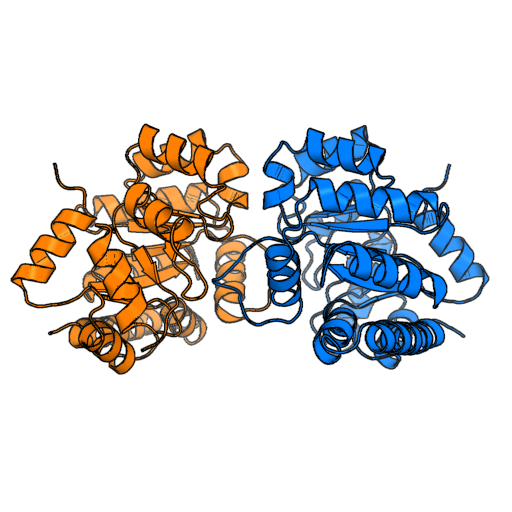 N N . ASN B 1 71 ? 0.516 8.062 49.768 1.00 19.86 68 ASN B N 1
ATOM 2457 C CA . ASN B 1 71 ? 1.180 9.257 49.275 1.00 19.87 68 ASN B CA 1
ATOM 2458 C C . ASN B 1 71 ? 0.180 10.194 48.654 1.00 20.42 68 ASN B C 1
ATOM 2459 O O . ASN B 1 71 ? 0.114 11.346 49.057 1.00 19.74 68 ASN B O 1
ATOM 2464 N N . LEU B 1 72 ? -0.664 9.678 47.746 1.00 22.38 69 LEU B N 1
ATOM 2465 C CA . LEU B 1 72 ? -1.641 10.506 47.053 1.00 23.90 69 LEU B CA 1
ATOM 2466 C C . LEU B 1 72 ? -2.591 11.189 48.060 1.00 23.03 69 LEU B C 1
ATOM 2467 O O . LEU B 1 72 ? -2.812 12.388 48.017 1.00 22.49 69 LEU B O 1
ATOM 2472 N N . ARG B 1 73 ? -3.147 10.417 48.977 1.00 22.70 70 ARG B N 1
ATOM 2473 C CA . ARG B 1 73 ? -4.031 10.994 49.988 1.00 22.86 70 ARG B CA 1
ATOM 2474 C C . ARG B 1 73 ? -3.373 12.117 50.789 1.00 21.77 70 ARG B C 1
ATOM 2475 O O . ARG B 1 73 ? -3.936 13.177 50.940 1.00 19.22 70 ARG B O 1
ATOM 2483 N N . ALA B 1 74 ? -2.234 11.817 51.419 1.00 21.46 71 ALA B N 1
ATOM 2484 C CA . ALA B 1 74 ? -1.512 12.809 52.201 1.00 20.22 71 ALA B CA 1
ATOM 2485 C C . ALA B 1 74 ? -1.169 14.068 51.392 1.00 20.04 71 ALA B C 1
ATOM 2486 O O . ALA B 1 74 ? -1.309 15.157 51.889 1.00 18.64 71 ALA B O 1
ATOM 2488 N N . LEU B 1 75 ? -0.789 13.911 50.121 1.00 20.16 72 LEU B N 1
ATOM 2489 C CA . LEU B 1 75 ? -0.434 15.060 49.279 1.00 20.55 72 LEU B CA 1
ATOM 2490 C C . LEU B 1 75 ? -1.667 15.867 48.863 1.00 21.61 72 LEU B C 1
ATOM 2491 O O . LEU B 1 75 ? -1.619 17.094 48.867 1.00 19.99 72 LEU B O 1
ATOM 2496 N N . ALA B 1 76 ? -2.776 15.204 48.550 1.00 21.11 73 ALA B N 1
ATOM 2497 C CA . ALA B 1 76 ? -3.999 15.956 48.255 1.00 22.23 73 ALA B CA 1
ATOM 2498 C C . ALA B 1 76 ? -4.466 16.755 49.473 1.00 21.63 73 ALA B C 1
ATOM 2499 O O . ALA B 1 76 ? -5.107 17.771 49.319 1.00 21.01 73 ALA B O 1
ATOM 2501 N N . ALA B 1 77 ? -4.149 16.284 50.666 1.00 19.84 74 ALA B N 1
ATOM 2502 C CA . ALA B 1 77 ? -4.462 17.027 51.882 1.00 20.02 74 ALA B CA 1
ATOM 2503 C C . ALA B 1 77 ? -3.358 18.035 52.229 1.00 20.90 74 ALA B C 1
ATOM 2504 O O . ALA B 1 77 ? -3.366 18.604 53.297 1.00 23.57 74 ALA B O 1
ATOM 2506 N N . LYS B 1 78 ? -2.402 18.245 51.331 1.00 20.50 75 LYS B N 1
ATOM 2507 C CA . LYS B 1 78 ? -1.421 19.301 51.437 1.00 21.22 75 LYS B CA 1
ATOM 2508 C C . LYS B 1 78 ? -0.360 19.094 52.502 1.00 20.55 75 LYS B C 1
ATOM 2509 O O . LYS B 1 78 ? 0.104 20.052 53.086 1.00 20.99 75 LYS B O 1
ATOM 2515 N N . THR B 1 79 ? 0.009 17.840 52.734 1.00 18.64 76 THR B N 1
ATOM 2516 C CA . THR B 1 79 ? 1.043 17.504 53.696 1.00 18.42 76 THR B CA 1
ATOM 2517 C C . THR B 1 79 ? 2.378 17.864 53.011 1.00 19.26 76 THR B C 1
ATOM 2518 O O . THR B 1 79 ? 2.562 17.564 51.831 1.00 20.32 76 THR B O 1
ATOM 2522 N N . THR B 1 80 ? 3.271 18.493 53.765 1.00 18.53 77 THR B N 1
ATOM 2523 C CA . THR B 1 80 ? 4.560 18.853 53.304 1.00 18.72 77 THR B CA 1
ATOM 2524 C C . THR B 1 80 ? 5.566 18.355 54.340 1.00 19.01 77 THR B C 1
ATOM 2525 O O . THR B 1 80 ? 5.207 17.959 55.479 1.00 18.33 77 THR B O 1
ATOM 2529 N N . PRO B 1 81 ? 6.831 18.391 53.967 1.00 18.75 78 PRO B N 1
ATOM 2530 C CA . PRO B 1 81 ? 7.860 18.016 54.933 1.00 19.02 78 PRO B CA 1
ATOM 2531 C C . PRO B 1 81 ? 7.789 18.917 56.188 1.00 19.33 78 PRO B C 1
ATOM 2532 O O . PRO B 1 81 ? 7.871 18.414 57.318 1.00 19.47 78 PRO B O 1
ATOM 2536 N N . ASP B 1 82 ? 7.579 20.211 56.006 1.00 19.63 79 ASP B N 1
ATOM 2537 C CA . ASP B 1 82 ? 7.511 21.106 57.191 1.00 20.54 79 ASP B CA 1
ATOM 2538 C C . ASP B 1 82 ? 6.426 20.597 58.181 1.00 19.71 79 ASP B C 1
ATOM 2539 O O . ASP B 1 82 ? 6.633 20.548 59.392 1.00 20.36 79 ASP B O 1
ATOM 2544 N N . ILE B 1 83 ? 5.256 20.293 57.646 1.00 18.58 80 ILE B N 1
ATOM 2545 C CA . ILE B 1 83 ? 4.166 19.768 58.426 1.00 18.44 80 ILE B CA 1
ATOM 2546 C C . ILE B 1 83 ? 4.535 18.419 59.045 1.00 18.27 80 ILE B C 1
ATOM 2547 O O . ILE B 1 83 ? 4.270 18.215 60.221 1.00 18.35 80 ILE B O 1
ATOM 2552 N N . CYS B 1 84 ? 5.129 17.501 58.273 1.00 20.53 81 CYS B N 1
ATOM 2553 C CA . CYS B 1 84 ? 5.560 16.224 58.820 1.00 19.83 81 CYS B CA 1
ATOM 2554 C C . CYS B 1 84 ? 6.394 16.490 60.076 1.00 19.69 81 CYS B C 1
ATOM 2555 O O . CYS B 1 84 ? 6.135 15.926 61.131 1.00 19.15 81 CYS B O 1
ATOM 2558 N N . PHE B 1 85 ? 7.356 17.390 59.995 1.00 19.93 82 PHE B N 1
ATOM 2559 C CA . PHE B 1 85 ? 8.196 17.644 61.195 1.00 20.18 82 PHE B CA 1
ATOM 2560 C C . PHE B 1 85 ? 7.366 18.241 62.335 1.00 20.42 82 PHE B C 1
ATOM 2561 O O . PHE B 1 85 ? 7.565 17.848 63.484 1.00 19.34 82 PHE B O 1
ATOM 2569 N N . GLU B 1 86 ? 6.404 19.109 62.020 1.00 21.55 83 GLU B N 1
ATOM 2570 C CA . GLU B 1 86 ? 5.539 19.660 63.088 1.00 23.55 83 GLU B CA 1
ATOM 2571 C C . GLU B 1 86 ? 4.694 18.576 63.774 1.00 22.92 83 GLU B C 1
ATOM 2572 O O . GLU B 1 86 ? 4.443 18.668 64.971 1.00 23.33 83 GLU B O 1
ATOM 2578 N N . LEU B 1 87 ? 4.206 17.594 63.000 1.00 21.60 84 LEU B N 1
ATOM 2579 C CA . LEU B 1 87 ? 3.364 16.516 63.570 1.00 20.87 84 LEU B CA 1
ATOM 2580 C C . LEU B 1 87 ? 4.188 15.566 64.431 1.00 20.41 84 LEU B C 1
ATOM 2581 O O . LEU B 1 87 ? 3.788 15.163 65.530 1.00 19.74 84 LEU B O 1
ATOM 2586 N N . ILE B 1 88 ? 5.358 15.231 63.904 1.00 19.19 85 ILE B N 1
ATOM 2587 C CA . ILE B 1 88 ? 6.323 14.468 64.666 1.00 19.15 85 ILE B CA 1
ATOM 2588 C C . ILE B 1 88 ? 6.608 15.165 65.992 1.00 20.35 85 ILE B C 1
ATOM 2589 O O . ILE B 1 88 ? 6.677 14.485 67.055 1.00 20.32 85 ILE B O 1
ATOM 2594 N N . ALA B 1 89 ? 6.778 16.496 65.969 1.00 20.16 86 ALA B N 1
ATOM 2595 C CA . ALA B 1 89 ? 7.145 17.161 67.230 1.00 20.56 86 ALA B CA 1
ATOM 2596 C C . ALA B 1 89 ? 5.990 17.053 68.233 1.00 22.10 86 ALA B C 1
ATOM 2597 O O . ALA B 1 89 ? 6.236 16.950 69.465 1.00 23.06 86 ALA B O 1
ATOM 2599 N N . GLN B 1 90 ? 4.747 17.024 67.751 1.00 21.70 87 GLN B N 1
ATOM 2600 C CA . GLN B 1 90 ? 3.616 16.967 68.676 1.00 23.02 87 GLN B CA 1
ATOM 2601 C C . GLN B 1 90 ? 3.479 15.616 69.311 1.00 22.23 87 GLN B C 1
ATOM 2602 O O . GLN B 1 90 ? 3.129 15.517 70.492 1.00 22.97 87 GLN B O 1
ATOM 2608 N N . ILE B 1 91 ? 3.730 14.577 68.515 1.00 20.86 88 ILE B N 1
ATOM 2609 C CA . ILE B 1 91 ? 3.725 13.203 68.997 1.00 19.39 88 ILE B CA 1
ATOM 2610 C C . ILE B 1 91 ? 4.803 12.986 70.030 1.00 19.20 88 ILE B C 1
ATOM 2611 O O . ILE B 1 91 ? 4.586 12.275 71.051 1.00 20.32 88 ILE B O 1
ATOM 2616 N N . ARG B 1 92 ? 5.929 13.632 69.812 1.00 19.07 89 ARG B N 1
ATOM 2617 C CA . ARG B 1 92 ? 7.081 13.526 70.687 1.00 19.81 89 ARG B CA 1
ATOM 2618 C C . ARG B 1 92 ? 6.810 14.154 72.043 1.00 21.65 89 ARG B C 1
ATOM 2619 O O . ARG B 1 92 ? 7.151 13.563 73.063 1.00 23.65 89 ARG B O 1
ATOM 2627 N N . ALA B 1 93 ? 6.137 15.307 72.049 1.00 23.01 90 ALA B N 1
ATOM 2628 C CA . ALA B 1 93 ? 5.831 16.055 73.276 1.00 23.90 90 ALA B CA 1
ATOM 2629 C C . ALA B 1 93 ? 4.867 15.255 74.151 1.00 24.14 90 ALA B C 1
ATOM 2630 O O . ALA B 1 93 ? 5.036 15.184 75.339 1.00 23.67 90 ALA B O 1
ATOM 2632 N N . ARG B 1 94 ? 3.858 14.682 73.520 1.00 24.18 91 ARG B N 1
ATOM 2633 C CA . ARG B 1 94 ? 2.868 13.862 74.176 1.00 25.19 91 ARG B CA 1
ATOM 2634 C C . ARG B 1 94 ? 3.381 12.433 74.518 1.00 25.87 91 ARG B C 1
ATOM 2635 O O . ARG B 1 94 ? 2.824 11.754 75.407 1.00 26.11 91 ARG B O 1
ATOM 2643 N N . ASN B 1 95 ? 4.445 11.964 73.853 1.00 24.01 92 ASN B N 1
ATOM 2644 C CA . ASN B 1 95 ? 4.907 10.593 74.059 1.00 24.86 92 ASN B CA 1
ATOM 2645 C C . ASN 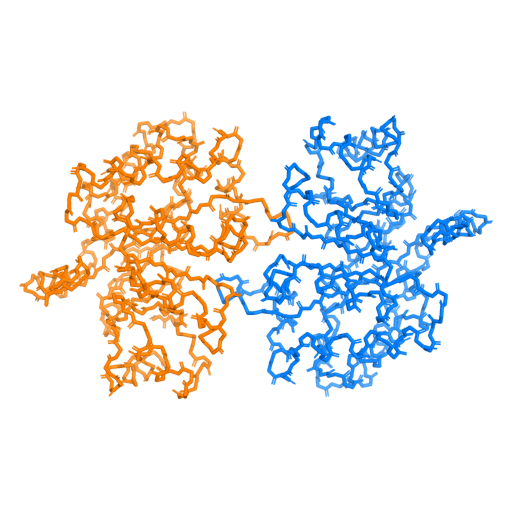B 1 95 ? 6.436 10.560 74.204 1.00 25.86 92 ASN B C 1
ATOM 2646 O O . ASN B 1 95 ? 7.135 10.020 73.343 1.00 24.83 92 ASN B O 1
ATOM 2651 N N . PRO B 1 96 ? 6.948 11.110 75.323 1.00 27.75 93 PRO B N 1
ATOM 2652 C CA . PRO B 1 96 ? 8.374 11.419 75.448 1.00 28.63 93 PRO B CA 1
ATOM 2653 C C . PRO B 1 96 ? 9.333 10.197 75.264 1.00 29.10 93 PRO B C 1
ATOM 2654 O O . PRO B 1 96 ? 10.476 10.374 74.781 1.00 28.66 93 PRO B O 1
ATOM 2658 N N . GLU B 1 97 ? 8.849 8.991 75.612 1.00 28.50 94 GLU B N 1
ATOM 2659 C CA . GLU B 1 97 ? 9.632 7.751 75.518 1.00 29.34 94 GLU B CA 1
ATOM 2660 C C . GLU B 1 97 ? 9.484 6.954 74.228 1.00 26.80 94 GLU B C 1
ATOM 2661 O O . GLU B 1 97 ? 10.305 6.085 73.945 1.00 24.07 94 GLU B O 1
ATOM 2667 N N . THR B 1 98 ? 8.442 7.218 73.450 1.00 24.62 95 THR B N 1
ATOM 2668 C CA . THR B 1 98 ? 8.193 6.328 72.338 1.00 23.61 95 THR B CA 1
ATOM 2669 C C . THR B 1 98 ? 9.228 6.591 71.245 1.00 21.96 95 THR B C 1
ATOM 2670 O O . THR B 1 98 ? 9.319 7.687 70.796 1.00 21.18 95 THR B O 1
ATOM 2674 N N . PRO B 1 99 ? 10.003 5.568 70.820 1.00 22.77 96 PRO B N 1
ATOM 2675 C CA . PRO B 1 99 ? 10.916 5.768 69.671 1.00 21.66 96 PRO B CA 1
ATOM 2676 C C . PRO B 1 99 ? 10.182 6.081 68.368 1.00 20.22 96 PRO B C 1
ATOM 2677 O O . PRO B 1 99 ? 9.087 5.571 68.127 1.00 19.61 96 PRO B O 1
ATOM 2681 N N . ILE B 1 100 ? 10.759 6.971 67.568 1.00 19.96 97 ILE B N 1
ATOM 2682 C CA . ILE B 1 100 ? 10.139 7.403 66.325 1.00 19.07 97 ILE B CA 1
ATOM 2683 C C . ILE B 1 100 ? 11.198 7.288 65.226 1.00 18.54 97 ILE B C 1
ATOM 2684 O O . ILE B 1 100 ? 12.222 7.970 65.256 1.00 18.57 97 ILE B O 1
ATOM 2689 N N . GLY B 1 101 ? 10.925 6.423 64.279 1.00 18.43 98 GLY B N 1
ATOM 2690 C CA . GLY B 1 101 ? 11.818 6.151 63.198 1.00 18.34 98 GLY B CA 1
ATOM 2691 C C . GLY B 1 101 ? 11.196 6.696 61.920 1.00 18.13 98 GLY B C 1
ATOM 2692 O O . GLY B 1 101 ? 9.964 6.621 61.745 1.00 18.11 98 GLY B O 1
ATOM 2693 N N . LEU B 1 102 ? 12.044 7.297 61.068 1.00 18.04 99 LEU B N 1
ATOM 2694 C CA . LEU B 1 102 ? 11.629 7.734 59.749 1.00 17.93 99 LEU B CA 1
ATOM 2695 C C . LEU B 1 102 ? 12.097 6.714 58.750 1.00 18.51 99 LEU B C 1
ATOM 2696 O O . LEU B 1 102 ? 13.245 6.285 58.806 1.00 18.13 99 LEU B O 1
ATOM 2701 N N . LEU B 1 103 ? 11.205 6.312 57.852 1.00 19.28 100 LEU B N 1
ATOM 2702 C CA . LEU B 1 103 ? 11.610 5.556 56.634 1.00 19.33 100 LEU B CA 1
ATOM 2703 C C . LEU B 1 103 ? 11.479 6.530 55.491 1.00 18.82 100 LEU B C 1
ATOM 2704 O O . LEU B 1 103 ? 10.390 6.895 55.152 1.00 18.20 100 LEU B O 1
ATOM 2709 N N . MET B 1 104 ? 12.614 6.945 54.923 1.00 19.21 101 MET B N 1
ATOM 2710 C CA . MET B 1 104 ? 12.686 7.985 53.903 1.00 18.32 101 MET B CA 1
ATOM 2711 C C . MET B 1 104 ? 13.349 7.470 52.633 1.00 19.84 101 MET B C 1
ATOM 2712 O O . MET B 1 104 ? 14.312 6.667 52.680 1.00 18.64 101 MET B O 1
ATOM 2717 N N . TYR B 1 105 ? 12.880 7.989 51.515 1.00 20.12 102 TYR B N 1
ATOM 2718 C CA . TYR B 1 105 ? 13.633 7.920 50.294 1.00 20.80 102 TYR B CA 1
ATOM 2719 C C . TYR B 1 105 ? 14.609 9.110 50.249 1.00 20.21 102 TYR B C 1
ATOM 2720 O O . TYR B 1 105 ? 14.328 10.197 50.782 1.00 21.10 102 TYR B O 1
ATOM 2729 N N . ALA B 1 106 ? 15.762 8.905 49.630 1.00 19.33 103 ALA B N 1
ATOM 2730 C CA . ALA B 1 106 ? 16.795 9.946 49.566 1.00 19.33 103 ALA B CA 1
ATOM 2731 C C . ALA B 1 106 ? 16.302 11.306 49.044 1.00 19.82 103 ALA B C 1
ATOM 2732 O O . ALA B 1 106 ? 16.731 12.386 49.580 1.00 19.02 103 ALA B O 1
ATOM 2734 N N . ASN B 1 107 ? 15.406 11.283 48.041 1.00 19.29 104 ASN B N 1
ATOM 2735 C CA . ASN B 1 107 ? 14.947 12.502 47.402 1.00 19.43 104 ASN B CA 1
ATOM 2736 C C . ASN B 1 107 ? 14.721 13.650 48.368 1.00 19.63 104 ASN B C 1
ATOM 2737 O O . ASN B 1 107 ? 15.337 14.738 48.257 1.00 21.08 104 ASN B O 1
ATOM 2742 N N . LEU B 1 108 ? 13.885 13.403 49.360 1.00 18.91 105 LEU B N 1
ATOM 2743 C CA . LEU B 1 108 ? 13.461 14.435 50.274 1.00 18.77 105 LEU B CA 1
ATOM 2744 C C . LEU B 1 108 ? 14.557 14.885 51.259 1.00 18.67 105 LEU B C 1
ATOM 2745 O O . LEU B 1 108 ? 14.493 15.988 51.855 1.00 18.71 105 LEU B O 1
ATOM 2750 N N . VAL B 1 109 ? 15.497 13.984 51.484 1.00 18.62 106 VAL B N 1
ATOM 2751 C CA . VAL B 1 109 ? 16.637 14.215 52.350 1.00 18.63 106 VAL B CA 1
ATOM 2752 C C . VAL B 1 109 ? 17.655 15.082 51.656 1.00 18.92 106 VAL B C 1
ATOM 2753 O O . VAL B 1 109 ? 18.128 16.040 52.233 1.00 20.68 106 VAL B O 1
ATOM 2757 N N . TYR B 1 110 ? 17.971 14.816 50.383 1.00 19.44 107 TYR B N 1
ATOM 2758 C CA . TYR B 1 110 ? 18.794 15.729 49.524 1.00 19.66 107 TYR B CA 1
ATOM 2759 C C . TYR B 1 110 ? 18.167 17.080 49.193 1.00 21.10 107 TYR B C 1
ATOM 2760 O O . TYR B 1 110 ? 18.846 18.056 49.057 1.00 22.52 107 TYR B O 1
ATOM 2769 N N . ALA B 1 111 ? 16.850 17.125 49.033 1.00 23.24 108 ALA B N 1
ATOM 2770 C CA . ALA B 1 111 ? 16.157 18.263 48.438 1.00 23.31 108 ALA B CA 1
ATOM 2771 C C . ALA B 1 111 ? 16.458 19.613 49.103 1.00 24.07 108 ALA B C 1
ATOM 2772 O O . ALA B 1 111 ? 16.494 20.622 48.442 1.00 23.13 108 ALA B O 1
ATOM 2774 N N . ARG B 1 112 ? 16.558 19.644 50.426 1.00 23.76 109 ARG B N 1
ATOM 2775 C CA . ARG B 1 112 ? 16.850 20.890 51.117 1.00 24.36 109 ARG B CA 1
ATOM 2776 C C . ARG B 1 112 ? 18.134 20.756 51.890 1.00 23.72 109 ARG B C 1
ATOM 2777 O O . ARG B 1 112 ? 18.441 21.565 52.759 1.00 23.37 109 ARG B O 1
ATOM 2785 N N . GLY B 1 113 ? 18.882 19.727 51.566 1.00 23.73 110 GLY B N 1
ATOM 2786 C CA . GLY B 1 113 ? 20.200 19.500 52.171 1.00 22.93 110 GLY B CA 1
ATOM 2787 C C . GLY B 1 113 ? 20.131 18.418 53.212 1.00 21.34 110 GLY B C 1
ATOM 2788 O O . GLY B 1 113 ? 19.226 18.419 54.003 1.00 20.49 110 GLY B O 1
ATOM 2789 N N . ILE B 1 114 ? 21.150 17.547 53.239 1.00 20.92 111 ILE B N 1
ATOM 2790 C CA . ILE B 1 114 ? 21.237 16.373 54.113 1.00 21.62 111 ILE B CA 1
ATOM 2791 C C . ILE B 1 114 ? 21.409 16.797 55.574 1.00 23.15 111 ILE B C 1
ATOM 2792 O O . ILE B 1 114 ? 20.643 16.388 56.421 1.00 24.51 111 ILE B O 1
ATOM 2797 N N . ASP B 1 115 ? 22.406 17.637 55.842 1.00 25.17 112 ASP B N 1
ATOM 2798 C CA . ASP B 1 115 ? 22.592 18.247 57.171 1.00 26.59 112 ASP B CA 1
ATOM 2799 C C . ASP B 1 115 ? 21.310 18.935 57.687 1.00 26.11 112 ASP B C 1
ATOM 2800 O O . ASP B 1 115 ? 20.862 18.658 58.789 1.00 26.73 112 ASP B O 1
ATOM 2805 N N . ASP B 1 116 ? 20.695 19.787 56.869 1.00 25.45 113 ASP B N 1
ATOM 2806 C CA . ASP B 1 116 ? 19.420 20.388 57.215 1.00 24.82 113 ASP B CA 1
ATOM 2807 C C . ASP B 1 116 ? 18.379 19.311 57.664 1.00 23.58 113 ASP B C 1
ATOM 2808 O O . ASP B 1 116 ? 17.657 19.493 58.651 1.00 22.52 113 ASP B O 1
ATOM 2813 N N . PHE B 1 117 ? 18.278 18.223 56.903 1.00 21.34 114 PHE B N 1
ATOM 2814 C CA . PHE B 1 117 ? 17.203 17.253 57.159 1.00 20.18 114 PHE B CA 1
ATOM 2815 C C . PHE B 1 117 ? 17.435 16.609 58.518 1.00 19.05 114 PHE B C 1
ATOM 2816 O O . PHE B 1 117 ? 16.574 16.561 59.353 1.00 18.86 114 PHE B O 1
ATOM 2824 N N . TYR B 1 118 ? 18.646 16.159 58.748 1.00 20.65 115 TYR B N 1
ATOM 2825 C CA . TYR B 1 118 ? 18.933 15.493 60.014 1.00 20.08 115 TYR B CA 1
ATOM 2826 C C . TYR B 1 118 ? 18.888 16.447 61.200 1.00 21.17 115 TYR B C 1
ATOM 2827 O O . TYR B 1 118 ? 18.589 16.041 62.315 1.00 20.20 115 TYR B O 1
ATOM 2836 N N . GLN B 1 119 ? 19.141 17.725 60.951 1.00 22.39 116 GLN B N 1
ATOM 2837 C CA . GLN B 1 119 ? 19.009 18.719 62.006 1.00 22.86 116 GLN B CA 1
ATOM 2838 C C . GLN B 1 119 ? 17.551 18.912 62.374 1.00 22.43 116 GLN B C 1
ATOM 2839 O O . GLN B 1 119 ? 17.213 19.020 63.547 1.00 20.28 116 GLN B O 1
ATOM 2845 N N . ARG B 1 120 ? 16.693 18.949 61.369 1.00 21.77 117 ARG B N 1
ATOM 2846 C CA . ARG B 1 120 ? 15.254 18.992 61.632 1.00 21.96 117 ARG B CA 1
ATOM 2847 C C . ARG B 1 120 ? 14.752 17.733 62.344 1.00 21.89 117 ARG B C 1
ATOM 2848 O O . ARG B 1 120 ? 13.838 17.862 63.206 1.00 22.68 117 ARG B O 1
ATOM 2856 N N . CYS B 1 121 ? 15.351 16.569 62.043 1.00 19.25 118 CYS B N 1
ATOM 2857 C CA . CYS B 1 121 ? 15.028 15.328 62.785 1.00 19.66 118 CYS B CA 1
ATOM 2858 C C . CYS B 1 121 ? 15.373 15.470 64.275 1.00 20.87 118 CYS B C 1
ATOM 2859 O O . CYS B 1 121 ? 14.540 15.205 65.149 1.00 20.37 118 CYS B O 1
ATOM 2862 N N . GLN B 1 122 ? 16.598 15.937 64.560 1.00 22.33 119 GLN B N 1
ATOM 2863 C CA . GLN B 1 122 ? 16.990 16.253 65.925 1.00 23.79 119 GLN B CA 1
ATOM 2864 C C . GLN B 1 122 ? 15.974 17.182 66.641 1.00 24.57 119 GLN B C 1
ATOM 2865 O O . GLN B 1 122 ? 15.427 16.824 67.675 1.00 24.97 119 GLN B O 1
ATOM 2871 N N . LYS B 1 123 ? 15.719 18.346 66.062 1.00 24.43 120 LYS B N 1
ATOM 2872 C CA . LYS B 1 123 ? 14.755 19.298 66.597 1.00 26.54 120 LYS B CA 1
ATOM 2873 C C . LYS B 1 123 ? 13.395 18.677 66.838 1.00 26.03 120 LYS B C 1
ATOM 2874 O O . LYS B 1 123 ? 12.780 18.952 67.877 1.00 25.88 120 LYS B O 1
ATOM 2880 N N . ALA B 1 124 ? 12.947 17.813 65.902 1.00 23.52 121 ALA B N 1
ATOM 2881 C CA . ALA B 1 124 ? 11.650 17.194 66.026 1.00 23.75 121 ALA B CA 1
ATOM 2882 C C . ALA B 1 124 ? 11.574 16.032 67.030 1.00 24.00 121 ALA B C 1
ATOM 2883 O O . ALA B 1 124 ? 10.466 15.603 67.417 1.00 25.95 121 ALA B O 1
ATOM 2885 N N . GLY B 1 125 ? 12.719 15.542 67.501 1.00 23.68 122 GLY B N 1
ATOM 2886 C CA . GLY B 1 125 ? 12.733 14.422 68.431 1.00 23.04 122 GLY B CA 1
ATOM 2887 C C . GLY B 1 125 ? 12.715 13.046 67.769 1.00 22.54 122 GLY B C 1
ATOM 2888 O O . GLY B 1 125 ? 12.369 12.078 68.411 1.00 22.52 122 GLY B O 1
ATOM 2889 N N . VAL B 1 126 ? 13.064 12.985 66.478 1.00 20.94 123 VAL B N 1
ATOM 2890 C CA . VAL B 1 126 ? 13.219 11.725 65.724 1.00 19.09 123 VAL B CA 1
ATOM 2891 C C . VAL B 1 126 ? 14.399 10.955 66.258 1.00 20.04 123 VAL B C 1
ATOM 2892 O O . VAL B 1 126 ? 15.468 11.526 66.489 1.00 20.29 123 VAL B O 1
ATOM 2896 N N . ASP B 1 127 ? 14.220 9.658 66.434 1.00 19.05 124 ASP B N 1
ATOM 2897 C CA . ASP B 1 127 ? 15.285 8.825 66.902 1.00 19.63 124 ASP B CA 1
ATOM 2898 C C . ASP B 1 127 ? 16.140 8.252 65.804 1.00 20.50 124 ASP B C 1
ATOM 2899 O O . ASP B 1 127 ? 17.377 8.313 65.897 1.00 22.11 124 ASP B O 1
ATOM 2904 N N . SER B 1 128 ? 15.513 7.715 64.767 1.00 19.12 125 SER B N 1
ATOM 2905 C CA . SER B 1 128 ? 16.252 7.040 63.692 1.00 18.83 125 SER B CA 1
ATOM 2906 C C . SER B 1 128 ? 15.774 7.460 62.289 1.00 18.52 125 SER B C 1
ATOM 2907 O O . SER B 1 128 ? 14.661 7.914 62.145 1.00 18.32 125 SER B O 1
ATOM 2910 N N . VAL B 1 129 ? 16.684 7.286 61.298 1.00 18.95 126 VAL B N 1
ATOM 2911 C CA . VAL B 1 129 ? 16.425 7.387 59.878 1.00 18.40 126 VAL B CA 1
ATOM 2912 C C . VAL B 1 129 ? 16.975 6.210 59.059 1.00 19.21 126 VAL B C 1
ATOM 2913 O O . VAL B 1 129 ? 18.190 5.888 59.049 1.00 19.88 126 VAL B O 1
ATOM 2917 N N . LEU B 1 130 ? 16.052 5.582 58.341 1.00 18.60 127 LEU B N 1
ATOM 2918 C CA . LEU B 1 130 ? 16.347 4.585 57.356 1.00 20.31 127 LEU B CA 1
ATOM 2919 C C . LEU B 1 130 ? 16.244 5.201 55.967 1.00 20.08 127 LEU B C 1
ATOM 2920 O O . LEU B 1 130 ? 15.171 5.651 55.548 1.00 20.64 127 LEU B O 1
ATOM 2925 N N . ILE B 1 131 ? 17.346 5.196 55.233 1.00 19.13 128 ILE B N 1
ATOM 2926 C CA . ILE B 1 131 ? 17.313 5.688 53.865 1.00 18.45 128 ILE B CA 1
ATOM 2927 C C . ILE B 1 131 ? 17.050 4.477 53.008 1.00 17.81 128 ILE B C 1
ATOM 2928 O O . ILE B 1 131 ? 17.903 3.639 52.866 1.00 19.69 128 ILE B O 1
ATOM 2933 N N . ALA B 1 132 ? 15.860 4.387 52.462 1.00 17.84 129 ALA B N 1
ATOM 2934 C CA . ALA B 1 132 ? 15.404 3.207 51.715 1.00 18.69 129 ALA B CA 1
ATOM 2935 C C . ALA B 1 132 ? 16.186 2.838 50.453 1.00 19.66 129 ALA B C 1
ATOM 2936 O O . ALA B 1 132 ? 16.196 1.670 50.087 1.00 20.42 129 ALA B O 1
ATOM 2938 N N . ASP B 1 133 ? 16.752 3.828 49.750 1.00 20.78 130 ASP B N 1
ATOM 2939 C CA . ASP B 1 133 ? 17.237 3.613 48.384 1.00 22.63 130 ASP B CA 1
ATOM 2940 C C . ASP B 1 133 ? 18.690 3.969 48.159 1.00 22.79 130 ASP B C 1
ATOM 2941 O O . ASP B 1 133 ? 19.073 4.364 47.044 1.00 22.98 130 ASP B O 1
ATOM 2946 N N . VAL B 1 134 ? 19.486 3.848 49.219 1.00 23.38 131 VAL B N 1
ATOM 2947 C CA . VAL B 1 134 ? 20.953 4.062 49.185 1.00 24.28 131 VAL B CA 1
ATOM 2948 C C . VAL B 1 134 ? 21.561 2.909 49.955 1.00 25.95 131 VAL B C 1
ATOM 2949 O O . VAL B 1 134 ? 21.164 2.689 51.090 1.00 26.26 131 VAL B O 1
ATOM 2953 N N . PRO B 1 135 ? 22.461 2.139 49.325 1.00 28.66 132 PRO B N 1
ATOM 2954 C CA . PRO B 1 135 ? 23.064 0.968 49.928 1.00 30.52 132 PRO B CA 1
ATOM 2955 C C . PRO B 1 135 ? 24.079 1.354 51.006 1.00 31.45 132 PRO B C 1
ATOM 2956 O O . PRO B 1 135 ? 24.588 2.450 50.949 1.00 30.01 132 PRO B O 1
ATOM 2960 N N . THR B 1 136 ? 24.331 0.470 51.975 1.00 33.11 133 THR B N 1
ATOM 2961 C CA . THR B 1 136 ? 25.241 0.763 53.088 1.00 34.94 133 THR B CA 1
ATOM 2962 C C . THR B 1 136 ? 26.560 1.305 52.580 1.00 36.46 133 THR B C 1
ATOM 2963 O O . THR B 1 136 ? 27.072 2.302 53.097 1.00 36.36 133 THR B O 1
ATOM 2967 N N . ASN B 1 137 ? 27.099 0.679 51.541 1.00 37.72 134 ASN B N 1
ATOM 2968 C CA . ASN B 1 137 ? 28.411 1.090 51.051 1.00 39.72 134 ASN B CA 1
ATOM 2969 C C . ASN B 1 137 ? 28.431 2.422 50.318 1.00 38.54 134 ASN B C 1
ATOM 2970 O O . ASN B 1 137 ? 29.499 2.837 49.867 1.00 40.13 134 ASN B O 1
ATOM 2975 N N . GLU B 1 138 ? 27.264 3.066 50.195 1.00 35.20 135 GLU B N 1
ATOM 2976 C CA . GLU B 1 138 ? 27.143 4.457 49.720 1.00 33.93 135 GLU B CA 1
ATOM 2977 C C . GLU B 1 138 ? 26.545 5.396 50.789 1.00 30.72 135 GLU B C 1
ATOM 2978 O O . GLU B 1 138 ? 26.241 6.503 50.496 1.00 27.09 135 GLU B O 1
ATOM 2984 N N . SER B 1 139 ? 26.458 4.988 52.057 1.00 30.09 136 SER B N 1
ATOM 2985 C CA . SER B 1 139 ? 25.635 5.750 53.020 1.00 29.35 136 SER B CA 1
ATOM 2986 C C . SER B 1 139 ? 26.417 6.808 53.782 1.00 29.82 136 SER B C 1
ATOM 2987 O O . SER B 1 139 ? 25.880 7.455 54.633 1.00 28.01 136 SER B O 1
ATOM 2990 N N . GLN B 1 140 ? 27.682 7.004 53.433 1.00 32.26 137 GLN B N 1
ATOM 2991 C CA . GLN B 1 140 ? 28.588 7.907 54.157 1.00 33.07 137 GLN B CA 1
ATOM 2992 C C . GLN B 1 140 ? 28.000 9.278 54.525 1.00 32.14 137 GLN B C 1
ATOM 2993 O O . GLN B 1 140 ? 28.048 9.642 55.690 1.00 31.49 137 GLN B O 1
ATOM 2999 N N . PRO B 1 141 ? 27.440 10.049 53.560 1.00 31.04 138 PRO B N 1
ATOM 3000 C CA . PRO B 1 141 ? 26.952 11.373 53.982 1.00 29.71 138 PRO B CA 1
ATOM 3001 C C . PRO B 1 141 ? 25.706 11.375 54.860 1.00 27.55 138 PRO B C 1
ATOM 3002 O O . PRO B 1 141 ? 25.473 12.312 55.645 1.00 27.30 138 PRO B O 1
ATOM 3006 N N . PHE B 1 142 ? 24.923 10.316 54.765 1.00 25.72 139 PHE B N 1
ATOM 3007 C CA . PHE B 1 142 ? 23.783 10.160 55.624 1.00 23.53 139 PHE B CA 1
ATOM 3008 C C . PHE B 1 142 ? 24.220 9.783 57.048 1.00 23.25 139 PHE B C 1
ATOM 3009 O O . PHE B 1 142 ? 23.755 10.391 58.016 1.00 21.44 139 PHE B O 1
ATOM 3017 N N . VAL B 1 143 ? 25.130 8.814 57.140 1.00 24.45 140 VAL B N 1
ATOM 3018 C CA . VAL B 1 143 ? 25.707 8.323 58.416 1.00 25.77 140 VAL B CA 1
ATOM 3019 C C . VAL B 1 143 ? 26.441 9.432 59.149 1.00 26.80 140 VAL B C 1
ATOM 3020 O O . VAL B 1 143 ? 26.286 9.553 60.352 1.00 27.47 140 VAL B O 1
ATOM 3024 N N . ALA B 1 144 ? 27.197 10.262 58.420 1.00 27.88 141 ALA B N 1
ATOM 3025 C CA . ALA B 1 144 ? 27.852 11.462 58.993 1.00 28.33 141 ALA B CA 1
ATOM 3026 C C . ALA B 1 144 ? 26.865 12.519 59.522 1.00 28.51 141 ALA B C 1
ATOM 3027 O O . ALA B 1 144 ? 26.990 12.992 60.658 1.00 29.22 141 ALA B O 1
ATOM 3029 N N . ALA B 1 145 ? 25.894 12.930 58.716 1.00 26.39 142 ALA B N 1
ATOM 3030 C CA . ALA B 1 145 ? 24.899 13.832 59.248 1.00 26.05 142 ALA B CA 1
ATOM 3031 C C . ALA B 1 145 ? 24.140 13.195 60.460 1.00 25.86 142 ALA B C 1
ATOM 3032 O O . ALA B 1 145 ? 23.786 13.889 61.419 1.00 24.03 142 ALA B O 1
ATOM 3034 N N . ALA B 1 146 ? 23.820 11.893 60.357 1.00 25.49 143 ALA B N 1
ATOM 3035 C CA . ALA B 1 146 ? 23.144 11.177 61.445 1.00 26.10 143 ALA B CA 1
ATOM 3036 C C . ALA B 1 146 ? 23.971 11.266 62.733 1.00 27.11 143 ALA B C 1
ATOM 3037 O O . ALA B 1 146 ? 23.463 11.566 63.803 1.00 28.32 143 ALA B O 1
ATOM 3039 N N . GLU B 1 147 ? 25.249 10.984 62.615 1.00 28.58 144 GLU B N 1
ATOM 3040 C CA . GLU B 1 147 ? 26.161 11.054 63.736 1.00 31.13 144 GLU B CA 1
ATOM 3041 C C . GLU B 1 147 ? 26.193 12.486 64.260 1.00 30.51 144 GLU B C 1
ATOM 3042 O O . GLU B 1 147 ? 26.136 12.696 65.456 1.00 30.85 144 GLU B O 1
ATOM 3048 N N . LYS B 1 148 ? 26.295 13.462 63.365 1.00 28.54 145 LYS B N 1
ATOM 3049 C CA . LYS B 1 148 ? 26.399 14.858 63.755 1.00 28.80 145 LYS B CA 1
ATOM 3050 C C . LYS B 1 148 ? 25.227 15.304 64.589 1.00 28.51 145 LYS B C 1
ATOM 3051 O O . LYS B 1 148 ? 25.401 16.040 65.550 1.00 28.32 145 LYS B O 1
ATOM 3057 N N . PHE B 1 149 ? 24.018 14.836 64.259 1.00 26.98 146 PHE B N 1
ATOM 3058 C CA . PHE B 1 149 ? 22.849 15.352 64.938 1.00 26.43 146 PHE B CA 1
ATOM 3059 C C . PHE B 1 149 ? 22.185 14.338 65.902 1.00 26.56 146 PHE B C 1
ATOM 3060 O O . PHE B 1 149 ? 21.014 14.495 66.245 1.00 25.46 146 PHE B O 1
ATOM 3068 N N . GLY B 1 150 ? 22.917 13.296 66.291 1.00 26.20 147 GLY B N 1
ATOM 3069 C CA . GLY B 1 150 ? 22.437 12.349 67.297 1.00 27.03 147 GLY B CA 1
ATOM 3070 C C . GLY B 1 150 ? 21.314 11.440 66.845 1.00 25.93 147 GLY B C 1
ATOM 3071 O O . GLY B 1 150 ? 20.569 10.920 67.654 1.00 26.03 147 GLY B O 1
ATOM 3072 N N . ILE B 1 151 ? 21.190 11.264 65.532 1.00 23.78 148 ILE B N 1
ATOM 3073 C CA . ILE B 1 151 ? 20.202 10.349 64.947 1.00 21.97 148 ILE B CA 1
ATOM 3074 C C . ILE B 1 151 ? 20.904 9.025 64.682 1.00 22.47 148 ILE B C 1
ATOM 3075 O O . ILE B 1 151 ? 22.051 8.982 64.211 1.00 22.77 148 ILE B O 1
ATOM 3080 N N . GLN B 1 152 ? 20.181 7.956 64.960 1.00 22.86 149 GLN B N 1
ATOM 3081 C CA . GLN B 1 152 ? 20.566 6.590 64.663 1.00 23.05 149 GLN B CA 1
ATOM 3082 C C . GLN B 1 152 ? 20.214 6.232 63.219 1.00 20.90 149 GLN B C 1
ATOM 3083 O O . GLN B 1 152 ? 19.049 6.279 62.856 1.00 19.58 149 GLN B O 1
ATOM 3089 N N . PRO B 1 153 ? 21.214 5.854 62.399 1.00 20.33 150 PRO B N 1
ATOM 3090 C CA . PRO B 1 153 ? 20.932 5.314 61.069 1.00 20.49 150 PRO B CA 1
ATOM 3091 C C . PRO B 1 153 ? 20.460 3.842 61.133 1.00 21.78 150 PRO B C 1
ATOM 3092 O O . PRO B 1 153 ? 21.059 3.019 61.866 1.00 24.41 150 PRO B O 1
ATOM 3096 N N . ILE B 1 154 ? 19.406 3.515 60.394 1.00 22.44 151 ILE B N 1
ATOM 3097 C CA . ILE B 1 154 ? 18.888 2.160 60.297 1.00 22.14 151 ILE B CA 1
ATOM 3098 C C . ILE B 1 154 ? 19.086 1.669 58.890 1.00 22.62 151 ILE B C 1
ATOM 3099 O O . ILE B 1 154 ? 18.882 2.420 57.976 1.00 23.03 151 ILE B O 1
ATOM 3104 N N . PHE B 1 155 ? 19.555 0.433 58.743 1.00 23.24 152 PHE B N 1
ATOM 3105 C CA . PHE B 1 155 ? 19.795 -0.194 57.437 1.00 24.93 152 PHE B CA 1
ATOM 3106 C C . PHE B 1 155 ? 18.996 -1.460 57.264 1.00 26.06 152 PHE B C 1
ATOM 3107 O O . PHE B 1 155 ? 18.664 -2.170 58.215 1.00 25.41 152 PHE B O 1
ATOM 3115 N N . ILE B 1 156 ? 18.759 -1.774 56.010 1.00 29.18 153 ILE B N 1
ATOM 3116 C CA . ILE B 1 156 ? 18.084 -2.999 55.621 1.00 31.31 153 ILE B CA 1
ATOM 3117 C C . ILE B 1 156 ? 19.149 -4.023 55.367 1.00 35.19 153 ILE B C 1
ATOM 3118 O O . ILE B 1 156 ? 20.093 -3.721 54.654 1.00 33.88 153 ILE B O 1
ATOM 3123 N N . ALA B 1 157 ? 19.016 -5.201 55.967 1.00 39.79 154 ALA B N 1
ATOM 3124 C CA . ALA B 1 157 ? 19.894 -6.338 55.643 1.00 46.52 154 ALA B CA 1
ATOM 3125 C C . ALA B 1 157 ? 19.131 -7.370 54.775 1.00 52.05 154 ALA B C 1
ATOM 3126 O O . ALA B 1 157 ? 18.344 -8.187 55.287 1.00 52.20 154 ALA B O 1
ATOM 3128 N N . PRO B 1 158 ? 19.348 -7.333 53.454 1.00 59.49 155 PRO B N 1
ATOM 3129 C CA . PRO B 1 158 ? 18.668 -8.331 52.617 1.00 65.16 155 PRO B CA 1
ATOM 3130 C C . PRO B 1 158 ? 19.388 -9.696 52.696 1.00 71.85 155 PRO B C 1
ATOM 3131 O O . PRO B 1 158 ? 20.615 -9.739 52.896 1.00 73.12 155 PRO B O 1
ATOM 3135 N N . PRO B 1 159 ? 18.636 -10.806 52.558 1.00 92.88 156 PRO B N 1
ATOM 3136 C CA . PRO B 1 159 ? 19.274 -12.122 52.795 1.00 95.65 156 PRO B CA 1
ATOM 3137 C C . PRO B 1 159 ? 20.383 -12.408 51.784 1.00 100.62 156 PRO B C 1
ATOM 3138 O O . PRO B 1 159 ? 21.415 -12.975 52.142 1.00 98.70 156 PRO B O 1
ATOM 3142 N N . THR B 1 160 ? 20.162 -11.977 50.544 1.00 108.72 157 THR B N 1
ATOM 3143 C CA . THR B 1 160 ? 21.160 -12.043 49.484 1.00 114.12 157 THR B CA 1
ATOM 3144 C C . THR B 1 160 ? 22.516 -11.494 49.928 1.00 111.15 157 THR B C 1
ATOM 3145 O O . THR B 1 160 ? 23.553 -12.032 49.542 1.00 112.95 157 THR B O 1
ATOM 3149 N N . ALA B 1 161 ? 22.499 -10.443 50.750 1.00 107.95 158 ALA B N 1
ATOM 3150 C CA . ALA B 1 161 ? 23.727 -9.804 51.255 1.00 105.73 158 ALA B CA 1
ATOM 3151 C C . ALA B 1 161 ? 24.696 -10.797 51.900 1.00 106.04 158 ALA B C 1
ATOM 3152 O O . ALA B 1 161 ? 24.300 -11.876 52.342 1.00 106.12 158 ALA B O 1
ATOM 3154 N N . SER B 1 162 ? 25.963 -10.400 51.969 1.00 107.28 159 SER B N 1
ATOM 3155 C CA . SER B 1 162 ? 27.067 -11.349 52.145 1.00 110.49 159 SER B CA 1
ATOM 3156 C C . SER B 1 162 ? 27.746 -11.288 53.517 1.00 108.56 159 SER B C 1
ATOM 3157 O O . SER B 1 162 ? 27.333 -11.999 54.439 1.00 106.81 159 SER B O 1
ATOM 3160 N N . ASP B 1 163 ? 28.797 -10.465 53.628 1.00 110.01 160 ASP B N 1
ATOM 3161 C CA . ASP B 1 163 ? 29.594 -10.331 54.857 1.00 110.09 160 ASP B CA 1
ATOM 3162 C C . ASP B 1 163 ? 30.016 -8.894 55.110 1.00 109.03 160 ASP B C 1
ATOM 3163 O O . ASP B 1 163 ? 29.681 -8.319 56.136 1.00 106.44 160 ASP B O 1
ATOM 3168 N N . GLU B 1 164 ? 30.771 -8.315 54.189 1.00 111.35 161 GLU B N 1
ATOM 3169 C CA . GLU B 1 164 ? 31.284 -6.963 54.391 1.00 110.77 161 GLU B CA 1
ATOM 3170 C C . GLU B 1 164 ? 30.161 -5.933 54.322 1.00 104.30 161 GLU B C 1
ATOM 3171 O O . GLU B 1 164 ? 30.216 -4.904 54.996 1.00 102.44 161 GLU B O 1
ATOM 3177 N N . THR B 1 165 ? 29.149 -6.233 53.509 1.00 100.99 162 THR B N 1
ATOM 3178 C CA . THR B 1 165 ? 27.882 -5.511 53.525 1.00 95.80 162 THR B CA 1
ATOM 3179 C C . THR B 1 165 ? 27.252 -5.638 54.897 1.00 90.93 162 THR B C 1
ATOM 3180 O O . THR B 1 165 ? 26.629 -4.709 55.398 1.00 88.38 162 THR B O 1
ATOM 3184 N N . LEU B 1 166 ? 27.431 -6.806 55.490 1.00 89.56 163 LEU B N 1
ATOM 3185 C CA . LEU B 1 166 ? 26.749 -7.185 56.713 1.00 85.82 163 LEU B CA 1
ATOM 3186 C C . LEU B 1 166 ? 27.449 -6.710 58.007 1.00 84.90 163 LEU B C 1
ATOM 3187 O O . LEU B 1 166 ? 26.774 -6.443 59.001 1.00 82.95 163 LEU B O 1
ATOM 3192 N N . ARG B 1 167 ? 28.780 -6.609 57.997 1.00 86.76 164 ARG B N 1
ATOM 3193 C CA . ARG B 1 167 ? 29.534 -6.051 59.129 1.00 87.64 164 ARG B CA 1
ATOM 3194 C C . ARG B 1 167 ? 29.429 -4.535 59.080 1.00 83.94 164 ARG B C 1
ATOM 3195 O O . ARG B 1 167 ? 29.535 -3.865 60.103 1.00 84.34 164 ARG B O 1
ATOM 3203 N N . ALA B 1 168 ? 29.244 -4.004 57.878 1.00 79.87 165 ALA B N 1
ATOM 3204 C CA . ALA B 1 168 ? 28.969 -2.586 57.695 1.00 76.30 165 ALA B CA 1
ATOM 3205 C C . ALA B 1 168 ? 27.606 -2.193 58.299 1.00 70.46 165 ALA B C 1
ATOM 3206 O O . ALA B 1 168 ? 27.460 -1.120 58.881 1.00 69.28 165 ALA B O 1
ATOM 3208 N N . VAL B 1 169 ? 26.612 -3.069 58.145 1.00 66.45 166 VAL B N 1
ATOM 3209 C CA . VAL B 1 169 ? 25.286 -2.846 58.718 1.00 62.42 166 VAL B CA 1
ATOM 3210 C C . VAL B 1 169 ? 25.337 -2.908 60.234 1.00 61.49 166 VAL B C 1
ATOM 3211 O O . VAL B 1 169 ? 24.713 -2.095 60.896 1.00 60.09 166 VAL B O 1
ATOM 3215 N N . ALA B 1 170 ? 26.106 -3.847 60.776 1.00 62.57 167 ALA B N 1
ATOM 3216 C CA . ALA B 1 170 ? 26.218 -4.025 62.227 1.00 63.68 167 ALA B CA 1
ATOM 3217 C C . ALA B 1 170 ? 27.069 -2.939 62.847 1.00 65.74 167 ALA B C 1
ATOM 3218 O O . ALA B 1 170 ? 26.814 -2.516 63.961 1.00 67.54 167 ALA B O 1
ATOM 3220 N N . GLN B 1 171 ? 28.093 -2.501 62.134 1.00 66.31 168 GLN B N 1
ATOM 3221 C CA . GLN B 1 171 ? 28.971 -1.462 62.638 1.00 69.27 168 GLN B CA 1
ATOM 3222 C C . GLN B 1 171 ? 28.244 -0.128 62.595 1.00 64.74 168 GLN B C 1
ATOM 3223 O O . GLN B 1 171 ? 28.073 0.495 63.638 1.00 66.60 168 GLN B O 1
ATOM 3229 N N . LEU B 1 172 ? 27.787 0.275 61.394 1.00 58.79 169 LEU B N 1
ATOM 3230 C CA . LEU B 1 172 ? 27.307 1.647 61.115 1.00 54.77 169 LEU B CA 1
ATOM 3231 C C . LEU B 1 172 ? 25.918 1.875 61.692 1.00 50.43 169 LEU B C 1
ATOM 3232 O O . LEU B 1 172 ? 25.625 2.943 62.191 1.00 50.57 169 LEU B O 1
ATOM 3237 N N . GLY B 1 173 ? 25.080 0.848 61.603 1.00 46.31 170 GLY B N 1
ATOM 3238 C CA . GLY B 1 173 ? 23.722 0.863 62.127 1.00 43.26 170 GLY B CA 1
ATOM 3239 C C . GLY B 1 173 ? 23.557 1.011 63.631 1.00 43.28 170 GLY B C 1
ATOM 3240 O O . GLY B 1 173 ? 24.369 0.565 64.408 1.00 45.84 170 GLY B O 1
ATOM 3241 N N . LYS B 1 174 ? 22.470 1.647 64.020 1.00 38.92 171 LYS B N 1
ATOM 3242 C CA . LYS B 1 174 ? 22.113 1.823 65.426 1.00 37.72 171 LYS B CA 1
ATOM 3243 C C . LYS B 1 174 ? 20.603 1.660 65.573 1.00 35.09 171 LYS B C 1
ATOM 3244 O O . LYS B 1 174 ? 19.865 1.797 64.583 1.00 34.89 171 LYS B O 1
ATOM 3250 N N . GLY B 1 175 ? 20.146 1.376 66.790 1.00 32.09 172 GLY B N 1
ATOM 3251 C CA . GLY B 1 175 ? 18.713 1.289 67.059 1.00 29.46 172 GLY B CA 1
ATOM 3252 C C . GLY B 1 175 ? 18.153 -0.105 66.820 1.00 27.48 172 GLY B C 1
ATOM 3253 O O . GLY B 1 175 ? 17.990 -0.874 67.784 1.00 25.42 172 GLY B O 1
ATOM 3254 N N . TYR B 1 176 ? 17.804 -0.399 65.563 1.00 24.25 173 TYR B N 1
ATOM 3255 C CA . TYR B 1 176 ? 17.529 -1.767 65.121 1.00 23.95 173 TYR B CA 1
ATOM 3256 C C . TYR B 1 176 ? 18.012 -2.012 63.695 1.00 23.35 173 TYR B C 1
ATOM 3257 O O . TYR B 1 176 ? 18.494 -1.115 63.072 1.00 23.37 173 TYR B O 1
ATOM 3266 N N . THR B 1 177 ? 17.941 -3.257 63.238 1.00 23.54 174 THR B N 1
ATOM 3267 C CA . THR B 1 177 ? 18.327 -3.641 61.879 1.00 23.89 174 THR B CA 1
ATOM 3268 C C . THR B 1 177 ? 17.057 -4.092 61.210 1.00 23.20 174 THR B C 1
ATOM 3269 O O . THR B 1 177 ? 16.251 -4.820 61.799 1.00 21.79 174 THR B O 1
ATOM 3273 N N . TYR B 1 178 ? 16.851 -3.629 59.990 1.00 22.27 175 TYR B N 1
ATOM 3274 C CA . TYR B 1 178 ? 15.637 -3.955 59.257 1.00 23.13 175 TYR B CA 1
ATOM 3275 C C . TYR B 1 178 ? 15.854 -5.182 58.347 1.00 24.09 175 TYR B C 1
ATOM 3276 O O . TYR B 1 178 ? 16.642 -5.116 57.456 1.00 22.40 175 TYR B O 1
ATOM 3285 N N . LEU B 1 179 ? 15.148 -6.288 58.586 1.00 25.60 176 LEU B N 1
ATOM 3286 C CA . LEU B 1 179 ? 15.334 -7.491 57.759 1.00 28.74 176 LEU B CA 1
ATOM 3287 C C . LEU B 1 179 ? 14.128 -7.747 56.887 1.00 30.22 176 LEU B C 1
ATOM 3288 O O . LEU B 1 179 ? 12.996 -7.581 57.324 1.00 29.88 176 LEU B O 1
ATOM 3293 N N . LEU B 1 180 ? 14.404 -8.117 55.643 1.00 33.09 177 LEU B N 1
ATOM 3294 C CA . LEU B 1 180 ? 13.376 -8.509 54.675 1.00 36.17 177 LEU B CA 1
ATOM 3295 C C . LEU B 1 180 ? 13.309 -10.042 54.482 1.00 38.83 177 LEU B C 1
ATOM 3296 O O . LEU B 1 180 ? 12.655 -10.527 53.598 1.00 39.77 177 LEU B O 1
ATOM 3301 N N . SER B 1 181 ? 13.965 -10.795 55.336 1.00 41.88 178 SER B N 1
ATOM 3302 C CA . SER B 1 181 ? 13.779 -12.237 55.356 1.00 46.36 178 SER B CA 1
ATOM 3303 C C . SER B 1 181 ? 12.373 -12.620 55.806 1.00 47.95 178 SER B C 1
ATOM 3304 O O . SER B 1 181 ? 11.804 -11.960 56.669 1.00 48.26 178 SER B O 1
ATOM 3307 N N . ARG B 1 182 ? 11.817 -13.695 55.262 1.00 51.46 179 ARG B N 1
ATOM 3308 C CA . ARG B 1 182 ? 10.530 -14.199 55.795 1.0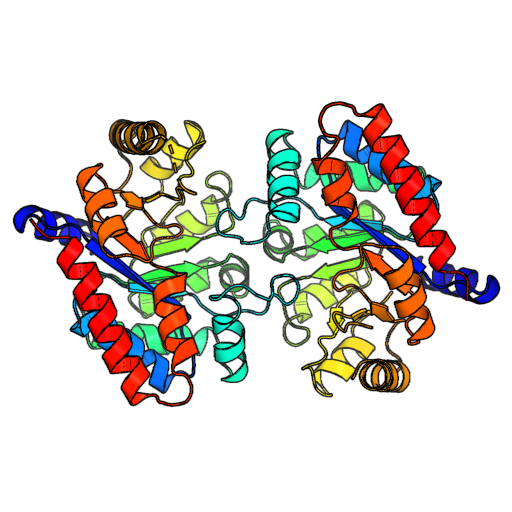0 53.78 179 ARG B CA 1
ATOM 3309 C C . ARG B 1 182 ? 10.701 -15.369 56.787 1.00 54.95 179 ARG B C 1
ATOM 3310 O O . ARG B 1 182 ? 11.693 -16.089 56.733 1.00 55.80 179 ARG B O 1
ATOM 3318 N N . ALA B 1 183 ? 9.741 -15.507 57.705 1.00 55.65 180 ALA B N 1
ATOM 3319 C CA . ALA B 1 183 ? 9.646 -16.656 58.605 1.00 57.16 180 ALA B CA 1
ATOM 3320 C C . ALA B 1 183 ? 8.425 -17.530 58.234 1.00 59.11 180 ALA B C 1
ATOM 3321 O O . ALA B 1 183 ? 8.086 -18.521 58.914 1.00 60.92 180 ALA B O 1
ATOM 3323 N N . PRO B 1 195 ? 17.271 -19.998 55.909 1.00 101.74 192 PRO B N 1
ATOM 3324 C CA . PRO B 1 195 ? 18.019 -18.804 55.559 1.00 99.86 192 PRO B CA 1
ATOM 3325 C C . PRO B 1 195 ? 17.969 -17.742 56.666 1.00 93.09 192 PRO B C 1
ATOM 3326 O O . PRO B 1 195 ? 18.954 -17.050 56.898 1.00 92.18 192 PRO B O 1
ATOM 3328 N N . VAL B 1 196 ? 16.828 -17.625 57.347 1.00 89.12 193 VAL B N 1
ATOM 3329 C CA . VAL B 1 196 ? 16.622 -16.569 58.359 1.00 84.96 193 VAL B CA 1
ATOM 3330 C C . VAL B 1 196 ? 17.329 -16.840 59.680 1.00 84.74 193 VAL B C 1
ATOM 3331 O O . VAL B 1 196 ? 17.912 -15.930 60.249 1.00 82.58 193 VAL B O 1
ATOM 3335 N N . HIS B 1 197 ? 17.271 -18.084 60.161 1.00 87.81 194 HIS B N 1
ATOM 3336 C CA . HIS B 1 197 ? 18.058 -18.515 61.328 1.00 90.63 194 HIS B CA 1
ATOM 3337 C C . HIS B 1 197 ? 19.496 -18.102 61.081 1.00 89.84 194 HIS B C 1
ATOM 3338 O O . HIS B 1 197 ? 20.144 -17.519 61.950 1.00 89.28 194 HIS B O 1
ATOM 3345 N N . ALA B 1 198 ? 19.959 -18.404 59.868 1.00 90.35 195 ALA B N 1
ATOM 3346 C CA . ALA B 1 198 ? 21.331 -18.154 59.432 1.00 92.05 195 ALA B CA 1
ATOM 3347 C C . ALA B 1 198 ? 21.702 -16.680 59.437 1.00 84.69 195 ALA B C 1
ATOM 3348 O O . ALA B 1 198 ? 22.732 -16.318 59.985 1.00 85.33 195 ALA B O 1
ATOM 3350 N N . LEU B 1 199 ? 20.861 -15.841 58.831 1.00 78.27 196 LEU B N 1
ATOM 3351 C CA . LEU B 1 199 ? 21.142 -14.408 58.702 1.00 73.04 196 LEU B CA 1
ATOM 3352 C C . LEU B 1 199 ? 21.089 -13.686 60.051 1.00 69.02 196 LEU B C 1
ATOM 3353 O O . LEU B 1 199 ? 21.867 -12.766 60.290 1.00 67.35 196 LEU B O 1
ATOM 3358 N N . LEU B 1 200 ? 20.161 -14.092 60.918 1.00 67.71 197 LEU B N 1
ATOM 3359 C CA . LEU B 1 200 ? 20.092 -13.576 62.282 1.00 66.94 197 LEU B CA 1
ATOM 3360 C C . LEU B 1 200 ? 21.346 -13.963 63.049 1.00 70.11 197 LEU B C 1
ATOM 3361 O O . LEU B 1 200 ? 21.887 -13.161 63.808 1.00 69.15 197 LEU B O 1
ATOM 3366 N N . GLU B 1 201 ? 21.815 -15.189 62.833 1.00 74.31 198 GLU B N 1
ATOM 3367 C CA . GLU B 1 201 ? 23.012 -15.675 63.519 1.00 80.68 198 GLU B CA 1
ATOM 3368 C C . GLU B 1 201 ? 24.214 -14.766 63.260 1.00 79.22 198 GLU B C 1
ATOM 3369 O O . GLU B 1 201 ? 24.838 -14.295 64.202 1.00 80.30 198 GLU B O 1
ATOM 3375 N N . ARG B 1 202 ? 24.522 -14.504 61.997 1.00 77.63 199 ARG B N 1
ATOM 3376 C CA . ARG B 1 202 ? 25.637 -13.618 61.665 1.00 77.80 199 ARG B CA 1
ATOM 3377 C C . ARG B 1 202 ? 25.445 -12.209 62.230 1.00 71.50 199 ARG B C 1
ATOM 3378 O O . ARG B 1 202 ? 26.405 -11.591 62.670 1.00 72.77 199 ARG B O 1
ATOM 3386 N N . LEU B 1 203 ? 24.219 -11.703 62.228 1.00 66.12 200 LEU B N 1
ATOM 3387 C CA . LEU B 1 203 ? 23.974 -10.359 62.737 1.00 62.94 200 LEU B CA 1
ATOM 3388 C C . LEU B 1 203 ? 24.340 -10.273 64.198 1.00 65.62 200 LEU B C 1
ATOM 3389 O O . LEU B 1 203 ? 25.050 -9.364 64.593 1.00 65.78 200 LEU B O 1
ATOM 3394 N N . GLN B 1 204 ? 23.862 -11.224 64.993 1.00 68.93 201 GLN B N 1
ATOM 3395 C CA . GLN B 1 204 ? 24.179 -11.253 66.418 1.00 73.88 201 GLN B CA 1
ATOM 3396 C C . GLN B 1 204 ? 25.658 -11.546 66.634 1.00 77.40 201 GLN B C 1
ATOM 3397 O O . GLN B 1 204 ? 26.252 -11.052 67.585 1.00 80.13 201 GLN B O 1
ATOM 3403 N N . GLN B 1 205 ? 26.246 -12.335 65.739 1.00 78.73 202 GLN B N 1
ATOM 3404 C CA . GLN B 1 205 ? 27.686 -12.617 65.786 1.00 84.40 202 GLN B CA 1
ATOM 3405 C C . GLN B 1 205 ? 28.532 -11.370 65.520 1.00 80.34 202 GLN B C 1
ATOM 3406 O O . GLN B 1 205 ? 29.612 -11.244 66.076 1.00 84.48 202 GLN B O 1
ATOM 3412 N N . PHE B 1 206 ? 28.054 -10.455 64.676 1.00 72.54 203 PHE B N 1
ATOM 3413 C CA . PHE B 1 206 ? 28.765 -9.188 64.438 1.00 69.23 203 PHE B CA 1
ATOM 3414 C C . PHE B 1 206 ? 28.342 -8.034 65.364 1.00 64.67 203 PHE B C 1
ATOM 3415 O O . PHE B 1 206 ? 28.786 -6.908 65.174 1.00 62.54 203 PHE B O 1
ATOM 3423 N N . ASP B 1 207 ? 27.504 -8.298 66.358 1.00 63.84 204 ASP B N 1
ATOM 3424 C CA . ASP B 1 207 ? 27.066 -7.242 67.280 1.00 63.25 204 ASP B CA 1
ATOM 3425 C C . ASP B 1 207 ? 26.117 -6.216 66.630 1.00 56.93 204 ASP B C 1
ATOM 3426 O O . ASP B 1 207 ? 26.096 -5.056 67.003 1.00 58.31 204 ASP B O 1
ATOM 3431 N N . ALA B 1 208 ? 25.311 -6.651 65.674 1.00 45.40 205 ALA B N 1
ATOM 3432 C CA . ALA B 1 208 ? 24.339 -5.754 65.040 1.00 42.37 205 ALA B CA 1
ATOM 3433 C C . ALA B 1 208 ? 23.248 -5.246 66.025 1.00 39.54 205 ALA B C 1
ATOM 3434 O O . ALA B 1 208 ? 22.975 -5.837 67.056 1.00 38.37 205 ALA B O 1
ATOM 3436 N N . PRO B 1 209 ? 22.630 -4.118 65.712 1.00 37.09 206 PRO B N 1
ATOM 3437 C CA . PRO B 1 209 ? 21.508 -3.812 66.583 1.00 35.17 206 PRO B CA 1
ATOM 3438 C C . PRO B 1 209 ? 20.360 -4.828 66.344 1.00 33.23 206 PRO B C 1
ATOM 3439 O O . PRO B 1 209 ? 20.301 -5.503 65.298 1.00 32.04 206 PRO B O 1
ATOM 3443 N N . PRO B 1 210 ? 19.494 -4.988 67.344 1.00 31.15 207 PRO B N 1
ATOM 3444 C CA . PRO B 1 210 ? 18.474 -6.022 67.308 1.00 29.69 207 PRO B CA 1
ATOM 3445 C C . PRO B 1 210 ? 17.694 -5.990 65.996 1.00 28.70 207 PRO B C 1
ATOM 3446 O O . PRO B 1 210 ? 17.322 -4.905 65.496 1.00 27.43 207 PRO B O 1
ATOM 3450 N N . ALA B 1 211 ? 17.412 -7.175 65.495 1.00 27.64 208 ALA B N 1
ATOM 3451 C CA . ALA B 1 211 ? 16.825 -7.397 64.181 1.00 28.00 208 ALA B CA 1
ATOM 3452 C C . ALA B 1 211 ? 15.293 -7.455 64.209 1.00 27.11 208 ALA B C 1
ATOM 3453 O O . ALA B 1 211 ? 14.698 -8.236 64.976 1.00 27.73 208 ALA B O 1
ATOM 3455 N N . LEU B 1 212 ? 14.656 -6.618 63.387 1.00 25.71 209 LEU B N 1
ATOM 3456 C CA . LEU B 1 212 ? 13.197 -6.697 63.190 1.00 24.85 209 LEU B CA 1
ATOM 3457 C C . LEU B 1 212 ? 12.885 -7.251 61.777 1.00 26.07 209 LEU B C 1
ATOM 3458 O O . LEU B 1 212 ? 13.566 -6.873 60.799 1.00 26.91 209 LEU B O 1
ATOM 3463 N N . LEU B 1 213 ? 11.906 -8.161 61.690 1.00 25.05 210 LEU B N 1
ATOM 3464 C CA . LEU B 1 213 ? 11.482 -8.706 60.397 1.00 26.59 210 LEU B CA 1
ATOM 3465 C C . LEU B 1 213 ? 10.434 -7.794 59.835 1.00 26.38 210 LEU B C 1
ATOM 3466 O O . LEU B 1 213 ? 9.449 -7.541 60.499 1.00 24.91 210 LEU B O 1
ATOM 3471 N N . GLY B 1 214 ? 10.613 -7.343 58.594 1.00 27.60 211 GLY B N 1
ATOM 3472 C CA . GLY B 1 214 ? 9.639 -6.425 57.976 1.00 28.59 211 GLY B CA 1
ATOM 3473 C C . GLY B 1 214 ? 8.948 -6.827 56.671 1.00 30.12 211 GLY B C 1
ATOM 3474 O O . GLY B 1 214 ? 8.273 -5.982 56.065 1.00 30.92 211 GLY B O 1
ATOM 3475 N N . PHE B 1 215 ? 9.079 -8.084 56.241 1.00 29.73 212 PHE B N 1
ATOM 3476 C CA . PHE B 1 215 ? 8.488 -8.512 54.986 1.00 31.41 212 PHE B CA 1
ATOM 3477 C C . PHE B 1 215 ? 7.146 -9.137 55.191 1.00 32.14 212 PHE B C 1
ATOM 3478 O O . PHE B 1 215 ? 7.029 -10.163 55.874 1.00 33.72 212 PHE B O 1
ATOM 3486 N N . GLY B 1 216 ? 6.148 -8.523 54.592 1.00 32.40 213 GLY B N 1
ATOM 3487 C CA . GLY B 1 216 ? 4.788 -9.059 54.512 1.00 33.15 213 GLY B CA 1
ATOM 3488 C C . GLY B 1 216 ? 4.076 -9.284 55.847 1.00 31.87 213 GLY B C 1
ATOM 3489 O O . GLY B 1 216 ? 3.251 -10.188 55.952 1.00 32.37 213 GLY B O 1
ATOM 3490 N N . ILE B 1 217 ? 4.422 -8.488 56.853 1.00 29.81 214 ILE B N 1
ATOM 3491 C CA . ILE B 1 217 ? 3.869 -8.652 58.187 1.00 28.41 214 ILE B CA 1
ATOM 3492 C C . ILE B 1 217 ? 2.526 -7.938 58.284 1.00 28.83 214 ILE B C 1
ATOM 3493 O O . ILE B 1 217 ? 2.467 -6.699 58.500 1.00 29.91 214 ILE B O 1
ATOM 3498 N N . SER B 1 218 ? 1.456 -8.691 58.079 1.00 27.99 215 SER B N 1
ATOM 3499 C CA . SER B 1 218 ? 0.127 -8.118 58.184 1.00 28.70 215 SER B CA 1
ATOM 3500 C C . SER B 1 218 ? -0.867 -8.857 59.090 1.00 27.77 215 SER B C 1
ATOM 3501 O O . SER B 1 218 ? -2.006 -8.367 59.227 1.00 27.02 215 SER B O 1
ATOM 3504 N N . GLU B 1 219 ? -0.461 -9.988 59.689 1.00 27.11 216 GLU B N 1
ATOM 3505 C CA . GLU B 1 219 ? -1.333 -10.723 60.615 1.00 27.83 216 GLU B CA 1
ATOM 3506 C C . GLU B 1 219 ? -0.584 -11.060 61.897 1.00 26.91 216 GLU B C 1
ATOM 3507 O O . GLU B 1 219 ? 0.627 -11.231 61.877 1.00 25.76 216 GLU B O 1
ATOM 3513 N N . PRO B 1 220 ? -1.291 -11.155 63.018 1.00 27.60 217 PRO B N 1
ATOM 3514 C CA . PRO B 1 220 ? -0.608 -11.461 64.274 1.00 28.70 217 PRO B CA 1
ATOM 3515 C C . PRO B 1 220 ? 0.208 -12.724 64.236 1.00 28.68 217 PRO B C 1
ATOM 3516 O O . PRO B 1 220 ? 1.242 -12.773 64.860 1.00 28.21 217 PRO B O 1
ATOM 3520 N N . ALA B 1 221 ? -0.236 -13.734 63.490 1.00 29.39 218 ALA B N 1
ATOM 3521 C CA . ALA B 1 221 ? 0.515 -14.965 63.410 1.00 29.92 218 ALA B CA 1
ATOM 3522 C C . ALA B 1 221 ? 1.906 -14.749 62.779 1.00 28.84 218 ALA B C 1
ATOM 3523 O O . ALA B 1 221 ? 2.836 -15.462 63.131 1.00 28.64 218 ALA B O 1
ATOM 3525 N N . GLN B 1 222 ? 2.058 -13.786 61.871 1.00 27.63 219 GLN B N 1
ATOM 3526 C CA . GLN B 1 222 ? 3.398 -13.436 61.388 1.00 27.94 219 GLN B CA 1
ATOM 3527 C C . GLN B 1 222 ? 4.273 -12.779 62.433 1.00 27.45 219 GLN B C 1
ATOM 3528 O O . GLN B 1 222 ? 5.476 -12.843 62.326 1.00 26.88 219 GLN B O 1
ATOM 3534 N N . VAL B 1 223 ? 3.669 -12.096 63.396 1.00 27.57 220 VAL B N 1
ATOM 3535 C CA . VAL B 1 223 ? 4.446 -11.462 64.472 1.00 27.68 220 VAL B CA 1
ATOM 3536 C C . VAL B 1 223 ? 5.000 -12.548 65.417 1.00 28.89 220 VAL B C 1
ATOM 3537 O O . VAL B 1 223 ? 6.207 -12.593 65.710 1.00 28.29 220 VAL B O 1
ATOM 3541 N N . LYS B 1 224 ? 4.122 -13.448 65.839 1.00 30.81 221 LYS B N 1
ATOM 3542 C CA . LYS B 1 224 ? 4.556 -14.577 66.666 1.00 33.16 221 LYS B CA 1
ATOM 3543 C C . LYS B 1 224 ? 5.609 -15.398 65.921 1.00 32.93 221 LYS B C 1
ATOM 3544 O O . LYS B 1 224 ? 6.651 -15.692 66.458 1.00 32.02 221 LYS B O 1
ATOM 3550 N N . GLN B 1 225 ? 5.375 -15.724 64.655 1.00 33.65 222 GLN B N 1
ATOM 3551 C CA . GLN B 1 225 ? 6.389 -16.429 63.867 1.00 33.53 222 GLN B CA 1
ATOM 3552 C C . GLN B 1 225 ? 7.757 -15.732 63.786 1.00 32.30 222 GLN B C 1
ATOM 3553 O O . GLN B 1 225 ? 8.778 -16.410 63.865 1.00 31.58 222 GLN B O 1
ATOM 3559 N N . ALA B 1 226 ? 7.786 -14.407 63.555 1.00 30.38 223 ALA B N 1
ATOM 3560 C CA . ALA B 1 226 ? 9.039 -13.615 63.599 1.00 30.40 223 ALA B CA 1
ATOM 3561 C C . ALA B 1 226 ? 9.857 -13.825 64.865 1.00 31.17 223 ALA B C 1
ATOM 3562 O O . ALA B 1 226 ? 11.076 -14.030 64.798 1.00 30.71 223 ALA B O 1
ATOM 3564 N N . ILE B 1 227 ? 9.175 -13.773 66.010 1.00 31.68 224 ILE B N 1
ATOM 3565 C CA . ILE B 1 227 ? 9.825 -13.912 67.306 1.00 33.24 224 ILE B CA 1
ATOM 3566 C C . ILE B 1 227 ? 10.308 -15.332 67.541 1.00 34.90 224 ILE B C 1
ATOM 3567 O O . ILE B 1 227 ? 11.453 -15.554 67.876 1.00 35.31 224 ILE B O 1
ATOM 3572 N N . GLU B 1 228 ? 9.428 -16.296 67.308 1.00 36.86 225 GLU B N 1
ATOM 3573 C CA . GLU B 1 228 ? 9.775 -17.702 67.354 1.00 38.63 225 GLU B CA 1
ATOM 3574 C C . GLU B 1 228 ? 10.979 -18.006 66.483 1.00 38.41 225 GLU B C 1
ATOM 3575 O O . GLU B 1 228 ? 11.784 -18.849 66.801 1.00 39.24 225 GLU B O 1
ATOM 3581 N N . ALA B 1 229 ? 11.079 -17.316 65.367 1.00 37.22 226 ALA B N 1
ATOM 3582 C CA . ALA B 1 229 ? 12.183 -17.480 64.481 1.00 37.03 226 ALA B CA 1
ATOM 3583 C C . ALA B 1 229 ? 13.495 -16.928 65.068 1.00 36.65 226 ALA B C 1
ATOM 3584 O O . ALA B 1 229 ? 14.539 -17.164 64.468 1.00 36.81 226 ALA B O 1
ATOM 3586 N N . GLY B 1 230 ? 13.436 -16.161 66.179 1.00 35.32 227 GLY B N 1
ATOM 3587 C CA . GLY B 1 230 ? 14.639 -15.571 66.817 1.00 34.52 227 GLY B CA 1
ATOM 3588 C C . GLY B 1 230 ? 14.851 -14.056 66.699 1.00 33.12 227 GLY B C 1
ATOM 3589 O O . GLY B 1 230 ? 15.779 -13.504 67.292 1.00 32.45 227 GLY B O 1
ATOM 3590 N N . ALA B 1 231 ? 13.982 -13.393 65.933 1.00 31.04 228 ALA B N 1
ATOM 3591 C CA . ALA B 1 231 ? 14.017 -11.933 65.716 1.00 29.01 228 ALA B CA 1
ATOM 3592 C C . ALA B 1 231 ? 13.575 -11.196 66.981 1.00 28.11 228 ALA B C 1
ATOM 3593 O O . ALA B 1 231 ? 12.846 -11.747 67.791 1.00 27.41 228 ALA B O 1
ATOM 3595 N N . ALA B 1 232 ? 13.963 -9.927 67.094 1.00 27.94 229 ALA B N 1
ATOM 3596 C CA . ALA B 1 232 ? 13.647 -9.130 68.282 1.00 26.96 229 ALA B CA 1
ATOM 3597 C C . ALA B 1 232 ? 12.255 -8.539 68.159 1.00 26.03 229 ALA B C 1
ATOM 3598 O O . ALA B 1 232 ? 11.767 -7.931 69.080 1.00 26.93 229 ALA B O 1
ATOM 3600 N N . GLY B 1 233 ? 11.569 -8.780 67.043 1.00 25.96 230 GLY B N 1
ATOM 3601 C CA . GLY B 1 233 ? 10.313 -8.089 66.757 1.00 24.34 230 GLY B CA 1
ATOM 3602 C C . GLY B 1 233 ? 9.963 -8.075 65.284 1.00 24.51 230 GLY B C 1
ATOM 3603 O O . GLY B 1 233 ? 10.640 -8.678 64.459 1.00 25.19 230 GLY B O 1
ATOM 3604 N N . ALA B 1 234 ? 8.889 -7.376 64.963 1.00 23.98 231 ALA B N 1
ATOM 3605 C CA . ALA B 1 234 ? 8.381 -7.303 63.610 1.00 23.26 231 ALA B CA 1
ATOM 3606 C C . ALA B 1 234 ? 7.855 -5.914 63.290 1.00 22.52 231 ALA B C 1
ATOM 3607 O O . ALA B 1 234 ? 7.322 -5.233 64.172 1.00 22.91 231 ALA B O 1
ATOM 3609 N N . ILE B 1 235 ? 8.037 -5.508 62.022 1.00 22.37 232 ILE B N 1
ATOM 3610 C CA . ILE B 1 235 ? 7.551 -4.243 61.480 1.00 21.45 232 ILE B CA 1
ATOM 3611 C C . ILE B 1 235 ? 6.508 -4.536 60.440 1.00 22.42 232 ILE B C 1
ATOM 3612 O O . ILE B 1 235 ? 6.789 -5.268 59.478 1.00 22.81 232 ILE B O 1
ATOM 3617 N N . SER B 1 236 ? 5.324 -3.936 60.593 1.00 22.47 233 SER B N 1
ATOM 3618 C CA . SER B 1 236 ? 4.250 -4.138 59.654 1.00 23.68 233 SER B CA 1
ATOM 3619 C C . SER B 1 236 ? 4.287 -2.980 58.662 1.00 23.33 233 SER B C 1
ATOM 3620 O O . SER B 1 236 ? 3.859 -1.863 58.986 1.00 23.63 233 SER B O 1
ATOM 3623 N N . GLY B 1 237 ? 4.803 -3.238 57.472 1.00 23.18 234 GLY B N 1
ATOM 3624 C CA . GLY B 1 237 ? 5.220 -2.190 56.569 1.00 22.86 234 GLY B CA 1
ATOM 3625 C C . GLY B 1 237 ? 4.112 -1.508 55.793 1.00 23.63 234 GLY B C 1
ATOM 3626 O O . GLY B 1 237 ? 4.259 -0.337 55.393 1.00 24.50 234 GLY B O 1
ATOM 3627 N N . SER B 1 238 ? 3.041 -2.243 55.524 1.00 23.98 235 SER B N 1
ATOM 3628 C CA . SER B 1 238 ? 1.904 -1.739 54.758 1.00 23.66 235 SER B CA 1
ATOM 3629 C C . SER B 1 238 ? 0.521 -2.066 55.332 1.00 23.13 235 SER B C 1
ATOM 3630 O O . SER B 1 238 ? -0.450 -1.441 54.956 1.00 23.01 235 SER B O 1
ATOM 3633 N N . ALA B 1 239 ? 0.412 -3.023 56.239 1.00 22.97 236 ALA B N 1
ATOM 3634 C CA . ALA B 1 239 ? -0.888 -3.427 56.774 1.00 23.08 236 ALA B CA 1
ATOM 3635 C C . ALA B 1 239 ? -1.766 -2.352 57.399 1.00 23.31 236 ALA B C 1
ATOM 3636 O O . ALA B 1 239 ? -3.019 -2.385 57.328 1.00 24.03 236 ALA B O 1
ATOM 3638 N N . VAL B 1 240 ? -1.116 -1.465 58.101 1.00 22.78 237 VAL B N 1
ATOM 3639 C CA . VAL B 1 240 ? -1.809 -0.400 58.786 1.00 22.07 237 VAL B CA 1
ATOM 3640 C C . VAL B 1 240 ? -2.324 0.589 57.746 1.00 20.82 237 VAL B C 1
ATOM 3641 O O . VAL B 1 240 ? -3.420 1.050 57.825 1.00 18.88 237 VAL B O 1
ATOM 3645 N N . VAL B 1 241 ? -1.559 0.831 56.710 1.00 20.93 238 VAL B N 1
ATOM 3646 C CA . VAL B 1 241 ? -2.006 1.724 55.652 1.00 20.90 238 VAL B CA 1
ATOM 3647 C C . VAL B 1 241 ? -3.235 1.138 54.938 1.00 22.24 238 VAL B C 1
ATOM 3648 O O . VAL B 1 241 ? -4.185 1.857 54.628 1.00 23.08 238 VAL B O 1
ATOM 3652 N N . LYS B 1 242 ? -3.265 -0.173 54.778 1.00 23.04 239 LYS B N 1
ATOM 3653 C CA . LYS B 1 242 ? -4.442 -0.821 54.174 1.00 25.54 239 LYS B CA 1
ATOM 3654 C C . LYS B 1 242 ? -5.742 -0.622 55.024 1.00 25.05 239 LYS B C 1
ATOM 3655 O O . LYS B 1 242 ? -6.849 -0.440 54.445 1.00 24.20 239 LYS B O 1
ATOM 3661 N N . ILE B 1 243 ? -5.600 -0.577 56.362 1.00 23.38 240 ILE B N 1
ATOM 3662 C CA . ILE B 1 243 ? -6.766 -0.365 57.206 1.00 23.50 240 ILE B CA 1
ATOM 3663 C C . ILE B 1 243 ? -7.228 1.074 57.002 1.00 24.36 240 ILE B C 1
ATOM 3664 O O . ILE B 1 243 ? -8.411 1.329 56.830 1.00 26.53 240 ILE B O 1
ATOM 3669 N N . ILE B 1 244 ? -6.293 2.018 56.938 1.00 23.89 241 ILE B N 1
ATOM 3670 C CA . ILE B 1 244 ? -6.646 3.393 56.653 1.00 23.42 241 ILE B CA 1
ATOM 3671 C C . ILE B 1 244 ? -7.461 3.470 55.350 1.00 25.50 241 ILE B C 1
ATOM 3672 O O . ILE B 1 244 ? -8.558 4.046 55.313 1.00 25.34 241 ILE B O 1
ATOM 3677 N N . GLU B 1 245 ? -6.923 2.829 54.321 1.00 27.41 242 GLU B N 1
ATOM 3678 C CA . GLU B 1 245 ? -7.439 2.897 52.966 1.00 29.43 242 GLU B CA 1
ATOM 3679 C C . GLU B 1 245 ? -8.871 2.380 52.873 1.00 30.66 242 GLU B C 1
ATOM 3680 O O . GLU B 1 245 ? -9.639 2.862 52.077 1.00 31.33 242 GLU B O 1
ATOM 3686 N N . THR B 1 246 ? -9.208 1.379 53.677 1.00 33.98 243 THR B N 1
ATOM 3687 C CA . THR B 1 246 ? -10.505 0.689 53.563 1.00 35.34 243 THR B CA 1
ATOM 3688 C C . THR B 1 246 ? -11.570 1.298 54.499 1.00 35.92 243 THR B C 1
ATOM 3689 O O . THR B 1 246 ? -12.690 0.818 54.582 1.00 38.10 243 THR B O 1
ATOM 3693 N N . HIS B 1 247 ? -11.204 2.315 55.252 1.00 35.49 244 HIS B N 1
ATOM 3694 C CA . HIS B 1 247 ? -12.121 2.969 56.182 1.00 36.56 244 HIS B CA 1
ATOM 3695 C C . HIS B 1 247 ? -12.016 4.494 56.022 1.00 36.98 244 HIS B C 1
ATOM 3696 O O . HIS B 1 247 ? -12.121 5.262 56.985 1.00 37.93 244 HIS B O 1
ATOM 3703 N N . LEU B 1 248 ? -11.779 4.937 54.802 1.00 37.52 245 LEU B N 1
ATOM 3704 C CA . LEU B 1 248 ? -11.656 6.354 54.505 1.00 37.68 245 LEU B CA 1
ATOM 3705 C C . LEU B 1 248 ? -12.904 7.183 54.835 1.00 39.32 245 LEU B C 1
ATOM 3706 O O . LEU B 1 248 ? -12.809 8.363 55.077 1.00 38.93 245 LEU B O 1
ATOM 3711 N N . ASP B 1 249 ? -14.079 6.573 54.843 1.00 41.74 246 ASP B N 1
ATOM 3712 C CA . ASP B 1 249 ? -15.322 7.364 54.966 1.00 44.33 246 ASP B CA 1
ATOM 3713 C C . ASP B 1 249 ? -15.830 7.518 56.380 1.00 43.94 246 ASP B C 1
ATOM 3714 O O . ASP B 1 249 ? -16.927 8.020 56.578 1.00 44.62 246 ASP B O 1
ATOM 3719 N N . ASN B 1 250 ? -15.045 7.076 57.355 1.00 42.46 247 ASN B N 1
ATOM 3720 C CA . ASN B 1 250 ? -15.505 7.029 58.723 1.00 43.14 247 ASN B CA 1
ATOM 3721 C C . ASN B 1 250 ? -14.285 7.049 59.645 1.00 41.50 247 ASN B C 1
ATOM 3722 O O . ASN B 1 250 ? -13.704 6.008 59.964 1.00 41.79 247 ASN B O 1
ATOM 3727 N N . PRO B 1 251 ? -13.850 8.249 59.999 1.00 39.88 248 PRO B N 1
ATOM 3728 C CA . PRO B 1 251 ? -12.663 8.442 60.814 1.00 38.08 248 PRO B CA 1
ATOM 3729 C C . PRO B 1 251 ? -12.666 7.746 62.183 1.00 36.55 248 PRO B C 1
ATOM 3730 O O . PRO B 1 251 ? -11.618 7.245 62.610 1.00 33.27 248 PRO B O 1
ATOM 3734 N N . ALA B 1 252 ? -13.792 7.761 62.877 1.00 36.69 249 ALA B N 1
ATOM 3735 C CA . ALA B 1 252 ? -13.872 7.157 64.224 1.00 37.27 249 ALA B CA 1
ATOM 3736 C C . ALA B 1 252 ? -13.694 5.608 64.165 1.00 36.70 249 ALA B C 1
ATOM 3737 O O . ALA B 1 252 ? -13.003 5.017 64.987 1.00 35.10 249 ALA B O 1
ATOM 3739 N N . LYS B 1 253 ? -14.270 4.992 63.147 1.00 37.42 250 LYS B N 1
ATOM 3740 C CA . LYS B 1 253 ? -14.107 3.567 62.886 1.00 38.35 250 LYS B CA 1
ATOM 3741 C C . LYS B 1 253 ? -12.688 3.254 62.474 1.00 36.75 250 LYS B C 1
ATOM 3742 O O . LYS B 1 253 ? -12.140 2.204 62.793 1.00 35.25 250 LYS B O 1
ATOM 3748 N N . GLN B 1 254 ? -12.110 4.163 61.711 1.00 35.02 251 GLN B N 1
ATOM 3749 C CA . GLN B 1 254 ? -10.787 3.936 61.222 1.00 34.07 251 GLN B CA 1
ATOM 3750 C C . GLN B 1 254 ? -9.888 3.782 62.448 1.00 32.23 251 GLN B C 1
ATOM 3751 O O . GLN B 1 254 ? -9.037 2.888 62.510 1.00 31.70 251 GLN B O 1
ATOM 3757 N N . LEU B 1 255 ? -10.123 4.614 63.449 1.00 30.85 252 LEU B N 1
ATOM 3758 C CA . LEU B 1 255 ? -9.305 4.589 64.667 1.00 29.97 252 LEU B CA 1
ATOM 3759 C C . LEU B 1 255 ? -9.575 3.350 65.513 1.00 30.64 252 LEU B C 1
ATOM 3760 O O . LEU B 1 255 ? -8.637 2.762 66.060 1.00 30.33 252 LEU B O 1
ATOM 3765 N N . THR B 1 256 ? -10.844 2.967 65.652 1.00 31.15 253 THR B N 1
ATOM 3766 C CA . THR B 1 256 ? -11.198 1.687 66.339 1.00 33.09 253 THR B CA 1
ATOM 3767 C C . THR B 1 256 ? -10.547 0.418 65.709 1.00 32.46 253 THR B C 1
ATOM 3768 O O . THR B 1 256 ? -9.978 -0.434 66.423 1.00 31.15 253 THR B O 1
ATOM 3772 N N . GLU B 1 257 ? -10.622 0.306 64.380 1.00 32.00 254 GLU B N 1
ATOM 3773 C CA . GLU B 1 257 ? -9.931 -0.767 63.683 1.00 32.54 254 GLU B CA 1
ATOM 3774 C C . GLU B 1 257 ? -8.388 -0.731 63.886 1.00 30.12 254 GLU B C 1
ATOM 3775 O O . GLU B 1 257 ? -7.755 -1.760 63.949 1.00 29.00 254 GLU B O 1
ATOM 3781 N N . LEU B 1 258 ? -7.787 0.448 64.005 1.00 29.06 255 LEU B N 1
ATOM 3782 C CA . LEU B 1 258 ? -6.337 0.513 64.146 1.00 27.90 255 LEU B CA 1
ATOM 3783 C C . LEU B 1 258 ? -5.945 0.122 65.560 1.00 27.57 255 LEU B C 1
ATOM 3784 O O . LEU B 1 258 ? -4.981 -0.609 65.740 1.00 26.66 255 LEU B O 1
ATOM 3789 N N . ALA B 1 259 ? -6.716 0.572 66.540 1.00 26.37 256 ALA B N 1
ATOM 3790 C CA . ALA B 1 259 ? -6.513 0.128 67.892 1.00 27.97 256 ALA B CA 1
ATOM 3791 C C . ALA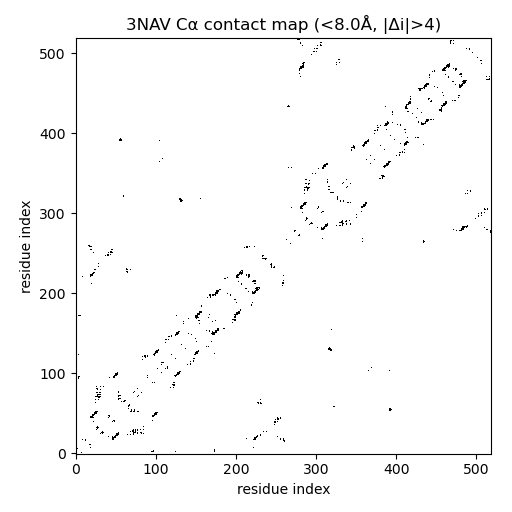 B 1 259 ? -6.601 -1.382 67.947 1.00 28.52 256 ALA B C 1
ATOM 3792 O O . ALA B 1 259 ? -5.731 -2.023 68.506 1.00 28.61 256 ALA B O 1
ATOM 3794 N N . ASN B 1 260 ? -7.643 -1.972 67.363 1.00 29.31 257 ASN B N 1
ATOM 3795 C CA . ASN B 1 260 ? -7.862 -3.433 67.539 1.00 29.67 257 ASN B CA 1
ATOM 3796 C C . ASN B 1 260 ? -6.720 -4.213 66.865 1.00 28.66 257 ASN B C 1
ATOM 3797 O O . ASN B 1 260 ? -6.155 -5.164 67.415 1.00 28.20 257 ASN B O 1
ATOM 3802 N N . PHE B 1 261 ? -6.345 -3.757 65.675 1.00 24.88 258 PHE B N 1
ATOM 3803 C CA . PHE B 1 261 ? -5.297 -4.426 64.951 1.00 23.48 258 PHE B CA 1
ATOM 3804 C C . PHE B 1 261 ? -4.004 -4.314 65.771 1.00 23.00 258 PHE B C 1
ATOM 3805 O O . PHE B 1 261 ? -3.288 -5.313 65.992 1.00 21.39 258 PHE B O 1
ATOM 3813 N N . THR B 1 262 ? -3.718 -3.111 66.254 1.00 23.33 259 THR B N 1
ATOM 3814 C CA . THR B 1 262 ? -2.428 -2.899 66.962 1.00 24.44 259 THR B CA 1
ATOM 3815 C C . THR B 1 262 ? -2.351 -3.742 68.235 1.00 25.35 259 THR B C 1
ATOM 3816 O O . THR B 1 262 ? -1.327 -4.357 68.503 1.00 24.96 259 THR B O 1
ATOM 3820 N N . GLN B 1 263 ? -3.444 -3.764 68.999 1.00 28.25 260 GLN B N 1
ATOM 3821 C CA . GLN B 1 263 ? -3.571 -4.661 70.161 1.00 31.32 260 GLN B CA 1
ATOM 3822 C C . GLN B 1 263 ? -3.278 -6.140 69.837 1.00 28.89 260 GLN B C 1
ATOM 3823 O O . GLN B 1 263 ? -2.528 -6.839 70.530 1.00 29.17 260 GLN B O 1
ATOM 3829 N N . ALA B 1 264 ? -3.920 -6.631 68.792 1.00 27.99 261 ALA B N 1
ATOM 3830 C CA . ALA B 1 264 ? -3.754 -8.034 68.439 1.00 27.35 261 ALA B CA 1
ATOM 3831 C C . ALA B 1 264 ? -2.331 -8.310 67.936 1.00 25.69 261 ALA B C 1
ATOM 3832 O O . ALA B 1 264 ? -1.779 -9.393 68.174 1.00 25.37 261 ALA B O 1
ATOM 3834 N N . MET B 1 265 ? -1.716 -7.342 67.239 1.00 24.12 262 MET B N 1
ATOM 3835 C CA . MET B 1 265 ? -0.304 -7.520 66.776 1.00 23.17 262 MET B CA 1
ATOM 3836 C C . MET B 1 265 ? 0.680 -7.508 67.979 1.00 23.52 262 MET B C 1
ATOM 3837 O O . MET B 1 265 ? 1.620 -8.315 68.046 1.00 22.35 262 MET B O 1
ATOM 3842 N N . LYS B 1 266 ? 0.432 -6.636 68.958 1.00 24.09 263 LYS B N 1
ATOM 3843 C CA . LYS B 1 266 ? 1.333 -6.517 70.098 1.00 24.94 263 LYS B CA 1
ATOM 3844 C C . LYS B 1 266 ? 1.252 -7.764 71.003 1.00 25.95 263 LYS B C 1
ATOM 3845 O O . LYS B 1 266 ? 2.244 -8.217 71.571 1.00 24.99 263 LYS B O 1
ATOM 3851 N N . LYS B 1 267 ? 0.052 -8.323 71.107 1.00 27.01 264 LYS B N 1
ATOM 3852 C CA . LYS B 1 267 ? -0.181 -9.516 71.893 1.00 29.85 264 LYS B CA 1
ATOM 3853 C C . LYS B 1 267 ? 0.646 -10.698 71.400 1.00 28.97 264 LYS B C 1
ATOM 3854 O O . LYS B 1 267 ? 1.208 -11.474 72.211 1.00 28.46 264 LYS B O 1
ATOM 3860 N N . ALA B 1 268 ? 0.713 -10.793 70.071 1.00 26.97 265 ALA B N 1
ATOM 3861 C CA . ALA B 1 268 ? 1.489 -11.770 69.370 1.00 27.97 265 ALA B CA 1
ATOM 3862 C C . ALA B 1 268 ? 2.995 -11.615 69.620 1.00 27.21 265 ALA B C 1
ATOM 3863 O O . ALA B 1 268 ? 3.784 -12.448 69.155 1.00 27.14 265 ALA B O 1
ATOM 3865 N N . THR B 1 269 ? 3.420 -10.545 70.306 1.00 27.33 266 THR B N 1
ATOM 3866 C CA . THR B 1 269 ? 4.850 -10.379 70.630 1.00 27.75 266 THR B CA 1
ATOM 3867 C C . THR B 1 269 ? 5.289 -11.068 71.950 1.00 29.73 266 THR B C 1
ATOM 3868 O O . THR B 1 269 ? 6.487 -11.136 72.262 1.00 28.03 266 THR B O 1
ATOM 3872 N N . LYS B 1 270 ? 4.320 -11.534 72.711 1.00 32.69 267 LYS B N 1
ATOM 3873 C CA . LYS B 1 270 ? 4.581 -12.277 73.954 1.00 37.57 267 LYS B CA 1
ATOM 3874 C C . LYS B 1 270 ? 5.420 -13.509 73.634 1.00 39.04 267 LYS B C 1
ATOM 3875 O O . LYS B 1 270 ? 4.953 -14.368 72.870 1.00 40.41 267 LYS B O 1
ATOM 3881 N N . ILE B 1 271 ? 6.647 -13.574 74.174 1.00 39.51 268 ILE B N 1
ATOM 3882 C CA . ILE B 1 271 ? 7.504 -14.778 74.035 1.00 41.37 268 ILE B CA 1
ATOM 3883 C C . ILE B 1 271 ? 6.933 -15.920 74.896 1.00 43.05 268 ILE B C 1
ATOM 3884 O O . ILE B 1 271 ? 6.458 -15.647 75.993 1.00 43.69 268 ILE B O 1
#

Solvent-accessible surface area: 21813 Å² total; per-residue (Å²): 161,105,30,80,1,82,42,8,26,112,151,6,76,91,57,136,47,5,0,0,2,0,9,1,1,0,0,1,25,56,24,134,23,2,50,35,1,0,49,21,0,25,106,14,27,10,19,1,0,1,0,5,7,8,27,25,23,28,56,31,78,72,37,27,50,42,20,0,9,94,40,0,53,84,34,157,6,63,39,61,43,0,16,100,10,0,40,84,3,26,83,70,16,75,140,17,5,0,0,0,22,2,44,0,8,30,0,35,56,108,33,27,67,47,9,3,104,75,0,100,187,5,17,9,8,0,3,2,21,4,10,22,50,13,112,89,3,109,64,6,7,60,1,0,102,129,29,55,6,14,9,3,19,18,0,34,64,124,7,47,63,116,35,0,130,16,1,28,139,37,6,98,8,2,0,10,2,6,16,119,130,135,106,66,75,26,77,59,8,8,120,74,5,131,152,49,118,16,18,59,8,1,20,4,50,54,14,42,95,43,59,55,0,75,106,2,47,126,22,45,7,28,0,0,3,0,17,59,19,0,0,104,26,0,64,86,32,81,133,62,72,68,98,1,44,72,56,0,20,83,37,0,94,44,0,16,152,12,3,86,185,158,104,34,81,2,88,43,3,32,117,138,6,78,89,53,104,40,5,0,0,2,0,8,2,3,0,0,1,24,58,20,130,23,1,44,33,1,0,31,23,0,25,95,15,28,8,12,0,1,2,0,6,7,5,29,31,24,28,29,30,86,29,118,26,65,19,16,0,16,108,40,0,56,80,32,151,4,61,40,63,49,0,15,101,8,0,42,86,3,26,81,148,10,89,143,19,2,0,1,2,21,3,50,0,7,27,0,37,51,114,32,28,67,51,10,1,92,69,0,93,185,4,14,6,6,1,2,5,19,4,9,22,41,12,106,95,7,116,67,5,25,60,2,0,123,139,24,56,6,15,12,4,17,18,0,34,60,133,17,64,77,146,55,1,123,21,2,9,129,50,7,90,8,4,1,4,0,27,5,177,65,107,18,142,44,2,6,116,71,2,122,137,45,124,17,19,50,7,1,2,6,111,52,12,51,102,40,56,50,0,104,77,0,21,114,19,45,7,30,0,0,0,0,21,53,12,0,0,100,29,0,56,81,44,75,146,76,73,76,94,1,43,74,50,0,31,82,29,0,112,42,0,25,129,15,0,116,132

Nearest PDB structures (foldseek):
  3nav-assembly1_A  TM=1.004E+00  e=4.094E-52  Vibrio cholerae O1 biovar El Tor str. N16961
  1a5s-assembly1_A-2  TM=9.473E-01  e=5.346E-37  Salmonella enterica subsp. enterica serovar Typhimurium
  3vnd-assembly4_D  TM=9.600E-01  e=9.741E-37  Shewanella frigidimarina
  7lgx-assembly1_A-2  TM=9.554E-01  e=5.676E-37  Salmonella enterica subsp. enterica serovar Typhimurium str. LT2
  2ekc-assembly1_A  TM=9.316E-01  e=2.966E-24  Aquifex aeolicus VF5

CATH classification: 3.20.20.70

B-factor: mean 30.44, std 16.72, range [17.57, 137.59]

Radius of gyration: 23.92 Å; Cα contacts (8 Å, |Δi|>4): 1045; chains: 2; bounding box: 47×45×74 Å

Foldseek 3Di:
DDALLRVLLVVQVVQFFFAEEEEDEAQVQHNVLSLVLVVLLVVLGHQAYEYEYADDDPVPPDALRVVRSVNSVVNVDDVVSRLVSLLVVCVVPVRHAYEYEYECCVCPVVHVLVNLQSCLVSPHAEYEHPPAALVRCVVNLVSCVVSNHFYEYEAELPRDPVRLLSQQVRGDNEYEYEYPCVCVSVLVVQVVSVVSRGHFYAHEYPDAALVVQLVCVVSPGSTYYYYNNLSVLCVVVVVPSVSNSVVSSVSSNSNRVSRHD/DDFLLRVLLVVCVVVQFFAEEEEAEAQVQHNVLSLVQLVLLVVLPHQAYEYEYADADPVDDDVLNNVRNVNSVVNPGDVVSSLVSLLVSCVVPVRHAYEYEYECCVCPVVHVLVVLQSCLVSVHAEYEHPPAQLVRCVVNLVSCVVRNHFYEYEDELPDDQPSQLSRQVSGDSEYEYQDALVLLVSQVVSVVSNRHFYEHEHPPQALVRQLSCVVSPGSTYYDYRNLSVLCVVCVPPSVVSSVVSSVSSNSNRVSRND

Organism: Vibrio cholerae serotype O1 (strain ATCC 39315 / El Tor Inaba N16961) (NCBI:txid243277)

Sequence (519 aa):
AMNRYQALFQRLSAAQQGAFVPFVTIGDPNPEQSLAIMQTLIDAGADALELGMPFSDPLADGPTIQQGANLRALAAKTTPDICFELIAQIRARNPETPIGLLMYANLVYARGIDDFYQRCQKAGVDSVLIADVPTNESQPFVAAAEKFGIQPIFIAPPTASDETLRAVAQLGKGYTYLLSRAANMPVHALLERLQQFDAPPALLGFGISEPAQVKQAIEAGAAGAISGSAVVKIIETHLDNPAKQLTELANFTQAMKKATKIAMNRYQALFQRLSAAQQGAFVPFVTIGDPNPEQSLAIMQTLIDAGADALELGMPFSDPLADGPTIQGANLRALAAKTTPDICFELIAQIRARNPETPIGLLMYANLVYARGIDDFYQRCQKAGVDSVLIADVPTNESQPFVAAAEKFGIQPIFIAPPTASDETLRAVAQLGKGYTYLLSRAPVHALLERLQQFDAPPALLGFGISEPAQVKQAIEAGAAGAISGSAVVKIIETHLDNPAKQLTELANFTQAMKKATKI